Protein AF-A0A4Q6AG62-F1 (afdb_monomer_lite)

Secondary structure (DSSP, 8-state):
-----HHHHHHHHHHHHSSSS------SS--PPPGGG-TTTTT---PPPHHHHHH------SSPPPP-----GGGTGGG--SSPPSSSS-HHHHHHHHHHHTT-SB--TTS-HHHHHHHHHHHHTTPPP-HHHHHHHHHHHHHHHHH--TTS-HHHHHHHHHHHHHHHHSSTTHHHHHHSHHHHHHHHHHHHHHHSTTB--TT-TTSSB--TT-SSHHHHHHHHHHSPP--S-EEEEETTEEEEE-HHHHHHHHHHHHHHH--GGG-B-S-EE-SS-SS-TTSPPPB-TTSPBPSEEEEETTEEEEEEE-SS----TT-TTEEEEEEESSSS----EEEEEEEETTEEEEEEESSHHHHHHHHHH---TTEEE-TTSEEE---EESS--PBPP-

Sequence (394 aa):
MKYISMVSMVLASSLLSMSCSRSEAVSETKEGIDLNSSFSQLGGFESLTYQELIKTTKVETGGLPWTDTYWPLTEKGLSRRWSKSDKPIGLAEFFATQTEQNKAQTLDPNLSPADKYDILYRWRHNKVLNETANAETMKTWESLDTELDLSAELSVSRALVKTTSNNFRSATNADFRKQFPMSSDGWASYLYYTSADQYMFLDQEDSGEDWSWMGSCHGWAPAAFMAETPKHAVLAKFDDRQVLVTEGDIRGLLTKSWADHSPSKEQYFVGRRCETNLADPEGEIPSDQNGRGYYGQIIRGEAKTPFFVKSEKFGMASISSGRIYPISYTSEGGVDAYLLETSKSNQKSYVIAKSLDAVIAYRQSGDRTGIEDLSSNVEMFGCWDVNPATMHLA

Structure (mmCIF, N/CA/C/O backbone):
data_AF-A0A4Q6AG62-F1
#
_entry.id   AF-A0A4Q6AG62-F1
#
loop_
_atom_site.group_PDB
_atom_site.id
_atom_site.type_symbol
_atom_site.label_atom_id
_atom_site.label_alt_id
_atom_site.label_comp_id
_atom_site.label_asym_id
_atom_site.label_entity_id
_atom_site.label_seq_id
_atom_site.pdbx_PDB_ins_code
_atom_site.Cartn_x
_atom_site.Cartn_y
_atom_site.Cartn_z
_atom_site.occupancy
_atom_site.B_iso_or_equiv
_atom_site.auth_seq_id
_atom_site.auth_comp_id
_atom_site.auth_asym_id
_atom_site.auth_atom_id
_atom_site.pdbx_PDB_model_num
ATOM 1 N N . MET A 1 1 ? -3.569 25.301 -72.586 1.00 40.94 1 MET A N 1
ATOM 2 C CA . MET A 1 1 ? -3.524 23.857 -72.271 1.00 40.94 1 MET A CA 1
ATOM 3 C C . MET A 1 1 ? -2.075 23.463 -72.046 1.00 40.94 1 MET A C 1
ATOM 5 O O . MET A 1 1 ? -1.317 23.419 -73.004 1.00 40.94 1 MET A O 1
ATOM 9 N N . LYS A 1 2 ? -1.657 23.305 -70.785 1.00 39.22 2 LYS A N 1
ATOM 10 C CA . LYS A 1 2 ? -0.307 22.850 -70.429 1.00 39.22 2 LYS A CA 1
ATOM 11 C C . LYS A 1 2 ? -0.393 21.353 -70.148 1.00 39.22 2 LYS A C 1
ATOM 13 O O . LYS A 1 2 ? -1.104 20.949 -69.234 1.00 39.22 2 LYS A O 1
ATOM 18 N N . TYR A 1 3 ? 0.270 20.558 -70.979 1.00 43.00 3 TYR A N 1
ATOM 19 C CA . TYR A 1 3 ? 0.347 19.111 -70.832 1.00 43.00 3 TYR A CA 1
ATOM 20 C C . TYR A 1 3 ? 1.199 18.782 -69.605 1.00 43.00 3 TYR A C 1
ATOM 22 O O . TYR A 1 3 ? 2.396 19.062 -69.582 1.00 43.00 3 TYR A O 1
ATOM 30 N N . ILE A 1 4 ? 0.572 18.217 -68.575 1.00 42.03 4 ILE A N 1
ATOM 31 C CA . ILE A 1 4 ? 1.287 17.552 -67.488 1.00 42.03 4 ILE A CA 1
ATOM 32 C C . ILE A 1 4 ? 1.767 16.217 -68.061 1.00 42.03 4 ILE A C 1
ATOM 34 O O . ILE A 1 4 ? 0.967 15.404 -68.519 1.00 42.03 4 ILE A O 1
ATOM 38 N N . SER A 1 5 ? 3.085 16.037 -68.110 1.00 43.84 5 SER A N 1
ATOM 39 C CA . SER A 1 5 ? 3.730 14.819 -68.598 1.00 43.84 5 SER A CA 1
ATOM 40 C C . SER A 1 5 ? 3.274 13.609 -67.776 1.00 43.84 5 SER A C 1
ATOM 42 O O . SER A 1 5 ? 3.370 13.626 -66.549 1.00 43.84 5 SER A O 1
ATOM 44 N N . MET A 1 6 ? 2.828 12.539 -68.449 1.00 47.03 6 MET A N 1
ATOM 45 C CA . MET A 1 6 ? 2.472 11.248 -67.830 1.00 47.03 6 MET A CA 1
ATOM 46 C C . MET A 1 6 ? 3.591 10.683 -66.937 1.00 47.03 6 MET A C 1
ATOM 48 O O . MET A 1 6 ? 3.312 9.945 -65.995 1.00 47.03 6 MET A O 1
ATOM 52 N N . VAL A 1 7 ? 4.847 11.076 -67.170 1.00 51.22 7 VAL A N 1
ATOM 53 C CA . VAL A 1 7 ? 5.998 10.658 -66.355 1.00 51.22 7 VAL A CA 1
ATOM 54 C C . VAL A 1 7 ? 5.916 11.214 -64.926 1.00 51.22 7 VAL A C 1
ATOM 56 O O . VAL A 1 7 ? 6.307 10.537 -63.978 1.00 51.22 7 VAL A O 1
ATOM 59 N N . SER A 1 8 ? 5.331 12.402 -64.734 1.00 46.56 8 SER A N 1
ATOM 60 C CA . SER A 1 8 ? 5.166 13.008 -63.405 1.00 46.56 8 SER A CA 1
ATOM 61 C C . SER A 1 8 ? 4.049 12.358 -62.583 1.00 46.56 8 SER A C 1
ATOM 63 O O . SER A 1 8 ? 4.109 12.385 -61.357 1.00 46.56 8 SER A O 1
ATOM 65 N N . MET A 1 9 ? 3.057 11.737 -63.230 1.00 46.38 9 MET A N 1
ATOM 66 C CA . MET A 1 9 ? 1.956 11.062 -62.534 1.00 46.38 9 MET A CA 1
ATOM 67 C C . MET A 1 9 ? 2.359 9.657 -62.064 1.00 46.38 9 MET A C 1
ATOM 69 O O . MET A 1 9 ? 2.012 9.264 -60.955 1.00 46.38 9 MET A O 1
ATOM 73 N N . VAL A 1 10 ? 3.182 8.944 -62.844 1.00 50.28 10 VAL A N 1
ATOM 74 C CA . VAL A 1 10 ? 3.725 7.636 -62.438 1.00 50.28 10 VAL A CA 1
ATOM 75 C C . VAL A 1 10 ? 4.733 7.786 -61.293 1.00 50.28 10 VAL A C 1
ATOM 77 O O . VAL A 1 10 ? 4.670 7.014 -60.344 1.00 50.28 10 VAL A O 1
ATOM 80 N N . LEU A 1 11 ? 5.593 8.816 -61.295 1.00 47.00 11 LEU A N 1
ATOM 81 C CA . LEU A 1 11 ? 6.501 9.057 -60.162 1.00 47.00 11 LEU A CA 1
ATOM 82 C C . LEU A 1 11 ? 5.764 9.439 -58.867 1.00 47.00 11 LEU A C 1
ATOM 84 O O . LEU A 1 11 ? 6.179 9.011 -57.793 1.00 47.00 11 LEU A O 1
ATOM 88 N N . ALA A 1 12 ? 4.666 10.198 -58.949 1.00 48.34 12 ALA A N 1
ATOM 89 C CA . ALA A 1 12 ? 3.874 10.563 -57.772 1.00 48.34 12 ALA A CA 1
ATOM 90 C C . ALA A 1 12 ? 3.123 9.358 -57.172 1.00 48.34 12 ALA A C 1
ATOM 92 O O . ALA A 1 12 ? 3.066 9.221 -55.951 1.00 48.34 12 ALA A O 1
ATOM 93 N N . SER A 1 13 ? 2.612 8.444 -58.006 1.00 46.84 13 SER A N 1
ATOM 94 C CA . SER A 1 13 ? 1.995 7.194 -57.537 1.00 46.84 13 SER A CA 1
ATOM 95 C C . SER A 1 13 ? 3.018 6.210 -56.955 1.00 46.84 13 SER A C 1
ATOM 97 O O . SER A 1 13 ? 2.723 5.565 -55.951 1.00 46.84 13 SER A O 1
ATOM 99 N N . SER A 1 14 ? 4.239 6.150 -57.500 1.00 46.06 14 SER A N 1
ATOM 100 C CA . SER A 1 14 ? 5.330 5.351 -56.924 1.00 46.06 14 SER A CA 1
ATOM 101 C C . SER A 1 14 ? 5.779 5.888 -55.560 1.00 46.06 14 SER A C 1
ATOM 103 O O . SER A 1 14 ? 5.963 5.109 -54.628 1.00 46.06 14 SER A O 1
ATOM 105 N N . LEU A 1 15 ? 5.882 7.214 -55.400 1.00 46.53 15 LEU A N 1
ATOM 106 C CA . LEU A 1 15 ? 6.273 7.849 -54.133 1.00 46.53 15 LEU A CA 1
ATOM 107 C C . LEU A 1 15 ? 5.206 7.702 -53.033 1.00 46.53 15 LEU A C 1
ATOM 109 O O . LEU A 1 15 ? 5.564 7.515 -51.874 1.00 46.53 15 LEU A O 1
ATOM 113 N N . LEU A 1 16 ? 3.915 7.692 -53.385 1.00 47.84 16 LEU A N 1
ATOM 114 C CA . LEU A 1 16 ? 2.825 7.402 -52.439 1.00 47.84 16 LEU A CA 1
ATOM 115 C C . LEU A 1 16 ? 2.725 5.908 -52.082 1.00 47.84 16 LEU A C 1
ATOM 117 O O . LEU A 1 16 ? 2.314 5.566 -50.978 1.00 47.84 16 LEU A O 1
ATOM 121 N N . SER A 1 17 ? 3.156 5.003 -52.968 1.00 45.34 17 SER A N 1
ATOM 122 C CA . SER A 1 17 ? 3.244 3.569 -52.644 1.00 45.34 17 SER A CA 1
ATOM 123 C C . SER A 1 17 ? 4.458 3.201 -51.776 1.00 45.34 17 SER A C 1
ATOM 125 O O . SER A 1 17 ? 4.429 2.178 -51.097 1.00 45.34 17 SER A O 1
ATOM 127 N N . MET A 1 18 ? 5.493 4.051 -51.725 1.00 43.25 18 MET A N 1
ATOM 128 C CA . MET A 1 18 ? 6.642 3.880 -50.822 1.00 43.25 18 MET A CA 1
ATOM 129 C C . MET A 1 18 ? 6.438 4.509 -49.435 1.00 43.25 18 MET A C 1
ATOM 131 O O . MET A 1 18 ? 7.215 4.213 -48.533 1.00 43.25 18 MET A O 1
ATOM 135 N N . SER A 1 19 ? 5.395 5.322 -49.219 1.00 42.62 19 SER A N 1
ATOM 136 C CA . SER A 1 19 ? 5.079 5.860 -47.884 1.00 42.62 19 SER A CA 1
ATOM 137 C C . SER A 1 19 ? 4.161 4.964 -47.050 1.00 42.62 19 SER A C 1
ATOM 139 O O . SER A 1 19 ? 3.900 5.284 -45.894 1.00 42.62 19 SER A O 1
ATOM 141 N N . CYS A 1 20 ? 3.648 3.862 -47.610 1.00 45.53 20 CYS A N 1
ATOM 142 C CA . CYS A 1 20 ? 2.649 3.031 -46.930 1.00 45.53 20 CYS A CA 1
ATOM 143 C C . CYS A 1 20 ? 2.956 1.528 -46.886 1.00 45.53 20 CYS A C 1
ATOM 145 O O . CYS A 1 20 ? 2.093 0.766 -46.456 1.00 45.53 20 CYS A O 1
ATOM 147 N N . SER A 1 21 ? 4.158 1.057 -47.246 1.00 44.03 21 SER A N 1
ATOM 148 C CA . SER A 1 21 ? 4.507 -0.334 -46.926 1.00 44.03 21 SER A CA 1
ATOM 149 C C . SER A 1 21 ? 6.004 -0.609 -46.770 1.00 44.03 21 SER A C 1
ATOM 151 O O . SER A 1 21 ? 6.754 -0.500 -47.738 1.00 44.03 21 SER A O 1
ATOM 153 N N . ARG A 1 22 ? 6.338 -1.128 -45.574 1.00 39.31 22 ARG A N 1
ATOM 154 C CA . ARG A 1 22 ? 7.575 -1.805 -45.124 1.00 39.31 22 ARG A CA 1
ATOM 155 C C . ARG A 1 22 ? 8.751 -0.867 -44.802 1.00 39.31 22 ARG A C 1
ATOM 157 O O . ARG A 1 22 ? 9.069 0.018 -45.573 1.00 39.31 22 ARG A O 1
ATOM 164 N N . SER A 1 23 ? 9.468 -1.036 -43.696 1.00 36.97 23 SER A N 1
ATOM 165 C CA . SER A 1 23 ? 9.651 -2.247 -42.902 1.00 36.97 23 SER A CA 1
ATOM 166 C C . SER A 1 23 ? 8.854 -2.249 -41.601 1.00 36.97 23 SER A C 1
ATOM 168 O O . SER A 1 23 ? 8.670 -1.220 -40.957 1.00 36.97 23 SER A O 1
ATOM 170 N N . GLU A 1 24 ? 8.447 -3.446 -41.180 1.00 40.12 24 GLU A N 1
ATOM 171 C CA . GLU A 1 24 ? 8.504 -3.792 -39.765 1.00 40.12 24 GLU A CA 1
ATOM 172 C C . GLU A 1 24 ? 9.841 -3.239 -39.266 1.00 40.12 24 GLU A C 1
ATOM 174 O O . GLU A 1 24 ? 10.907 -3.681 -39.706 1.00 40.12 24 GLU A O 1
ATOM 179 N N . ALA A 1 25 ? 9.826 -2.195 -38.439 1.00 38.41 25 ALA A N 1
ATOM 180 C CA . ALA A 1 25 ? 10.923 -2.064 -37.509 1.00 38.41 25 ALA A CA 1
ATOM 181 C C . ALA A 1 25 ? 10.851 -3.379 -36.741 1.00 38.41 25 ALA A C 1
ATOM 183 O O . ALA A 1 25 ? 9.939 -3.571 -35.941 1.00 38.41 25 ALA A O 1
ATOM 184 N N . VAL A 1 26 ? 11.703 -4.338 -37.115 1.00 41.50 26 VAL A N 1
ATOM 185 C CA . VAL A 1 26 ? 11.976 -5.498 -36.284 1.00 41.50 26 VAL A CA 1
ATOM 186 C C . VAL A 1 26 ? 12.390 -4.849 -34.989 1.00 41.50 26 VAL A C 1
ATOM 188 O O . VAL A 1 26 ? 13.461 -4.245 -34.919 1.00 41.50 26 VAL A O 1
ATOM 191 N N . SER A 1 27 ? 11.458 -4.817 -34.043 1.00 40.09 27 SER A N 1
ATOM 192 C CA . SER A 1 27 ? 11.719 -4.243 -32.748 1.00 40.09 27 SER A CA 1
ATOM 193 C C . SER A 1 27 ? 12.932 -5.010 -32.261 1.00 40.09 27 SER A C 1
ATOM 195 O O . SER A 1 27 ? 12.881 -6.226 -32.095 1.00 40.09 27 SER A O 1
ATOM 197 N N . GLU A 1 28 ? 14.088 -4.349 -32.178 1.00 37.47 28 GLU A N 1
ATOM 198 C CA . GLU A 1 28 ? 15.277 -5.037 -31.693 1.00 37.47 28 GLU A CA 1
ATOM 199 C C . GLU A 1 28 ? 15.082 -5.409 -30.225 1.00 37.47 28 GLU A C 1
ATOM 201 O O . GLU A 1 28 ? 15.867 -6.200 -29.711 1.00 37.47 28 GLU A O 1
ATOM 206 N N . THR A 1 29 ? 14.073 -4.848 -29.535 1.00 36.09 29 THR A N 1
ATOM 207 C CA . THR A 1 29 ? 13.545 -5.408 -28.292 1.00 36.09 29 THR A CA 1
ATOM 208 C C . THR A 1 29 ? 13.123 -6.852 -28.534 1.00 36.09 29 THR A C 1
ATOM 210 O O . THR A 1 29 ? 12.308 -7.156 -29.397 1.00 36.09 29 THR A O 1
ATOM 213 N N . LYS A 1 30 ? 13.665 -7.768 -27.729 1.00 38.88 30 LYS A N 1
ATOM 214 C CA . LYS A 1 30 ? 13.121 -9.119 -27.605 1.00 38.88 30 LYS A CA 1
ATOM 215 C C . LYS A 1 30 ? 11.822 -9.026 -26.802 1.00 38.88 30 LYS A C 1
ATOM 217 O O . LYS A 1 30 ? 11.736 -9.515 -25.685 1.00 38.88 30 LYS A O 1
ATOM 222 N N . GLU A 1 31 ? 10.845 -8.316 -27.352 1.00 44.44 31 GLU A N 1
ATOM 223 C CA . GLU A 1 31 ? 9.462 -8.339 -26.905 1.00 44.44 31 GLU A CA 1
ATOM 224 C C . GLU A 1 31 ? 8.909 -9.701 -27.314 1.00 44.44 31 GLU A C 1
ATOM 226 O O . GLU A 1 31 ? 8.462 -9.922 -28.437 1.00 44.44 31 GLU A O 1
ATOM 231 N N . GLY A 1 32 ? 9.065 -10.669 -26.418 1.00 44.59 32 GLY A N 1
ATOM 232 C CA . GLY A 1 32 ? 8.350 -11.928 -26.495 1.00 44.59 32 GLY A CA 1
ATOM 233 C C . GLY A 1 32 ? 7.044 -11.784 -25.735 1.00 44.59 32 GLY A C 1
ATOM 234 O O . GLY A 1 32 ? 7.021 -11.197 -24.654 1.00 44.59 32 GLY A O 1
ATOM 235 N N . ILE A 1 33 ? 5.968 -12.348 -26.277 1.00 49.59 33 ILE A N 1
ATOM 236 C CA . ILE A 1 33 ? 4.809 -12.671 -25.449 1.00 49.59 33 ILE A CA 1
ATOM 237 C C . ILE A 1 33 ? 5.334 -13.589 -24.342 1.00 49.59 33 ILE A C 1
ATOM 239 O O . ILE A 1 33 ? 5.974 -14.600 -24.645 1.00 49.59 33 ILE A O 1
ATOM 243 N N . ASP A 1 34 ? 5.121 -13.210 -23.081 1.00 57.34 34 ASP A N 1
ATOM 244 C CA . ASP A 1 34 ? 5.360 -14.114 -21.961 1.00 57.34 34 ASP A CA 1
ATOM 245 C C . ASP A 1 34 ? 4.619 -15.415 -22.277 1.00 57.34 34 ASP A C 1
ATOM 247 O O . ASP A 1 34 ? 3.417 -15.389 -22.529 1.00 57.34 34 ASP A O 1
ATOM 251 N N . LEU A 1 35 ? 5.326 -16.545 -22.349 1.00 59.78 35 LEU A N 1
ATOM 252 C CA . LEU A 1 35 ? 4.706 -17.815 -22.727 1.00 59.78 35 LEU A CA 1
ATOM 253 C C . LEU A 1 35 ? 3.610 -18.215 -21.728 1.00 59.78 35 LEU A C 1
ATOM 255 O O . LEU A 1 35 ? 2.643 -18.859 -22.145 1.00 59.78 35 LEU A O 1
ATOM 259 N N . ASN A 1 36 ? 3.720 -17.750 -20.475 1.00 59.97 36 ASN A N 1
ATOM 260 C CA . ASN A 1 36 ? 2.692 -17.883 -19.442 1.00 59.97 36 ASN A CA 1
ATOM 261 C C . ASN A 1 36 ? 1.469 -16.979 -19.688 1.00 59.97 36 ASN A C 1
ATOM 263 O O . ASN A 1 36 ? 0.399 -17.235 -19.159 1.00 59.97 36 ASN A O 1
ATOM 267 N N . SER A 1 37 ? 1.604 -15.947 -20.522 1.00 62.09 37 SER A N 1
ATOM 268 C CA . SER A 1 37 ? 0.520 -15.077 -21.004 1.00 62.09 37 SER A CA 1
ATOM 269 C C . SER A 1 37 ? 0.277 -15.250 -22.509 1.00 62.09 37 SER A C 1
ATOM 271 O O . SER A 1 37 ? -0.229 -14.344 -23.175 1.00 62.09 37 SER A O 1
ATOM 273 N N . SER A 1 38 ? 0.676 -16.386 -23.092 1.00 64.44 38 SER A N 1
ATOM 274 C CA . SER A 1 38 ? 0.466 -16.632 -24.520 1.00 64.44 38 SER A CA 1
ATOM 275 C C . SER A 1 38 ? -1.023 -16.682 -24.842 1.00 64.44 38 SER A C 1
ATOM 277 O O . SER A 1 38 ? -1.796 -17.270 -24.095 1.00 64.44 38 SER A O 1
ATOM 279 N N . PHE A 1 39 ? -1.444 -16.138 -25.988 1.00 64.38 39 PHE A N 1
ATOM 280 C CA . PHE A 1 39 ? -2.855 -16.183 -26.408 1.00 64.38 39 PHE A CA 1
ATOM 281 C C . PHE A 1 39 ? -3.446 -17.605 -26.409 1.00 64.38 39 PHE A C 1
ATOM 283 O O . PHE A 1 39 ? -4.637 -17.784 -26.165 1.00 64.38 39 PHE A O 1
ATOM 290 N N . SER A 1 40 ? -2.609 -18.625 -26.626 1.00 65.00 40 SER A N 1
ATOM 291 C CA . SER A 1 40 ? -2.988 -20.032 -26.474 1.00 65.00 40 SER A CA 1
ATOM 292 C C . SER A 1 40 ? -3.361 -20.415 -25.039 1.00 65.00 40 SER A C 1
ATOM 294 O O . SER A 1 40 ? -4.297 -21.185 -24.859 1.00 65.00 40 SER A O 1
ATOM 296 N N . GLN A 1 41 ? -2.661 -19.887 -24.029 1.00 64.06 41 GLN A N 1
ATOM 297 C CA . GLN A 1 41 ? -2.991 -20.088 -22.613 1.00 64.06 41 GLN A CA 1
ATOM 298 C C . GLN A 1 41 ? -4.161 -19.209 -22.156 1.00 64.06 41 GLN A C 1
ATOM 300 O O . GLN A 1 41 ? -4.965 -19.653 -21.345 1.00 64.06 41 GLN A O 1
ATOM 305 N N . LEU A 1 42 ? -4.335 -18.027 -22.756 1.00 62.91 42 LEU A N 1
ATOM 306 C CA . LEU A 1 42 ? -5.462 -17.118 -22.504 1.00 62.91 42 LEU A CA 1
ATOM 307 C C . LEU A 1 42 ? -6.808 -17.607 -23.075 1.00 62.91 42 LEU A C 1
ATOM 309 O O . LEU A 1 42 ? -7.748 -16.826 -23.153 1.00 62.91 42 LEU A O 1
ATOM 313 N N . GLY A 1 43 ? -6.916 -18.873 -23.487 1.00 60.19 43 GLY A N 1
ATOM 314 C CA . GLY A 1 43 ? -8.176 -19.461 -23.954 1.00 60.19 43 GLY A CA 1
ATOM 315 C C . GLY A 1 43 ? -8.289 -19.682 -25.461 1.00 60.19 43 GLY A C 1
ATOM 316 O O . GLY A 1 43 ? -9.398 -19.848 -25.957 1.00 60.19 43 GLY A O 1
ATOM 317 N N . GLY A 1 44 ? -7.176 -19.729 -26.203 1.00 51.66 44 GLY A N 1
ATOM 318 C CA . GLY A 1 44 ? -7.193 -20.177 -27.600 1.00 51.66 44 GLY A CA 1
ATOM 319 C C . GLY A 1 44 ? -8.093 -19.331 -28.498 1.00 51.66 44 GLY A C 1
ATOM 320 O O . GLY A 1 44 ? -8.728 -19.863 -29.407 1.00 51.66 44 GLY A O 1
ATOM 321 N N . PHE A 1 45 ? -8.165 -18.024 -28.241 1.00 57.00 45 PHE A N 1
ATOM 322 C CA . PHE A 1 45 ? -8.816 -17.115 -29.167 1.00 57.00 45 PHE A CA 1
ATOM 323 C C . PHE A 1 45 ? -8.069 -17.208 -30.496 1.00 57.00 45 PHE A C 1
ATOM 325 O O . PHE A 1 45 ? -6.912 -16.789 -30.596 1.00 57.00 45 PHE A O 1
ATOM 332 N N . GLU A 1 46 ? -8.722 -17.751 -31.524 1.00 63.66 46 GLU A N 1
ATOM 333 C CA . GLU A 1 46 ? -8.377 -17.355 -32.881 1.00 63.66 46 GLU A CA 1
ATOM 334 C C . GLU A 1 46 ? -8.471 -15.833 -32.876 1.00 63.66 46 GLU A C 1
ATOM 336 O O . GLU A 1 46 ? -9.535 -15.264 -32.609 1.00 63.66 46 GLU A O 1
ATOM 341 N N . SER A 1 47 ? -7.324 -15.167 -33.013 1.00 65.25 47 SER A N 1
ATOM 342 C CA . SER A 1 47 ? -7.307 -13.718 -33.031 1.00 65.25 47 SER A CA 1
ATOM 343 C C . SER A 1 47 ? -8.220 -13.289 -34.166 1.00 65.25 47 SER A C 1
ATOM 345 O O . SER A 1 47 ? -8.015 -13.674 -35.319 1.00 65.25 47 SER A O 1
ATOM 347 N N . LEU A 1 48 ? -9.263 -12.530 -33.822 1.00 74.69 48 LEU A N 1
ATOM 348 C CA . LEU A 1 48 ? -10.168 -11.994 -34.824 1.00 74.69 48 LEU A CA 1
ATOM 349 C C . LEU A 1 48 ? -9.322 -11.289 -35.878 1.00 74.69 48 LEU A C 1
ATOM 351 O O . LEU A 1 48 ? -8.449 -10.471 -35.563 1.00 74.69 48 LEU A O 1
ATOM 355 N N . THR A 1 49 ? -9.572 -11.605 -37.141 1.00 81.94 49 THR A N 1
ATOM 356 C CA . THR A 1 49 ? -8.954 -10.870 -38.232 1.00 81.94 49 THR A CA 1
ATOM 357 C C . THR A 1 49 ? -9.332 -9.398 -38.102 1.00 81.94 49 THR A C 1
ATOM 359 O O . THR A 1 49 ? -10.390 -9.038 -37.582 1.00 81.94 49 THR A O 1
ATOM 362 N N . TYR A 1 50 ? -8.498 -8.510 -38.634 1.00 82.31 50 TYR A N 1
ATOM 363 C CA . TYR A 1 50 ? -8.809 -7.080 -38.650 1.00 82.31 50 TYR A CA 1
ATOM 364 C C . TYR A 1 50 ? -10.199 -6.781 -39.252 1.00 82.31 50 TYR A C 1
ATOM 366 O O . TYR A 1 50 ? -10.921 -5.909 -38.773 1.00 82.31 50 TYR A O 1
ATOM 374 N N . GLN A 1 51 ? -10.611 -7.556 -40.264 1.00 89.19 51 GLN A N 1
ATOM 375 C CA . GLN A 1 51 ? -11.931 -7.437 -40.889 1.00 89.19 51 GLN A CA 1
ATOM 376 C C . GLN A 1 51 ? -13.075 -7.888 -39.973 1.00 89.19 51 GLN A C 1
ATOM 378 O O . GLN A 1 51 ? -14.184 -7.371 -40.089 1.00 89.19 51 GLN A O 1
ATOM 383 N N . GLU A 1 52 ? -12.832 -8.842 -39.078 1.00 86.81 52 GLU A N 1
ATOM 384 C CA . GLU A 1 52 ? -13.793 -9.255 -38.054 1.00 86.81 52 GLU A CA 1
ATOM 385 C C . GLU A 1 52 ? -13.853 -8.237 -36.916 1.00 86.81 52 GLU A C 1
ATOM 387 O O . GLU A 1 52 ? -14.951 -7.855 -36.527 1.00 86.81 52 GLU A O 1
ATOM 392 N N . LEU A 1 53 ? -12.713 -7.696 -36.470 1.00 85.31 53 LEU A N 1
ATOM 393 C CA . LEU A 1 53 ? -12.670 -6.626 -35.465 1.00 85.31 53 LEU A CA 1
ATOM 394 C C . LEU A 1 53 ? -13.459 -5.385 -35.901 1.00 85.31 53 LEU A C 1
ATOM 396 O O . LEU A 1 53 ? -14.208 -4.839 -35.099 1.00 85.31 53 LEU A O 1
ATOM 400 N N . ILE A 1 54 ? -13.358 -4.973 -37.172 1.00 89.19 54 ILE A N 1
ATOM 401 C CA . ILE A 1 54 ? -14.156 -3.852 -37.709 1.00 89.19 54 ILE A CA 1
ATOM 402 C C . ILE A 1 54 ? -15.663 -4.142 -37.643 1.00 89.19 54 ILE A C 1
ATOM 404 O O . ILE A 1 54 ? -16.464 -3.226 -37.458 1.00 89.19 54 ILE A O 1
ATOM 408 N N . LYS A 1 55 ? -16.067 -5.404 -37.827 1.00 93.00 55 LYS A N 1
ATOM 409 C CA . LYS A 1 55 ? -17.479 -5.811 -37.779 1.00 93.00 55 LYS A CA 1
ATOM 410 C C . LYS A 1 55 ? -17.989 -5.958 -36.346 1.00 93.00 55 LYS A C 1
ATOM 412 O O . LYS A 1 55 ? -19.195 -5.851 -36.129 1.00 93.00 55 LYS A O 1
ATOM 417 N N . THR A 1 56 ? -17.102 -6.185 -35.381 1.00 86.88 56 THR A N 1
ATOM 418 C CA . THR A 1 56 ? -17.441 -6.267 -33.960 1.00 86.88 56 THR A CA 1
ATOM 419 C C . THR A 1 56 ? -17.682 -4.869 -33.396 1.00 86.88 56 THR A C 1
ATOM 421 O O . THR A 1 56 ? -16.766 -4.172 -32.977 1.00 86.88 56 THR A O 1
ATOM 424 N N . THR A 1 57 ? -18.944 -4.445 -33.357 1.00 86.75 57 THR A N 1
ATOM 425 C CA . THR A 1 57 ? -19.329 -3.123 -32.830 1.00 86.75 57 THR A CA 1
ATOM 426 C C . THR A 1 57 ? -19.577 -3.109 -31.321 1.00 86.75 57 THR A C 1
ATOM 428 O O . THR A 1 57 ? -19.744 -2.041 -30.737 1.00 86.75 57 THR A O 1
ATOM 431 N N . LYS A 1 58 ? -19.669 -4.283 -30.687 1.00 87.88 58 LYS A N 1
ATOM 432 C CA . LYS A 1 58 ? -19.940 -4.446 -29.256 1.00 87.88 58 LYS A CA 1
ATOM 433 C C . LYS A 1 58 ? -19.361 -5.771 -28.768 1.00 87.88 58 LYS A C 1
ATOM 435 O O . LYS A 1 58 ? -19.441 -6.770 -29.477 1.00 87.88 58 LYS A O 1
ATOM 440 N N . VAL A 1 59 ? -18.845 -5.769 -27.545 1.00 81.44 59 VAL A N 1
ATOM 441 C CA . VAL A 1 59 ? -18.509 -6.973 -26.779 1.00 81.44 59 VAL A CA 1
ATOM 442 C C . VAL A 1 59 ? -19.344 -6.947 -25.503 1.00 81.44 59 VAL A C 1
ATOM 444 O O . VAL A 1 59 ? -19.535 -5.886 -24.907 1.00 81.44 59 VAL A O 1
ATOM 447 N N . GLU A 1 60 ? -19.886 -8.096 -25.116 1.00 83.94 60 GLU A N 1
ATOM 448 C CA . GLU A 1 60 ? -20.623 -8.267 -23.865 1.00 83.94 60 GLU A CA 1
ATOM 449 C C . GLU A 1 60 ? -19.809 -9.154 -22.926 1.00 83.94 60 GLU A C 1
ATOM 451 O O . GLU A 1 60 ? -19.212 -10.139 -23.356 1.00 83.94 60 GLU A O 1
ATOM 456 N N . THR A 1 61 ? -19.772 -8.790 -21.648 1.00 81.38 61 THR A N 1
ATOM 457 C CA . THR A 1 61 ? -19.124 -9.569 -20.591 1.00 81.38 61 THR A CA 1
ATOM 458 C C . THR A 1 61 ? -20.189 -10.263 -19.745 1.00 81.38 61 THR A C 1
ATOM 460 O O . THR A 1 61 ? -21.317 -9.780 -19.638 1.00 81.38 61 THR A O 1
ATOM 463 N N . GLY A 1 62 ? -19.844 -11.395 -19.121 1.00 80.56 62 GLY A N 1
ATOM 464 C CA . GLY A 1 62 ? -20.777 -12.150 -18.270 1.00 80.56 62 GLY A CA 1
ATOM 465 C C . GLY A 1 62 ? -21.240 -11.391 -17.017 1.00 80.56 62 GLY A C 1
ATOM 466 O O . GLY A 1 62 ? -22.296 -11.690 -16.466 1.00 80.56 62 GLY A O 1
ATOM 467 N N . GLY A 1 63 ? -20.481 -10.379 -16.597 1.00 84.94 63 GLY A N 1
ATOM 468 C CA . GLY A 1 63 ? -20.818 -9.475 -15.506 1.00 84.94 63 GLY A CA 1
ATOM 469 C C . GLY A 1 63 ? -20.144 -8.120 -15.688 1.00 84.94 63 GLY A C 1
ATOM 470 O O . GLY A 1 63 ? -19.124 -8.003 -16.375 1.00 84.94 63 GLY A O 1
ATOM 471 N N . LEU A 1 64 ? -20.737 -7.089 -15.086 1.00 90.81 64 LEU A N 1
ATOM 472 C CA . LEU A 1 64 ? -20.097 -5.785 -14.955 1.00 90.81 64 LEU A CA 1
ATOM 473 C C . LEU A 1 64 ? -19.273 -5.776 -13.665 1.00 90.81 64 LEU A C 1
ATOM 475 O O . LEU A 1 64 ? -19.818 -6.161 -12.625 1.00 90.81 64 LEU A O 1
ATOM 479 N N . PRO A 1 65 ? -18.010 -5.317 -13.705 1.00 94.25 65 PRO A N 1
ATOM 480 C CA . PRO A 1 65 ? -17.250 -5.113 -12.488 1.00 94.25 65 PRO A CA 1
ATOM 481 C C . PRO A 1 65 ? -17.987 -4.155 -11.552 1.00 94.25 65 PRO A C 1
ATOM 483 O O . PRO A 1 65 ? -18.565 -3.160 -12.002 1.00 94.25 65 PRO A O 1
ATOM 486 N N . TRP A 1 66 ? -17.966 -4.425 -10.249 1.00 96.69 66 TRP A N 1
ATOM 487 C CA . TRP A 1 66 ? -18.548 -3.490 -9.291 1.00 96.69 66 TRP A CA 1
ATOM 488 C C . TRP A 1 66 ? -17.658 -2.262 -9.067 1.00 96.69 66 TRP A C 1
ATOM 490 O O . TRP A 1 66 ? -16.431 -2.321 -9.116 1.00 96.69 66 TRP A O 1
ATOM 500 N N . THR A 1 67 ? -18.287 -1.120 -8.799 1.00 95.88 67 THR A N 1
ATOM 501 C CA . THR A 1 67 ? -17.592 0.147 -8.537 1.00 95.88 67 THR A CA 1
ATOM 502 C C . THR A 1 67 ? -17.273 0.302 -7.058 1.00 95.88 67 THR A C 1
ATOM 504 O O . THR A 1 67 ? -18.136 0.035 -6.218 1.00 95.88 67 THR A O 1
ATOM 507 N N . ASP A 1 68 ? -16.086 0.807 -6.740 1.00 95.44 68 ASP A N 1
ATOM 508 C CA . ASP A 1 68 ? -15.748 1.276 -5.398 1.00 95.44 68 ASP A CA 1
ATOM 509 C C . ASP A 1 68 ? -14.600 2.295 -5.457 1.00 95.44 68 ASP A C 1
ATOM 511 O O . ASP A 1 68 ? -14.144 2.680 -6.534 1.00 95.44 68 ASP A O 1
ATOM 515 N N . THR A 1 69 ? -14.148 2.744 -4.293 1.00 94.69 69 THR A N 1
ATOM 516 C CA . THR A 1 69 ? -12.901 3.480 -4.135 1.00 94.69 69 THR A CA 1
ATOM 517 C C . THR A 1 69 ? -11.685 2.565 -4.304 1.00 94.69 69 THR A C 1
ATOM 519 O O . THR A 1 69 ? -11.733 1.365 -4.038 1.00 94.69 69 THR A O 1
ATOM 522 N N . TYR A 1 70 ? -10.554 3.155 -4.686 1.00 95.56 70 TYR A N 1
ATOM 523 C CA . TYR A 1 70 ? -9.254 2.484 -4.717 1.00 95.56 70 TYR A CA 1
ATOM 524 C C . TYR A 1 70 ? -8.556 2.490 -3.348 1.00 95.56 70 TYR A C 1
ATOM 526 O O . TYR A 1 70 ? -7.392 2.115 -3.270 1.00 95.56 70 TYR A O 1
ATOM 534 N N . TRP A 1 71 ? -9.248 2.904 -2.280 1.00 97.06 71 TRP A N 1
ATOM 535 C CA . TRP A 1 71 ? -8.736 2.984 -0.905 1.00 97.06 71 TRP A CA 1
ATOM 536 C C . TRP A 1 71 ? -7.433 3.793 -0.821 1.00 97.06 71 TRP A C 1
ATOM 538 O O . TRP A 1 71 ? -6.362 3.218 -0.605 1.00 97.06 71 TRP A O 1
ATOM 548 N N . PRO A 1 72 ? -7.514 5.124 -1.019 1.00 96.69 72 PRO A N 1
ATOM 549 C CA . PRO A 1 72 ? -6.344 5.987 -1.113 1.00 96.69 72 PRO A CA 1
ATOM 550 C C . PRO A 1 72 ? -5.480 5.896 0.143 1.00 96.69 72 PRO A C 1
ATOM 552 O O . PRO A 1 72 ? -5.986 5.933 1.271 1.00 96.69 72 PRO A O 1
ATOM 555 N N . LEU A 1 73 ? -4.160 5.832 -0.030 1.00 96.38 73 LEU A N 1
ATOM 556 C CA . LEU A 1 73 ? -3.236 5.811 1.105 1.00 96.38 73 LEU A CA 1
ATOM 557 C C . LEU A 1 73 ? -3.227 7.148 1.861 1.00 96.38 73 LEU A C 1
ATOM 559 O O . LEU A 1 73 ? -3.021 7.142 3.074 1.00 96.38 73 LEU A O 1
ATOM 563 N N . THR A 1 74 ? -3.541 8.265 1.195 1.00 95.81 74 THR A N 1
ATOM 564 C CA . THR A 1 74 ? -3.778 9.581 1.826 1.00 95.81 74 THR A CA 1
ATOM 565 C C . THR A 1 74 ? -4.955 9.563 2.802 1.00 95.81 74 THR A C 1
ATOM 567 O O . THR A 1 74 ? -5.007 10.346 3.747 1.00 95.81 74 THR A O 1
ATOM 570 N N . GLU A 1 75 ? -5.874 8.611 2.644 1.00 95.88 75 GLU A N 1
ATOM 571 C CA . GLU A 1 75 ? -7.010 8.391 3.537 1.00 95.88 75 GLU A CA 1
ATOM 572 C C . GLU A 1 75 ? -6.806 7.177 4.454 1.00 95.88 75 GLU A C 1
ATOM 574 O O . GLU A 1 75 ? -7.765 6.656 5.019 1.00 95.88 75 GLU A O 1
ATOM 579 N N . LYS A 1 76 ? -5.550 6.760 4.668 1.00 97.19 76 LYS A N 1
ATOM 580 C CA . LYS A 1 76 ? -5.174 5.612 5.508 1.00 97.19 76 LYS A CA 1
ATOM 581 C C . LYS A 1 76 ? -5.689 4.264 4.976 1.00 97.19 76 LYS A C 1
ATOM 583 O O . LYS A 1 76 ? -5.857 3.319 5.747 1.00 97.19 76 LYS A O 1
ATOM 588 N N . GLY A 1 77 ? -5.925 4.143 3.666 1.00 96.88 77 GLY A N 1
ATOM 589 C CA . GLY A 1 77 ? -6.341 2.893 3.024 1.00 96.88 77 GLY A CA 1
ATOM 590 C C . GLY A 1 77 ? -7.640 2.334 3.615 1.00 96.88 77 GLY A C 1
ATOM 591 O O . GLY A 1 77 ? -8.636 3.046 3.738 1.00 96.88 77 GLY A O 1
ATOM 592 N N . LEU A 1 78 ? -7.634 1.061 4.024 1.00 97.62 78 LEU A N 1
ATOM 593 C CA . LEU A 1 78 ? -8.794 0.435 4.676 1.00 97.62 78 LEU A CA 1
ATOM 594 C C . LEU A 1 78 ? -9.076 0.938 6.097 1.00 97.62 78 LEU A C 1
ATOM 596 O O . LEU A 1 78 ? -10.136 0.622 6.635 1.00 97.62 78 LEU A O 1
ATOM 600 N N . SER A 1 79 ? -8.171 1.709 6.702 1.00 98.00 79 SER A N 1
ATOM 601 C CA . SER A 1 79 ? -8.385 2.349 8.008 1.00 98.00 79 SER A CA 1
ATOM 602 C C . SER A 1 79 ? -9.204 3.636 7.901 1.00 98.00 79 SER A C 1
ATOM 604 O O . SER A 1 79 ? -9.472 4.289 8.910 1.00 98.00 79 SER A O 1
ATOM 606 N N . ARG A 1 80 ? -9.629 4.020 6.691 1.00 95.94 80 ARG A N 1
ATOM 607 C CA . ARG A 1 80 ? -10.519 5.159 6.474 1.00 95.94 80 ARG A CA 1
ATOM 608 C C . ARG A 1 80 ? -11.851 4.948 7.196 1.00 95.94 80 ARG A C 1
ATOM 610 O O . ARG A 1 80 ? -12.610 4.039 6.862 1.00 95.94 80 ARG A O 1
ATOM 617 N N . ARG A 1 81 ? -12.170 5.830 8.145 1.00 94.00 81 ARG A N 1
ATOM 618 C CA . ARG A 1 81 ? -13.509 5.928 8.748 1.00 94.00 81 ARG A CA 1
ATOM 619 C C . ARG A 1 81 ? -14.394 6.882 7.952 1.00 94.00 81 ARG A C 1
ATOM 621 O O . ARG A 1 81 ? -13.905 7.809 7.306 1.00 94.00 81 ARG A O 1
ATOM 628 N N . TRP A 1 82 ? -15.704 6.657 8.019 1.00 82.12 82 TRP A N 1
ATOM 629 C CA . TRP A 1 82 ? -16.697 7.545 7.404 1.00 82.12 82 TRP A CA 1
ATOM 630 C C . TRP A 1 82 ? -16.836 8.860 8.174 1.00 82.12 82 TRP A C 1
ATOM 632 O O . TRP A 1 82 ? -17.019 9.920 7.576 1.00 82.12 82 TRP A O 1
ATOM 642 N N . SER A 1 83 ? -16.712 8.796 9.502 1.00 85.81 83 SER A N 1
ATOM 643 C CA . SER A 1 83 ? -16.566 9.972 10.351 1.00 85.81 83 SER A CA 1
ATOM 644 C C . SER A 1 83 ? -15.147 10.528 10.231 1.00 85.81 83 SER A C 1
ATOM 646 O O . SER A 1 83 ? -14.158 9.800 10.338 1.00 85.81 83 SER A O 1
ATOM 648 N N . LYS A 1 84 ? -15.045 11.838 10.000 1.00 82.62 84 LYS A N 1
ATOM 649 C CA . LYS A 1 84 ? -13.761 12.540 10.010 1.00 82.62 84 LYS A CA 1
ATOM 650 C C . LYS A 1 84 ? -13.389 12.879 11.452 1.00 82.62 84 LYS A C 1
ATOM 652 O O . LYS A 1 84 ? -14.223 13.417 12.176 1.00 82.62 84 LYS A O 1
ATOM 657 N N . SER A 1 85 ? -12.149 12.578 11.830 1.00 85.56 85 SER A N 1
ATOM 658 C CA . SER A 1 85 ? -11.529 13.173 13.017 1.00 85.56 85 SER A CA 1
ATOM 659 C C . SER A 1 85 ? -11.302 14.666 12.762 1.00 85.56 85 SER A C 1
ATOM 661 O O . SER A 1 85 ? -11.104 15.084 11.617 1.00 85.56 85 SER A O 1
ATOM 663 N N . ASP A 1 86 ? -11.365 15.469 13.819 1.00 86.75 86 ASP A N 1
ATOM 664 C CA . ASP A 1 86 ? -10.960 16.876 13.799 1.00 86.75 86 ASP A CA 1
ATOM 665 C C . ASP A 1 86 ? -9.433 17.038 13.901 1.00 86.75 86 ASP A C 1
ATOM 667 O O . ASP A 1 86 ? -8.901 18.118 13.635 1.00 86.75 86 ASP A O 1
ATOM 671 N N . LYS A 1 87 ? -8.716 15.962 14.248 1.00 89.12 87 LYS A N 1
ATOM 672 C CA . LYS A 1 87 ? -7.258 15.922 14.299 1.00 89.12 87 LYS A CA 1
ATOM 673 C C . LYS A 1 87 ? -6.666 15.793 12.893 1.00 89.12 87 LYS A C 1
ATOM 675 O O . LYS A 1 87 ? -7.137 14.969 12.107 1.00 89.12 87 LYS A O 1
ATOM 680 N N . PRO A 1 88 ? -5.572 16.517 12.582 1.00 87.62 88 PRO A N 1
ATOM 681 C CA . PRO A 1 88 ? -4.893 16.382 11.293 1.00 87.62 88 PRO A CA 1
ATOM 682 C C . PRO A 1 88 ? -4.398 14.956 11.003 1.00 87.62 88 PRO A C 1
ATOM 684 O O . PRO A 1 88 ? -4.518 14.463 9.881 1.00 87.62 88 PRO A O 1
ATOM 687 N N . ILE A 1 89 ? -3.847 14.281 12.020 1.00 92.44 89 ILE A N 1
ATOM 688 C CA . ILE A 1 89 ? -3.396 12.890 11.917 1.00 92.44 89 ILE A CA 1
ATOM 689 C C . ILE A 1 89 ? -4.429 11.974 12.568 1.00 92.44 89 ILE A C 1
ATOM 691 O O . ILE A 1 89 ? -5.083 11.241 11.832 1.00 92.44 89 ILE A O 1
ATOM 695 N N . GLY A 1 90 ? -4.618 12.044 13.892 1.00 94.38 90 GLY A N 1
ATOM 696 C CA . GLY A 1 90 ? -5.649 11.294 14.625 1.00 94.38 90 GLY A CA 1
ATOM 697 C C . GLY A 1 90 ? -5.272 9.840 14.925 1.00 94.38 90 GLY A C 1
ATOM 698 O O . GLY A 1 90 ? -6.147 8.976 15.011 1.00 94.38 90 GLY A O 1
ATOM 699 N N . LEU A 1 91 ? -3.974 9.540 15.044 1.00 96.06 91 LEU A N 1
ATOM 700 C CA . LEU A 1 91 ? -3.472 8.171 15.224 1.00 96.06 91 LEU A CA 1
ATOM 701 C C . LEU A 1 91 ? -3.866 7.598 16.593 1.00 96.06 91 LEU A C 1
ATOM 703 O O . LEU A 1 91 ? -4.335 6.461 16.677 1.00 96.06 91 LEU A O 1
ATOM 707 N N . ALA A 1 92 ? -3.670 8.375 17.664 1.00 96.44 92 ALA A N 1
ATOM 708 C CA . ALA A 1 92 ? -3.967 7.924 19.023 1.00 96.44 92 ALA A CA 1
ATOM 709 C C . ALA A 1 92 ? -5.477 7.738 19.220 1.00 96.44 92 ALA A C 1
ATOM 711 O O . ALA A 1 92 ? -5.916 6.696 19.707 1.00 96.44 92 ALA A O 1
ATOM 712 N N . GLU A 1 93 ? -6.266 8.718 18.766 1.00 95.56 93 GLU A N 1
ATOM 713 C CA . GLU A 1 93 ? -7.731 8.670 18.796 1.00 95.56 93 GLU A CA 1
ATOM 714 C C . GLU A 1 93 ? -8.257 7.428 18.066 1.00 95.56 93 GLU A C 1
ATOM 716 O O . GLU A 1 93 ? -9.070 6.683 18.614 1.00 95.56 93 GLU A O 1
ATOM 721 N N . PHE A 1 94 ? -7.742 7.152 16.863 1.00 96.94 94 PHE A N 1
ATOM 722 C CA . PHE A 1 94 ? -8.169 6.010 16.064 1.00 96.94 94 PHE A CA 1
ATOM 723 C C . PHE A 1 94 ? -8.052 4.687 16.836 1.00 96.94 94 PHE A C 1
ATOM 725 O O . PHE A 1 94 ? -9.042 3.954 16.965 1.00 96.94 94 PHE A O 1
ATOM 732 N N . PHE A 1 95 ? -6.868 4.384 17.375 1.00 97.44 95 PHE A N 1
ATOM 733 C CA . PHE A 1 95 ? -6.632 3.121 18.079 1.00 97.44 95 PHE A CA 1
ATOM 734 C C . PHE A 1 95 ? -7.296 3.076 19.461 1.00 97.44 95 PHE A C 1
ATOM 736 O O . PHE A 1 95 ? -7.676 1.990 19.918 1.00 97.44 95 PHE A O 1
ATOM 743 N N . ALA A 1 96 ? -7.514 4.230 20.098 1.00 96.69 96 ALA A N 1
ATOM 744 C CA . ALA A 1 96 ? -8.281 4.320 21.335 1.00 96.69 96 ALA A CA 1
ATOM 745 C C . ALA A 1 96 ? -9.743 3.922 21.089 1.00 96.69 96 ALA A C 1
ATOM 747 O O . ALA A 1 96 ? -10.246 3.020 21.763 1.00 96.69 96 ALA A O 1
ATOM 748 N N . THR A 1 97 ? -10.384 4.485 20.054 1.00 96.25 97 THR A N 1
ATOM 749 C CA . THR A 1 97 ? -11.738 4.080 19.643 1.00 96.25 97 THR A CA 1
ATOM 750 C C . THR A 1 97 ? -11.787 2.593 19.305 1.00 96.25 97 THR A C 1
ATOM 752 O O . THR A 1 97 ? -12.688 1.890 19.748 1.00 96.25 97 THR A O 1
ATOM 755 N N . GLN A 1 98 ? -10.818 2.072 18.544 1.00 96.81 98 GLN A N 1
ATOM 756 C CA . GLN A 1 98 ? -10.823 0.658 18.151 1.00 96.81 98 GLN A CA 1
ATOM 757 C C . GLN A 1 98 ? -10.697 -0.274 19.372 1.00 96.81 98 GLN A C 1
ATOM 759 O O . GLN A 1 98 ? -11.360 -1.314 19.437 1.00 96.81 98 GLN A O 1
ATOM 764 N N . THR A 1 99 ? -9.877 0.106 20.359 1.00 96.94 99 THR A N 1
ATOM 765 C CA . THR A 1 99 ? -9.711 -0.627 21.625 1.00 96.94 99 THR A CA 1
ATOM 766 C C . THR A 1 99 ? -10.995 -0.614 22.454 1.00 96.94 99 THR A C 1
ATOM 768 O O . THR A 1 99 ? -11.383 -1.648 23.000 1.00 96.94 99 THR A O 1
ATOM 771 N N . GLU A 1 100 ? -11.686 0.524 22.519 1.00 97.00 100 GLU A N 1
ATOM 772 C CA . GLU A 1 100 ? -12.989 0.642 23.180 1.00 97.00 100 GLU A CA 1
ATOM 773 C C . GLU A 1 100 ? -14.052 -0.224 22.487 1.00 97.00 100 GLU A C 1
ATOM 775 O O . GLU A 1 100 ? -14.712 -1.043 23.129 1.00 97.00 100 GLU A O 1
ATOM 780 N N . GLN A 1 101 ? -14.162 -0.123 21.162 1.00 96.50 101 GLN A N 1
ATOM 781 C CA . GLN A 1 101 ? -15.150 -0.852 20.361 1.00 96.50 101 GLN A CA 1
ATOM 782 C C . GLN A 1 101 ? -14.951 -2.371 20.403 1.00 96.50 101 GLN A C 1
ATOM 784 O O . GLN A 1 101 ? -15.913 -3.124 20.278 1.00 96.50 101 GLN A O 1
ATOM 789 N N . ASN A 1 102 ? -13.734 -2.851 20.669 1.00 96.00 102 ASN A N 1
ATOM 790 C CA . ASN A 1 102 ? -13.467 -4.277 20.866 1.00 96.00 102 ASN A CA 1
ATOM 791 C C . ASN A 1 102 ? -14.231 -4.885 22.064 1.00 96.00 102 ASN A C 1
ATOM 793 O O . ASN A 1 102 ? -14.418 -6.104 22.108 1.00 96.00 102 ASN A O 1
ATOM 797 N N . LYS A 1 103 ? -14.659 -4.048 23.021 1.00 95.06 103 LYS A N 1
ATOM 798 C CA . LYS A 1 103 ? -15.444 -4.424 24.210 1.00 95.06 103 LYS A CA 1
ATOM 799 C C . LYS A 1 103 ? -16.951 -4.283 23.997 1.00 95.06 103 LYS A C 1
ATOM 801 O O . LYS A 1 103 ? -17.725 -4.747 24.831 1.00 95.06 103 LYS A O 1
ATOM 806 N N . ALA A 1 104 ? -17.371 -3.609 22.928 1.00 96.56 104 ALA A N 1
ATOM 807 C CA . ALA A 1 104 ? -18.770 -3.305 22.697 1.00 96.56 104 ALA A CA 1
ATOM 808 C C . ALA A 1 104 ? -19.553 -4.566 22.315 1.00 96.56 104 ALA A C 1
ATOM 810 O O . ALA A 1 104 ? -19.089 -5.415 21.552 1.00 96.56 104 ALA A O 1
ATOM 811 N N . GLN A 1 105 ? -20.784 -4.659 22.820 1.00 96.56 105 GLN A N 1
ATOM 812 C CA . GLN A 1 105 ? -21.703 -5.722 22.428 1.00 96.56 105 GLN A CA 1
ATOM 813 C C . GLN A 1 105 ? -22.204 -5.524 20.988 1.00 96.56 105 GLN A C 1
ATOM 815 O O . GLN A 1 105 ? -22.346 -6.471 20.224 1.00 96.56 105 GLN A O 1
ATOM 820 N N . THR A 1 106 ? -22.462 -4.277 20.597 1.00 97.75 106 THR A N 1
ATOM 821 C CA . THR A 1 106 ? -22.795 -3.896 19.220 1.00 97.75 106 THR A CA 1
ATOM 822 C C . THR A 1 106 ? -21.775 -2.871 18.757 1.00 97.7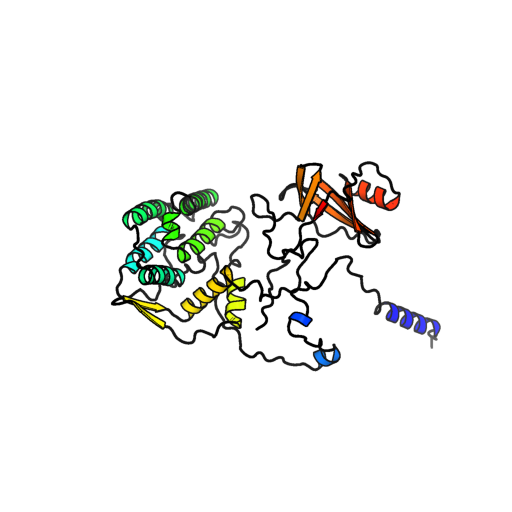5 106 THR A C 1
ATOM 824 O O . THR A 1 106 ? -21.647 -1.829 19.395 1.00 97.75 106 THR A O 1
ATOM 827 N N . LEU A 1 107 ? -21.054 -3.172 17.677 1.00 96.69 107 LEU A N 1
ATOM 828 C CA . LEU A 1 107 ? -20.071 -2.248 17.108 1.00 96.69 107 LEU A CA 1
ATOM 829 C C . LEU A 1 107 ? -20.740 -1.052 16.441 1.00 96.69 107 LEU A C 1
ATOM 831 O O . LEU A 1 107 ? -21.785 -1.196 15.800 1.00 96.69 107 LEU A O 1
ATOM 835 N N . ASP A 1 108 ? -20.073 0.098 16.521 1.00 96.12 108 ASP A N 1
ATOM 836 C CA . ASP A 1 108 ? -20.423 1.261 15.713 1.00 96.12 108 ASP A CA 1
ATOM 837 C C . ASP A 1 108 ? -20.339 0.909 14.209 1.00 96.12 108 ASP A C 1
ATOM 839 O O . ASP A 1 108 ? -19.286 0.477 13.720 1.00 96.12 108 ASP A O 1
ATOM 843 N N . PRO A 1 109 ? -21.434 1.076 13.442 1.00 95.06 109 PRO A N 1
ATOM 844 C CA . PRO A 1 109 ? -21.431 0.815 12.007 1.00 95.06 109 PRO A CA 1
ATOM 845 C C . PRO A 1 109 ? -20.508 1.750 11.211 1.00 95.06 109 PRO A C 1
ATOM 847 O O . PRO A 1 109 ? -20.175 1.407 10.077 1.00 95.06 109 PRO A O 1
ATOM 850 N N . ASN A 1 110 ? -20.075 2.885 11.770 1.00 94.75 110 ASN A N 1
ATOM 851 C CA . ASN A 1 110 ? -19.218 3.866 11.092 1.00 94.75 110 ASN A CA 1
ATOM 852 C C . ASN A 1 110 ? -17.715 3.575 11.197 1.00 94.75 110 ASN A C 1
ATOM 854 O O . ASN A 1 110 ? -16.906 4.31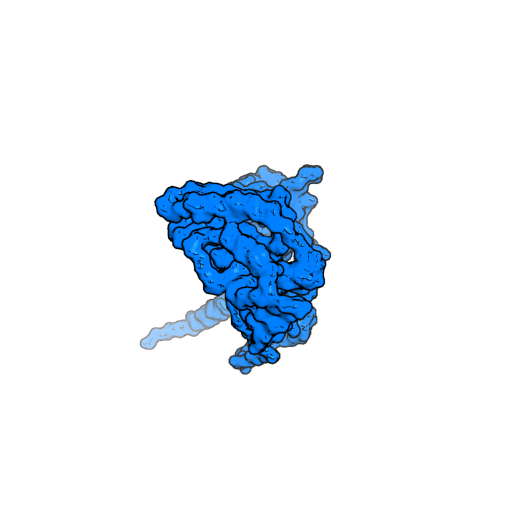8 10.631 1.00 94.75 110 ASN A O 1
ATOM 858 N N . LEU A 1 111 ? -17.335 2.506 11.902 1.00 96.75 111 LEU A N 1
ATOM 859 C CA . LEU A 1 111 ? -15.963 2.009 11.908 1.00 96.75 111 LEU A CA 1
ATOM 860 C C . LEU A 1 111 ? -15.475 1.688 10.493 1.00 96.75 111 LEU A C 1
ATOM 862 O O . LEU A 1 111 ? -16.267 1.351 9.611 1.00 96.75 111 LEU A O 1
ATOM 866 N N . SER A 1 112 ? -14.162 1.777 10.293 1.00 97.81 112 SER A N 1
ATOM 867 C CA . SER A 1 112 ? -13.548 1.444 9.009 1.00 97.81 112 SER A CA 1
ATOM 868 C C . SER A 1 112 ? -13.653 -0.061 8.705 1.00 97.81 112 SER A C 1
ATOM 870 O O . SER A 1 112 ? -13.805 -0.872 9.632 1.00 97.81 112 SER A O 1
ATOM 872 N N . PRO A 1 113 ? -13.518 -0.478 7.434 1.00 98.06 113 PRO A N 1
ATOM 873 C CA . PRO A 1 113 ? -13.428 -1.896 7.093 1.00 98.06 113 PRO A CA 1
ATOM 874 C C . PRO A 1 113 ? -12.304 -2.610 7.863 1.00 98.06 113 PRO A C 1
ATOM 876 O O . PRO A 1 113 ? -12.504 -3.725 8.355 1.00 98.06 113 PRO A O 1
ATOM 879 N N . ALA A 1 114 ? -11.149 -1.951 8.032 1.00 98.19 114 ALA A N 1
ATOM 880 C CA . ALA A 1 114 ? -10.029 -2.480 8.807 1.00 98.19 114 ALA A CA 1
ATOM 881 C C . ALA A 1 114 ? -10.363 -2.641 10.297 1.00 98.19 114 ALA A C 1
ATOM 883 O O . ALA A 1 114 ? -10.100 -3.701 10.868 1.00 98.19 114 ALA A O 1
ATOM 884 N N . ASP A 1 115 ? -11.014 -1.638 10.904 1.00 97.75 115 ASP A N 1
ATOM 885 C CA . ASP A 1 115 ? -11.442 -1.687 12.306 1.00 97.75 115 ASP A CA 1
ATOM 886 C C . ASP A 1 115 ? -12.311 -2.918 12.574 1.00 97.75 115 ASP A C 1
ATOM 888 O O . ASP A 1 115 ? -12.053 -3.688 13.507 1.00 97.75 115 ASP A O 1
ATOM 892 N N . LYS A 1 116 ? -13.334 -3.099 11.728 1.00 98.00 116 LYS A N 1
ATOM 893 C CA . LYS A 1 116 ? -14.297 -4.197 11.829 1.00 98.00 116 LYS A CA 1
ATOM 894 C C . LYS A 1 116 ? -13.611 -5.543 11.641 1.00 98.00 116 LYS A C 1
ATOM 896 O O . LYS A 1 116 ? -13.857 -6.450 12.433 1.00 98.00 116 LYS A O 1
ATOM 901 N N . TYR A 1 117 ? -12.739 -5.675 10.641 1.00 97.75 117 TYR A N 1
ATOM 902 C CA . TYR A 1 117 ? -12.000 -6.914 10.399 1.00 97.75 117 TYR A CA 1
ATOM 903 C C . TYR A 1 117 ? -11.127 -7.304 11.589 1.00 97.75 117 TYR A C 1
ATOM 905 O O . TYR A 1 117 ? -11.214 -8.431 12.071 1.00 97.75 117 TYR A O 1
ATOM 913 N N . ASP A 1 118 ? -10.332 -6.368 12.099 1.00 98.06 118 ASP A N 1
ATOM 914 C CA . ASP A 1 118 ? -9.434 -6.605 13.224 1.00 98.06 118 ASP A CA 1
ATOM 915 C C . ASP A 1 118 ? -10.207 -7.032 14.487 1.00 98.06 118 ASP A C 1
ATOM 917 O O . ASP A 1 118 ? -9.806 -7.976 15.174 1.00 98.06 118 ASP A O 1
ATOM 921 N N . ILE A 1 119 ? -11.345 -6.388 14.784 1.00 97.56 119 ILE A N 1
ATOM 922 C CA . ILE A 1 119 ? -12.216 -6.758 15.914 1.00 97.56 119 ILE A CA 1
ATOM 923 C C . ILE A 1 119 ? -12.818 -8.155 15.705 1.00 97.56 119 ILE A C 1
ATOM 925 O O . ILE A 1 119 ? -12.710 -9.012 16.586 1.00 97.56 119 ILE A O 1
ATOM 929 N N . LEU A 1 120 ? -13.392 -8.419 14.528 1.00 96.50 120 LEU A N 1
ATOM 930 C CA . LEU A 1 120 ? -13.979 -9.716 14.183 1.00 96.50 120 LEU A CA 1
ATOM 931 C C . LEU A 1 120 ? -12.949 -10.850 14.242 1.00 96.50 120 LEU A C 1
ATOM 933 O O . LEU A 1 120 ? -13.242 -11.925 14.769 1.00 96.50 120 LEU A O 1
ATOM 937 N N . TYR A 1 121 ? -11.733 -10.613 13.747 1.00 95.50 121 TYR A N 1
ATOM 938 C CA . TYR A 1 121 ? -10.625 -11.560 13.822 1.00 95.50 121 TYR A CA 1
ATOM 939 C C . TYR A 1 121 ? -10.290 -11.892 15.278 1.00 95.50 121 TYR A C 1
ATOM 941 O O . TYR A 1 121 ? -10.198 -13.068 15.646 1.00 95.50 121 TYR A O 1
ATOM 949 N N . ARG A 1 122 ? -10.171 -10.875 16.140 1.00 95.38 122 ARG A N 1
ATOM 950 C CA . ARG A 1 122 ? -9.895 -11.095 17.564 1.00 95.38 122 ARG A CA 1
ATOM 951 C C . ARG A 1 122 ? -10.998 -11.890 18.246 1.00 95.38 122 ARG A C 1
ATOM 953 O O . ARG A 1 122 ? -10.686 -12.833 18.972 1.00 95.38 122 ARG A O 1
ATOM 960 N N . TRP A 1 123 ? -12.260 -11.560 17.987 1.00 95.00 123 TRP A N 1
ATOM 961 C CA . TRP A 1 123 ? -13.403 -12.281 18.545 1.00 95.00 123 TRP A CA 1
ATOM 962 C C . TRP A 1 123 ? -13.438 -13.740 18.093 1.00 95.00 123 TRP A C 1
ATOM 964 O O . TRP A 1 123 ? -13.518 -14.635 18.928 1.00 95.00 123 TRP A O 1
ATOM 974 N N . ARG A 1 124 ? -13.286 -13.995 16.789 1.00 94.31 124 ARG A N 1
ATOM 975 C CA . ARG A 1 124 ? -13.290 -15.348 16.217 1.00 94.31 124 ARG A CA 1
ATOM 976 C C . ARG A 1 124 ? -12.173 -16.232 16.770 1.00 94.31 124 ARG A C 1
ATOM 978 O O . ARG A 1 124 ? -12.364 -17.435 16.929 1.00 94.31 124 ARG A O 1
ATOM 985 N N . HIS A 1 125 ? -11.004 -15.651 17.026 1.00 94.38 125 HIS A N 1
ATOM 986 C CA . HIS A 1 125 ? -9.806 -16.386 17.433 1.00 94.38 125 HIS A CA 1
ATOM 987 C C . HIS A 1 125 ? -9.457 -16.232 18.919 1.00 94.38 125 HIS A C 1
ATOM 989 O O . HIS A 1 125 ? -8.349 -16.603 19.314 1.00 94.38 125 HIS A O 1
ATOM 995 N N . ASN A 1 126 ? -10.377 -15.703 19.735 1.00 94.25 126 ASN A N 1
ATOM 996 C CA . ASN A 1 126 ? -10.193 -15.473 21.171 1.00 94.25 126 ASN A CA 1
ATOM 997 C C . ASN A 1 126 ? -8.881 -14.738 21.502 1.00 94.25 126 ASN A C 1
ATOM 999 O O . ASN A 1 126 ? -8.163 -15.092 22.440 1.00 94.25 126 ASN A O 1
ATOM 1003 N N . LYS A 1 127 ? -8.526 -13.734 20.695 1.00 95.12 127 LYS A N 1
ATOM 1004 C CA . LYS A 1 127 ? -7.334 -12.910 20.918 1.00 95.12 127 LYS A CA 1
ATOM 1005 C C . LYS A 1 127 ? -7.679 -11.753 21.849 1.00 95.12 127 LYS A C 1
ATOM 1007 O O . LYS A 1 127 ? -8.646 -11.030 21.618 1.00 95.12 127 LYS A O 1
ATOM 1012 N N . VAL A 1 128 ? -6.863 -11.574 22.882 1.00 94.38 128 VAL A N 1
ATOM 1013 C CA . VAL A 1 128 ? -7.025 -10.521 23.891 1.00 94.38 128 VAL A CA 1
ATOM 1014 C C . VAL A 1 128 ? -6.078 -9.368 23.570 1.00 94.38 128 VAL A C 1
ATOM 1016 O O . VAL A 1 128 ? -4.926 -9.603 23.202 1.00 94.38 128 VAL A O 1
ATOM 1019 N N . LEU A 1 129 ? -6.568 -8.133 23.696 1.00 96.44 129 LEU A N 1
ATOM 1020 C CA . LEU A 1 129 ? -5.739 -6.936 23.572 1.00 96.44 129 LEU A CA 1
ATOM 1021 C C . LEU A 1 129 ? -4.899 -6.741 24.837 1.00 96.44 129 LEU A C 1
ATOM 1023 O O . LEU A 1 129 ? -5.396 -6.903 25.951 1.00 96.44 129 LEU A O 1
ATOM 1027 N N . ASN A 1 130 ? -3.645 -6.329 24.679 1.00 96.75 130 ASN A N 1
ATOM 1028 C CA . ASN A 1 130 ? -2.850 -5.824 25.793 1.00 96.75 130 ASN A CA 1
ATOM 1029 C C . ASN A 1 130 ? -3.185 -4.344 26.012 1.00 96.75 130 ASN A C 1
ATOM 1031 O O . ASN A 1 130 ? -2.462 -3.457 25.570 1.00 96.75 130 ASN A O 1
ATOM 1035 N N . GLU A 1 131 ? -4.324 -4.080 26.651 1.00 96.06 131 GLU A N 1
ATOM 1036 C CA . GLU A 1 131 ? -4.872 -2.726 26.787 1.00 96.06 131 GLU A CA 1
ATOM 1037 C C . GLU A 1 131 ? -3.928 -1.761 27.503 1.00 96.06 131 GLU A C 1
ATOM 1039 O O . GLU A 1 131 ? -3.810 -0.615 27.081 1.00 96.06 131 GLU A O 1
ATOM 1044 N N . THR A 1 132 ? -3.223 -2.223 28.540 1.00 96.75 132 THR A N 1
ATOM 1045 C CA . THR A 1 132 ? -2.253 -1.398 29.270 1.00 96.75 132 THR A CA 1
ATOM 1046 C C . THR A 1 132 ? -1.105 -0.972 28.361 1.00 96.75 132 THR A C 1
ATOM 1048 O O . THR A 1 132 ? -0.834 0.220 28.248 1.00 96.75 132 THR A O 1
ATOM 1051 N N . ALA A 1 133 ? -0.477 -1.922 27.658 1.00 96.12 133 ALA A N 1
ATOM 1052 C CA . ALA A 1 133 ? 0.610 -1.598 26.736 1.00 96.12 133 ALA A CA 1
ATOM 1053 C C . ALA A 1 133 ? 0.120 -0.725 25.573 1.00 96.12 133 ALA A C 1
ATOM 1055 O O . ALA A 1 133 ? 0.778 0.242 25.204 1.00 96.12 133 ALA A O 1
ATOM 1056 N N . ASN A 1 134 ? -1.066 -1.017 25.030 1.00 96.62 134 ASN A N 1
ATOM 1057 C CA . ASN A 1 134 ? -1.653 -0.213 23.965 1.00 96.62 134 ASN A CA 1
ATOM 1058 C C . ASN A 1 134 ? -1.900 1.227 24.443 1.00 96.62 134 ASN A C 1
ATOM 1060 O O . ASN A 1 134 ? -1.601 2.159 23.705 1.00 96.62 134 ASN A O 1
ATOM 1064 N N . ALA A 1 135 ? -2.402 1.429 25.666 1.00 96.44 135 ALA A N 1
ATOM 1065 C CA . ALA A 1 135 ? -2.621 2.758 26.234 1.00 96.44 135 ALA A CA 1
ATOM 1066 C C . ALA A 1 135 ? -1.311 3.540 26.425 1.00 96.44 135 ALA A C 1
ATOM 1068 O O . ALA A 1 135 ? -1.260 4.728 26.112 1.00 96.44 135 ALA A O 1
ATOM 1069 N N . GLU A 1 136 ? -0.240 2.885 26.881 1.00 94.94 136 GLU A N 1
ATOM 1070 C CA . GLU A 1 136 ? 1.092 3.496 26.991 1.00 94.94 136 GLU A CA 1
ATOM 1071 C C . GLU A 1 136 ? 1.647 3.911 25.620 1.00 94.94 136 GLU A C 1
ATOM 1073 O O . GLU A 1 136 ? 2.130 5.036 25.451 1.00 94.94 136 GLU A O 1
ATOM 1078 N N . THR A 1 137 ? 1.518 3.037 24.618 1.00 94.62 137 THR A N 1
ATOM 1079 C CA . THR A 1 137 ? 1.897 3.341 23.235 1.00 94.62 137 THR A CA 1
ATOM 1080 C C . THR A 1 137 ? 1.081 4.514 22.682 1.00 94.62 137 THR A C 1
ATOM 1082 O O . THR A 1 137 ? 1.660 5.471 22.174 1.00 94.62 137 THR A O 1
ATOM 1085 N N . MET A 1 138 ? -0.248 4.502 22.832 1.00 95.81 138 MET A N 1
ATOM 1086 C CA . MET A 1 138 ? -1.128 5.565 22.327 1.00 95.81 138 MET A CA 1
ATOM 1087 C C . MET A 1 138 ? -0.872 6.914 23.003 1.00 95.81 138 MET A C 1
ATOM 1089 O O . MET A 1 138 ? -0.882 7.936 22.325 1.00 95.81 138 MET A O 1
ATOM 1093 N N . LYS A 1 139 ? -0.547 6.933 24.301 1.00 94.38 139 LYS A N 1
ATOM 1094 C CA . LYS A 1 139 ? -0.154 8.160 25.011 1.00 94.38 139 LYS A CA 1
ATOM 1095 C C . LYS A 1 139 ? 1.092 8.815 24.405 1.00 94.38 139 LYS A C 1
ATOM 1097 O O . LYS A 1 139 ? 1.217 10.034 24.419 1.00 94.38 139 LYS A O 1
ATOM 1102 N N . THR A 1 140 ? 2.001 8.013 23.848 1.00 90.44 140 THR A N 1
ATOM 1103 C CA . THR A 1 140 ? 3.185 8.522 23.134 1.00 90.44 140 THR A CA 1
ATOM 1104 C C . THR A 1 140 ? 2.806 9.208 21.815 1.00 90.44 140 THR A C 1
ATOM 1106 O O . THR A 1 140 ? 3.539 10.067 21.341 1.00 90.44 140 THR A O 1
ATOM 1109 N N . TRP A 1 141 ? 1.669 8.852 21.211 1.00 94.12 141 TRP A N 1
ATOM 1110 C CA . TRP A 1 141 ? 1.178 9.453 19.964 1.00 94.12 141 TRP A CA 1
ATOM 1111 C C . TRP A 1 141 ? 0.178 10.590 20.190 1.00 94.12 141 TRP A C 1
ATOM 1113 O O . TRP A 1 141 ? 0.023 11.443 19.325 1.00 94.12 141 TRP A O 1
ATOM 1123 N N . GLU A 1 142 ? -0.469 10.650 21.351 1.00 93.06 142 GLU A N 1
ATOM 1124 C CA . GLU A 1 142 ? -1.368 11.752 21.709 1.00 93.06 142 GLU A CA 1
ATOM 1125 C C . GLU A 1 142 ? -0.634 13.104 21.757 1.00 93.06 142 GLU A C 1
ATOM 1127 O O . GLU A 1 142 ? -1.197 14.140 21.391 1.00 93.06 142 GLU A O 1
ATOM 1132 N N . SER A 1 143 ? 0.650 13.099 22.140 1.00 82.81 143 SER A N 1
ATOM 1133 C CA . SER A 1 143 ? 1.480 14.304 22.086 1.00 82.81 143 SER A CA 1
ATOM 1134 C C . SER A 1 143 ? 1.693 14.785 20.649 1.00 82.81 143 SER A C 1
ATOM 1136 O O . SER A 1 143 ? 1.566 15.980 20.414 1.00 82.81 143 SER A O 1
ATOM 1138 N N . LEU A 1 144 ? 1.892 13.888 19.667 1.00 80.38 144 LEU A N 1
ATOM 1139 C CA . LEU A 1 144 ? 1.939 14.258 18.241 1.00 80.38 144 LEU A CA 1
ATOM 1140 C C . LEU A 1 144 ? 0.658 14.991 17.831 1.00 80.38 144 LEU A C 1
ATOM 1142 O O . LEU A 1 144 ? 0.738 16.063 17.240 1.00 80.38 144 LEU A O 1
ATOM 1146 N N . ASP A 1 145 ? -0.509 14.407 18.112 1.00 85.25 145 ASP A N 1
ATOM 1147 C CA . ASP A 1 145 ? -1.799 14.967 17.682 1.00 85.25 145 ASP A CA 1
ATOM 1148 C C . ASP A 1 145 ? -2.084 16.339 18.330 1.00 85.25 145 ASP A C 1
ATOM 1150 O O . ASP A 1 145 ? -2.911 17.104 17.832 1.00 85.25 145 ASP A O 1
ATOM 1154 N N . THR A 1 146 ? -1.405 16.651 19.437 1.00 89.56 146 THR A N 1
ATOM 1155 C CA . THR A 1 146 ? -1.509 17.931 20.151 1.00 89.56 146 THR A CA 1
ATOM 1156 C C . THR A 1 146 ? -0.445 18.941 19.712 1.00 89.56 146 THR A C 1
ATOM 1158 O O . THR A 1 146 ? -0.716 20.138 19.683 1.00 89.56 146 THR A O 1
ATOM 1161 N N . GLU A 1 147 ? 0.761 18.476 19.385 1.00 91.25 147 GLU A N 1
ATOM 1162 C CA . GLU A 1 147 ? 1.912 19.306 19.004 1.00 91.25 147 GLU A CA 1
ATOM 1163 C C . GLU A 1 147 ? 1.943 19.650 17.510 1.00 91.25 147 GLU A C 1
ATOM 1165 O O . GLU A 1 147 ? 2.619 20.600 17.117 1.00 91.25 147 GLU A O 1
ATOM 1170 N N . LEU A 1 148 ? 1.240 18.889 16.664 1.00 92.50 148 LEU A N 1
ATOM 1171 C CA . LEU A 1 148 ? 1.224 19.125 15.227 1.00 92.50 148 LEU A CA 1
ATOM 1172 C C . LEU A 1 148 ? 0.460 20.410 14.881 1.00 92.50 148 LEU A C 1
ATOM 1174 O O . LEU A 1 148 ? -0.769 20.442 14.847 1.00 92.50 148 LEU A O 1
ATOM 1178 N N . ASP A 1 149 ? 1.220 21.446 14.542 1.00 91.62 149 ASP A N 1
ATOM 1179 C CA . ASP A 1 149 ? 0.722 22.719 14.036 1.00 91.62 149 ASP A CA 1
ATOM 1180 C C . ASP A 1 149 ? 0.934 22.802 12.518 1.00 91.62 149 ASP A C 1
ATOM 1182 O O . ASP A 1 149 ? 2.058 22.894 12.025 1.00 91.62 149 ASP A O 1
ATOM 1186 N N . LEU A 1 150 ? -0.159 22.782 11.752 1.00 90.69 150 LEU A N 1
ATOM 1187 C CA . LEU A 1 150 ? -0.100 22.904 10.291 1.00 90.69 150 LEU A CA 1
ATOM 1188 C C . LEU A 1 150 ? 0.287 24.314 9.812 1.00 90.69 150 LEU A C 1
ATOM 1190 O O . LEU A 1 150 ? 0.543 24.496 8.627 1.00 90.69 150 LEU A O 1
ATOM 1194 N N . SER A 1 151 ? 0.327 25.306 10.707 1.00 91.88 151 SER A N 1
ATOM 1195 C CA . SER A 1 151 ? 0.821 26.654 10.411 1.00 91.88 151 SER A CA 1
ATOM 1196 C C . SER A 1 151 ? 2.321 26.833 10.679 1.00 91.88 151 SER A C 1
ATOM 1198 O O . SER A 1 151 ? 2.888 27.859 10.295 1.00 91.88 151 SER A O 1
ATOM 1200 N N . ALA A 1 152 ? 2.974 25.846 11.304 1.00 92.88 152 ALA A N 1
ATOM 1201 C CA . ALA A 1 152 ? 4.417 25.844 11.518 1.00 92.88 152 ALA A CA 1
ATOM 1202 C C . ALA A 1 152 ? 5.196 25.637 10.205 1.00 92.88 152 ALA A C 1
ATOM 1204 O O . ALA A 1 152 ? 4.635 25.323 9.154 1.00 92.88 152 ALA A O 1
ATOM 1205 N N . GLU A 1 153 ? 6.524 25.796 10.256 1.00 95.50 153 GLU A N 1
ATOM 1206 C CA . GLU A 1 153 ? 7.373 25.454 9.113 1.00 95.50 153 GLU A CA 1
ATOM 1207 C C . GLU A 1 153 ? 7.187 23.979 8.728 1.00 95.50 153 GLU A C 1
ATOM 1209 O O . GLU A 1 153 ? 7.265 23.088 9.575 1.00 95.50 153 GLU A O 1
ATOM 1214 N N . LEU A 1 154 ? 7.004 23.712 7.430 1.00 95.62 154 LEU A N 1
ATOM 1215 C CA . LEU A 1 154 ? 6.782 22.368 6.882 1.00 95.62 154 LEU A CA 1
ATOM 1216 C C . LEU A 1 154 ? 7.809 21.339 7.389 1.00 95.62 154 LEU A C 1
ATOM 1218 O O . LEU A 1 154 ? 7.459 20.199 7.688 1.00 95.62 154 LEU A O 1
ATOM 1222 N N . SER A 1 155 ? 9.076 21.741 7.510 1.00 95.88 155 SER A N 1
ATOM 1223 C CA . SER A 1 155 ? 10.165 20.900 8.019 1.00 95.88 155 SER A CA 1
ATOM 1224 C C . SER A 1 155 ? 9.925 20.423 9.458 1.00 95.88 155 SER A C 1
ATOM 1226 O O . SER A 1 155 ? 10.222 19.271 9.776 1.00 95.88 155 SER A O 1
ATOM 1228 N N . VAL A 1 156 ? 9.349 21.272 10.316 1.00 95.12 156 VAL A N 1
ATOM 1229 C CA . VAL A 1 156 ? 9.015 20.961 11.713 1.00 95.12 156 VAL A CA 1
ATOM 1230 C C . VAL A 1 156 ? 7.864 19.959 11.760 1.00 95.12 156 VAL A C 1
ATOM 1232 O O . VAL A 1 156 ? 7.987 18.910 12.397 1.00 95.12 156 VAL A O 1
ATOM 1235 N N . SER A 1 157 ? 6.787 20.224 11.020 1.00 95.69 157 SER A N 1
ATOM 1236 C CA . SER A 1 157 ? 5.613 19.344 10.957 1.00 95.69 157 SER A CA 1
ATOM 1237 C C . SER A 1 157 ? 5.965 17.970 10.379 1.00 95.69 157 SER A C 1
ATOM 1239 O O . SER A 1 157 ? 5.587 16.938 10.940 1.00 95.69 157 SER A O 1
ATOM 1241 N N . ARG A 1 158 ? 6.793 17.925 9.326 1.00 95.81 158 ARG A N 1
ATOM 1242 C CA . ARG A 1 158 ? 7.340 16.675 8.778 1.00 95.81 158 ARG A CA 1
ATOM 1243 C C . ARG A 1 158 ? 8.199 15.922 9.780 1.00 95.81 158 ARG A C 1
ATOM 1245 O O . ARG A 1 158 ? 8.026 14.713 9.919 1.00 95.81 158 ARG A O 1
ATOM 1252 N N . ALA A 1 159 ? 9.113 16.596 10.481 1.00 95.88 159 ALA A N 1
ATOM 1253 C CA . ALA A 1 159 ? 9.980 15.952 11.467 1.00 95.88 159 ALA A CA 1
ATOM 1254 C C . ALA A 1 159 ? 9.169 15.290 12.593 1.00 95.88 159 ALA A C 1
ATOM 1256 O O . ALA A 1 159 ? 9.503 14.184 13.038 1.00 95.88 159 ALA A O 1
ATOM 1257 N N . LEU A 1 160 ? 8.070 15.925 13.000 1.00 95.25 160 LEU A N 1
ATOM 1258 C CA . LEU A 1 160 ? 7.157 15.387 13.997 1.00 95.25 160 LEU A CA 1
ATOM 1259 C C . LEU A 1 160 ? 6.429 14.131 13.477 1.00 95.25 160 LEU A C 1
ATOM 1261 O O . LEU A 1 160 ? 6.510 13.072 14.104 1.00 95.25 160 LEU A O 1
ATOM 1265 N N . VAL A 1 161 ? 5.824 14.184 12.281 1.00 96.06 161 VAL A N 1
ATOM 1266 C CA . VAL A 1 161 ? 5.170 13.008 11.666 1.00 96.06 161 VAL A CA 1
ATOM 1267 C C . VAL A 1 161 ? 6.176 11.882 11.396 1.00 96.06 161 VAL A C 1
ATOM 1269 O O . VAL A 1 161 ? 5.866 10.714 11.621 1.00 96.06 161 VAL A O 1
ATOM 1272 N N . LYS A 1 162 ? 7.407 12.206 10.985 1.00 96.38 162 LYS A N 1
ATOM 1273 C CA . LYS A 1 162 ? 8.501 11.241 10.779 1.00 96.38 162 LYS A CA 1
ATOM 1274 C C . LYS A 1 162 ? 8.890 10.534 12.070 1.00 96.38 162 LYS A C 1
ATOM 1276 O O . LYS A 1 162 ? 9.089 9.320 12.069 1.00 96.38 162 LYS A O 1
ATOM 1281 N N . THR A 1 163 ? 8.959 11.269 13.177 1.00 95.50 163 THR A N 1
ATOM 1282 C CA . THR A 1 163 ? 9.217 10.697 14.505 1.00 95.50 163 THR A CA 1
ATOM 1283 C C . THR A 1 163 ? 8.122 9.707 14.890 1.00 95.50 163 THR A C 1
ATOM 1285 O O . THR A 1 163 ? 8.432 8.578 15.279 1.00 95.50 163 THR A O 1
ATOM 1288 N N . THR A 1 164 ? 6.852 10.065 14.683 1.00 95.50 164 THR A N 1
ATOM 1289 C CA . THR A 1 164 ? 5.734 9.143 14.917 1.00 95.50 164 THR A CA 1
ATOM 1290 C C . THR A 1 164 ? 5.764 7.951 13.974 1.00 95.50 164 THR A C 1
ATOM 1292 O O . THR A 1 164 ? 5.592 6.832 14.435 1.00 95.50 164 THR A O 1
ATOM 1295 N N . SER A 1 165 ? 6.033 8.143 12.682 1.00 96.75 165 SER A N 1
ATOM 1296 C CA . SER A 1 165 ? 6.153 7.057 11.699 1.00 96.75 165 SER A CA 1
ATOM 1297 C C . SER A 1 165 ? 7.219 6.039 12.120 1.00 96.75 165 SER A C 1
ATOM 1299 O O . SER A 1 165 ? 6.960 4.834 12.176 1.00 96.75 165 SER A O 1
ATOM 1301 N N . ASN A 1 166 ? 8.399 6.523 12.521 1.00 96.25 166 ASN A N 1
ATOM 1302 C CA . ASN A 1 166 ? 9.496 5.688 13.005 1.00 96.25 166 ASN A CA 1
ATOM 1303 C C . ASN A 1 166 ? 9.143 4.965 14.309 1.00 96.25 166 ASN A C 1
ATOM 1305 O O . ASN A 1 166 ? 9.437 3.777 14.449 1.00 96.25 166 ASN A O 1
ATOM 1309 N N . ASN A 1 167 ? 8.496 5.653 15.255 1.00 96.00 167 ASN A N 1
ATOM 1310 C CA . ASN A 1 167 ? 8.016 5.033 16.485 1.00 96.00 167 ASN A CA 1
ATOM 1311 C C . ASN A 1 167 ? 6.955 3.965 16.179 1.00 96.00 167 ASN A C 1
ATOM 1313 O O . ASN A 1 167 ? 7.099 2.823 16.606 1.00 96.00 167 ASN A O 1
ATOM 1317 N N . PHE A 1 168 ? 5.938 4.292 15.381 1.00 97.00 168 PHE A N 1
ATOM 1318 C CA . PHE A 1 168 ? 4.855 3.393 14.993 1.00 97.00 168 PHE A CA 1
ATOM 1319 C C . PHE A 1 168 ? 5.379 2.126 14.324 1.00 97.00 168 PHE A C 1
ATOM 1321 O O . PHE A 1 168 ? 4.882 1.048 14.628 1.00 97.00 168 PHE A O 1
ATOM 1328 N N . ARG A 1 169 ? 6.398 2.236 13.457 1.00 96.19 169 ARG A N 1
ATOM 1329 C CA . ARG A 1 169 ? 7.014 1.125 12.705 1.00 96.19 169 ARG A CA 1
ATOM 1330 C C . ARG A 1 169 ? 8.168 0.431 13.433 1.00 96.19 169 ARG A C 1
ATOM 1332 O O . ARG A 1 169 ? 8.684 -0.565 12.926 1.00 96.19 169 ARG A O 1
ATOM 1339 N N . SER A 1 170 ? 8.561 0.902 14.614 1.00 96.62 170 SER A N 1
ATOM 1340 C CA . SER A 1 170 ? 9.701 0.354 15.352 1.00 96.62 170 SER A CA 1
ATOM 1341 C C . SER A 1 170 ? 9.513 -1.130 15.700 1.00 96.62 170 SER A C 1
ATOM 1343 O O . SER A 1 170 ? 8.393 -1.654 15.752 1.00 96.62 170 SER A O 1
ATOM 1345 N N . ALA A 1 171 ? 10.617 -1.818 15.997 1.00 96.88 171 ALA A N 1
ATOM 1346 C CA . ALA A 1 171 ? 10.565 -3.182 16.522 1.00 96.88 171 ALA A CA 1
ATOM 1347 C C . ALA A 1 171 ? 9.849 -3.253 17.885 1.00 96.88 171 ALA A C 1
ATOM 1349 O O . ALA A 1 171 ? 9.153 -4.229 18.153 1.00 96.88 171 ALA A O 1
ATOM 1350 N N . THR A 1 172 ? 9.953 -2.208 18.717 1.00 96.50 172 THR A N 1
ATOM 1351 C CA . THR A 1 172 ? 9.303 -2.160 20.039 1.00 96.50 172 THR A CA 1
ATOM 1352 C C . THR A 1 172 ? 7.779 -2.136 19.940 1.00 96.50 172 THR A C 1
ATOM 1354 O O . THR A 1 172 ? 7.110 -2.690 20.802 1.00 96.50 172 THR A O 1
ATOM 1357 N N . ASN A 1 173 ? 7.226 -1.566 18.865 1.00 97.25 173 ASN A N 1
ATOM 1358 C CA . ASN A 1 173 ? 5.784 -1.529 18.610 1.00 97.25 173 ASN A CA 1
ATOM 1359 C C . ASN A 1 173 ? 5.298 -2.659 17.680 1.00 97.25 173 ASN A C 1
ATOM 1361 O O . ASN A 1 173 ? 4.154 -2.640 17.226 1.00 97.25 173 ASN A O 1
ATOM 1365 N N . ALA A 1 174 ? 6.132 -3.662 17.378 1.00 96.88 174 ALA A N 1
ATOM 1366 C CA . ALA A 1 174 ? 5.733 -4.767 16.503 1.00 96.88 174 ALA A CA 1
ATOM 1367 C C . ALA A 1 174 ? 4.534 -5.552 17.060 1.00 96.88 174 ALA A C 1
ATOM 1369 O O . ALA A 1 174 ? 3.632 -5.913 16.306 1.00 96.88 174 ALA A O 1
ATOM 1370 N N . ASP A 1 175 ? 4.488 -5.775 18.374 1.00 96.81 175 ASP A N 1
ATOM 1371 C CA . ASP A 1 175 ? 3.383 -6.497 19.010 1.00 96.81 175 ASP A CA 1
ATOM 1372 C C . ASP A 1 175 ? 2.099 -5.665 19.094 1.00 96.81 175 ASP A C 1
ATOM 1374 O O . ASP A 1 175 ? 1.008 -6.227 19.016 1.00 96.81 175 ASP A O 1
ATOM 1378 N N . PHE A 1 176 ? 2.204 -4.332 19.163 1.00 97.50 176 PHE A N 1
ATOM 1379 C CA . PHE A 1 176 ? 1.052 -3.449 18.968 1.00 97.50 176 PHE A CA 1
ATOM 1380 C C . PHE A 1 176 ? 0.464 -3.659 17.568 1.00 97.50 176 PHE A C 1
ATOM 1382 O O . PHE A 1 176 ? -0.708 -4.002 17.432 1.00 97.50 176 PHE A O 1
ATOM 1389 N N . ARG A 1 177 ? 1.292 -3.566 16.517 1.00 97.25 177 ARG A N 1
ATOM 1390 C CA . ARG A 1 177 ? 0.821 -3.709 15.128 1.00 97.25 177 ARG A CA 1
ATOM 1391 C C . ARG A 1 177 ? 0.206 -5.083 14.846 1.00 97.25 177 ARG A C 1
ATOM 1393 O O . ARG A 1 177 ? -0.793 -5.172 14.143 1.00 97.25 177 ARG A O 1
ATOM 1400 N N . LYS A 1 178 ? 0.735 -6.156 15.446 1.00 96.38 178 LYS A N 1
ATOM 1401 C CA . LYS A 1 178 ? 0.155 -7.512 15.337 1.00 96.38 178 LYS A CA 1
ATOM 1402 C C . LYS A 1 178 ? -1.243 -7.638 15.948 1.00 96.38 178 LYS A C 1
ATOM 1404 O O . LYS A 1 178 ? -1.983 -8.536 15.556 1.00 96.38 178 LYS A O 1
ATOM 1409 N N . GLN A 1 179 ? -1.601 -6.795 16.920 1.00 96.81 179 GLN A N 1
ATOM 1410 C CA . GLN A 1 179 ? -2.951 -6.783 17.490 1.00 96.81 179 GLN A CA 1
ATOM 1411 C C . GLN A 1 179 ? -3.970 -6.132 16.548 1.00 96.81 179 GLN A C 1
ATOM 1413 O O . GLN A 1 179 ? -5.153 -6.459 16.649 1.00 96.81 179 GLN A O 1
ATOM 1418 N N . PHE A 1 180 ? -3.515 -5.267 15.635 1.00 97.38 180 PHE A N 1
ATOM 1419 C CA . PHE A 1 180 ? -4.331 -4.506 14.685 1.00 97.38 180 PHE A CA 1
ATOM 1420 C C . PHE A 1 180 ? -3.783 -4.641 13.254 1.00 97.38 180 PHE A C 1
ATOM 1422 O O . PHE A 1 180 ? -3.335 -3.646 12.676 1.00 97.38 180 PHE A O 1
ATOM 1429 N N . PRO A 1 181 ? -3.696 -5.865 12.708 1.00 95.12 181 PRO A N 1
ATOM 1430 C CA . PRO A 1 181 ? -2.937 -6.117 11.489 1.00 95.12 181 PRO A CA 1
ATOM 1431 C C . PRO A 1 181 ? -3.472 -5.330 10.289 1.00 95.12 181 PRO A C 1
ATOM 1433 O O . PRO A 1 181 ? -2.672 -4.769 9.545 1.00 95.12 181 PRO A O 1
ATOM 1436 N N . MET A 1 182 ? -4.796 -5.238 10.125 1.00 96.62 182 MET A N 1
ATOM 1437 C CA . MET A 1 182 ? -5.389 -4.525 8.997 1.00 96.62 182 MET A CA 1
ATOM 1438 C C . MET A 1 182 ? -5.293 -3.015 9.190 1.00 96.62 182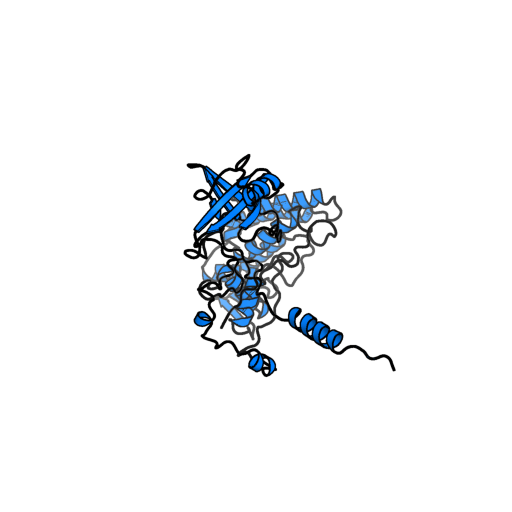 MET A C 1
ATOM 1440 O O . MET A 1 182 ? -4.869 -2.298 8.283 1.00 96.62 182 MET A O 1
ATOM 1444 N N . SER A 1 183 ? -5.635 -2.523 10.385 1.00 98.00 183 SER A N 1
ATOM 1445 C CA . SER A 1 183 ? -5.607 -1.085 10.640 1.00 98.00 183 SER A CA 1
ATOM 1446 C C . SER A 1 183 ? -4.182 -0.523 10.579 1.00 98.00 183 SER A C 1
ATOM 1448 O O . SER A 1 183 ? -3.956 0.576 10.067 1.00 98.00 183 SER A O 1
ATOM 1450 N N . SER A 1 184 ? -3.199 -1.279 11.077 1.00 97.94 184 SER A N 1
ATOM 1451 C CA . SER A 1 184 ? -1.802 -0.837 11.130 1.00 97.94 184 SER A CA 1
ATOM 1452 C C . SER A 1 184 ? -1.154 -0.711 9.759 1.00 97.94 184 SER A C 1
ATOM 1454 O O . SER A 1 184 ? -0.263 0.118 9.605 1.00 97.94 184 SER A O 1
ATOM 1456 N N . ASP A 1 185 ? -1.584 -1.503 8.779 1.00 96.00 185 ASP A N 1
ATOM 1457 C CA . ASP A 1 185 ? -1.044 -1.464 7.419 1.00 96.00 185 ASP A CA 1
ATOM 1458 C C . ASP A 1 185 ? -1.343 -0.121 6.728 1.00 96.00 185 ASP A C 1
ATOM 1460 O O . ASP A 1 185 ? -0.438 0.580 6.261 1.00 96.00 185 ASP A O 1
ATOM 1464 N N . GLY A 1 186 ? -2.609 0.309 6.785 1.00 96.50 186 GLY A N 1
ATOM 1465 C CA . GLY A 1 186 ? -3.041 1.604 6.255 1.00 96.50 186 GLY A CA 1
ATOM 1466 C C . GLY A 1 186 ? -2.354 2.788 6.945 1.00 96.50 186 GLY A C 1
ATOM 1467 O O . GLY A 1 186 ? -1.873 3.708 6.280 1.00 96.50 186 GLY A O 1
ATOM 1468 N N . TRP A 1 187 ? -2.233 2.740 8.277 1.00 97.94 187 TRP A N 1
ATOM 1469 C CA . TRP A 1 187 ? -1.553 3.782 9.056 1.00 97.94 187 TRP A CA 1
ATOM 1470 C C . TRP A 1 187 ? -0.042 3.825 8.820 1.00 97.94 187 TRP A C 1
ATOM 1472 O O . TRP A 1 187 ? 0.519 4.915 8.713 1.00 97.94 187 TRP A O 1
ATOM 1482 N N . ALA A 1 188 ? 0.626 2.671 8.707 1.00 97.56 188 ALA A N 1
ATOM 1483 C CA . ALA A 1 188 ? 2.059 2.610 8.423 1.00 97.56 188 ALA A CA 1
ATOM 1484 C C . ALA A 1 188 ? 2.388 3.285 7.088 1.00 97.56 188 ALA A C 1
ATOM 1486 O O . ALA A 1 188 ? 3.326 4.083 7.022 1.00 97.56 188 ALA A O 1
ATOM 1487 N N . SER A 1 189 ? 1.596 2.987 6.055 1.00 96.44 189 SER A N 1
ATOM 1488 C CA . SER A 1 189 ? 1.730 3.600 4.735 1.00 96.44 189 SER A CA 1
ATOM 1489 C C . SER A 1 189 ? 1.477 5.106 4.803 1.00 96.44 189 SER A C 1
ATOM 1491 O O . SER A 1 189 ? 2.356 5.889 4.446 1.00 96.44 189 SER A O 1
ATOM 1493 N N . TYR A 1 190 ? 0.334 5.532 5.350 1.00 97.56 190 TYR A N 1
ATOM 1494 C CA . TYR A 1 190 ? -0.019 6.951 5.463 1.00 97.56 190 TYR A CA 1
ATOM 1495 C C . TYR A 1 190 ? 1.049 7.785 6.184 1.00 97.56 190 TYR A C 1
ATOM 1497 O O . TYR A 1 190 ? 1.453 8.836 5.686 1.00 97.56 190 TYR A O 1
ATOM 1505 N N . LEU A 1 191 ? 1.542 7.311 7.335 1.00 97.31 191 LEU A N 1
ATOM 1506 C CA . LEU A 1 191 ? 2.574 8.005 8.109 1.00 97.31 191 LEU A CA 1
ATOM 1507 C C . LEU A 1 191 ? 3.907 8.046 7.361 1.00 97.31 191 LEU A C 1
ATOM 1509 O O . LEU A 1 191 ? 4.614 9.048 7.433 1.00 97.31 191 LEU A O 1
ATOM 1513 N N . TYR A 1 192 ? 4.270 6.973 6.653 1.00 96.31 192 TYR A N 1
ATOM 1514 C CA . TYR A 1 192 ? 5.488 6.934 5.849 1.00 96.31 192 TYR A CA 1
ATOM 1515 C C . TYR A 1 192 ? 5.456 7.980 4.733 1.00 96.31 192 TYR A C 1
ATOM 1517 O O . TYR A 1 192 ? 6.326 8.852 4.725 1.00 96.31 192 TYR A O 1
ATOM 1525 N N . TYR A 1 193 ? 4.444 7.935 3.862 1.00 96.56 193 TYR A N 1
ATOM 1526 C CA . TYR A 1 193 ? 4.330 8.847 2.722 1.00 96.56 193 TYR A CA 1
ATOM 1527 C C . TYR A 1 193 ? 4.188 10.302 3.175 1.00 96.56 193 TYR A C 1
ATOM 1529 O O . TYR A 1 193 ? 4.962 11.145 2.733 1.00 96.56 193 TYR A O 1
ATOM 1537 N N . THR A 1 194 ? 3.321 10.582 4.156 1.00 96.38 194 THR A N 1
ATOM 1538 C CA . THR A 1 194 ? 3.177 11.934 4.728 1.00 96.38 194 THR A CA 1
ATOM 1539 C C . THR A 1 194 ? 4.500 12.458 5.300 1.00 96.38 194 THR A C 1
ATOM 1541 O O . THR A 1 194 ? 4.793 13.642 5.200 1.00 96.38 194 THR A O 1
ATOM 1544 N N . SER A 1 195 ? 5.339 11.606 5.898 1.00 95.69 195 SER A N 1
ATOM 1545 C CA . SER A 1 195 ? 6.596 12.050 6.522 1.00 95.69 195 SER A CA 1
ATOM 1546 C C . SER A 1 195 ? 7.782 12.231 5.570 1.00 95.69 195 SER A C 1
ATOM 1548 O O . SER A 1 195 ? 8.788 12.818 5.971 1.00 95.69 195 SER A O 1
ATOM 1550 N N . ALA A 1 196 ? 7.711 11.696 4.351 1.00 95.44 196 ALA A N 1
ATOM 1551 C CA . ALA A 1 196 ? 8.843 11.658 3.432 1.00 95.44 196 ALA A CA 1
ATOM 1552 C C . ALA A 1 196 ? 8.909 12.924 2.570 1.00 95.44 196 ALA A C 1
ATOM 1554 O O . ALA A 1 196 ? 7.911 13.335 1.984 1.00 95.44 196 ALA A O 1
ATOM 1555 N N . ASP A 1 197 ? 10.102 13.516 2.468 1.00 93.88 197 ASP A N 1
ATOM 1556 C CA . ASP A 1 197 ? 10.319 14.838 1.858 1.00 93.88 197 ASP A CA 1
ATOM 1557 C C . ASP A 1 197 ? 9.918 14.905 0.375 1.00 93.88 197 ASP A C 1
ATOM 1559 O O . ASP A 1 197 ? 9.575 15.970 -0.126 1.00 93.88 197 ASP A O 1
ATOM 1563 N N . GLN A 1 198 ? 9.934 13.767 -0.321 1.00 93.88 198 GLN A N 1
ATOM 1564 C CA . GLN A 1 198 ? 9.581 13.667 -1.738 1.00 93.88 198 GLN A CA 1
ATOM 1565 C C . GLN A 1 198 ? 8.074 13.727 -2.023 1.00 93.88 198 GLN A C 1
ATOM 1567 O O . GLN A 1 198 ? 7.700 14.019 -3.152 1.00 93.88 198 GLN A O 1
ATOM 1572 N N . TYR A 1 199 ? 7.213 13.451 -1.041 1.00 96.38 199 TYR A N 1
ATOM 1573 C CA . TYR A 1 199 ? 5.766 13.338 -1.238 1.00 96.38 199 TYR A CA 1
ATOM 1574 C C . TYR A 1 199 ? 5.030 14.487 -0.575 1.00 96.38 199 TYR A C 1
ATOM 1576 O O . TYR A 1 199 ? 5.446 14.945 0.484 1.00 96.38 199 TYR A O 1
ATOM 1584 N N . MET A 1 200 ? 3.918 14.919 -1.160 1.00 96.06 200 MET A N 1
ATOM 1585 C CA . MET A 1 200 ? 3.068 15.985 -0.633 1.00 96.06 200 MET A CA 1
ATOM 1586 C C . MET A 1 200 ? 2.698 15.740 0.845 1.00 96.06 200 MET A C 1
ATOM 1588 O O . MET A 1 200 ? 2.231 14.664 1.225 1.00 96.06 200 MET A O 1
ATOM 1592 N N . PHE A 1 201 ? 2.952 16.729 1.701 1.00 96.62 201 PHE A N 1
ATOM 1593 C CA . PHE A 1 201 ? 2.613 16.700 3.120 1.00 96.62 201 PHE A CA 1
ATOM 1594 C C . PHE A 1 201 ? 1.135 17.025 3.304 1.00 96.62 201 PHE A C 1
ATOM 1596 O O . PHE A 1 201 ? 0.742 18.190 3.227 1.00 96.62 201 PHE A O 1
ATOM 1603 N N . LEU A 1 202 ? 0.323 16.001 3.580 1.00 91.19 202 LEU A N 1
ATOM 1604 C CA . LEU A 1 202 ? -1.133 16.146 3.662 1.00 91.19 202 LEU A CA 1
ATOM 1605 C C . LEU A 1 202 ? -1.664 16.814 2.377 1.00 91.19 202 LEU A C 1
ATOM 1607 O O . LEU A 1 202 ? -1.283 16.403 1.285 1.00 91.19 202 LEU A O 1
ATOM 1611 N N . ASP A 1 203 ? -2.485 17.854 2.513 1.00 87.00 203 ASP A N 1
ATOM 1612 C CA . ASP A 1 203 ? -3.046 18.633 1.404 1.00 87.00 203 ASP A CA 1
ATOM 1613 C C . ASP A 1 203 ? -2.269 19.946 1.154 1.00 87.00 203 ASP A C 1
ATOM 1615 O O . ASP A 1 203 ? -2.810 20.902 0.599 1.00 87.00 203 ASP A O 1
ATOM 1619 N N . GLN A 1 204 ? -1.014 20.048 1.616 1.00 92.94 204 GLN A N 1
ATOM 1620 C CA . GLN A 1 204 ? -0.215 21.260 1.440 1.00 92.94 204 GLN A CA 1
ATOM 1621 C C . GLN A 1 204 ? 0.406 21.308 0.038 1.00 92.94 204 GLN A C 1
ATOM 1623 O O . GLN A 1 204 ? 1.317 20.538 -0.271 1.00 92.94 204 GLN A O 1
ATOM 1628 N N . GLU A 1 205 ? -0.046 22.252 -0.788 1.00 92.06 205 GLU A N 1
ATOM 1629 C CA . GLU A 1 205 ? 0.517 22.511 -2.119 1.00 92.06 205 GLU A CA 1
ATOM 1630 C C . GLU A 1 205 ? 2.033 22.782 -2.065 1.00 92.06 205 GLU A C 1
ATOM 1632 O O . GLU A 1 205 ? 2.567 23.254 -1.057 1.00 92.06 205 GLU A O 1
ATOM 1637 N N . ASP A 1 206 ? 2.735 22.448 -3.151 1.00 92.38 206 ASP A N 1
ATOM 1638 C CA . ASP A 1 206 ? 4.183 22.642 -3.333 1.00 92.38 206 ASP A CA 1
ATOM 1639 C C . ASP A 1 206 ? 5.089 21.983 -2.270 1.00 92.38 206 ASP A C 1
ATOM 1641 O O . ASP A 1 206 ? 6.283 22.277 -2.181 1.00 92.38 206 ASP A O 1
ATOM 1645 N N . SER A 1 207 ? 4.555 21.060 -1.465 1.00 95.19 207 SER A N 1
ATOM 1646 C CA . SER A 1 207 ? 5.316 20.372 -0.414 1.00 95.19 207 SER A CA 1
ATOM 1647 C C . SER A 1 207 ? 5.987 19.072 -0.873 1.00 95.19 207 SER A C 1
ATOM 1649 O O . SER A 1 207 ? 6.793 18.529 -0.119 1.00 95.19 207 SER A O 1
ATOM 1651 N N . GLY A 1 208 ? 5.679 18.570 -2.073 1.00 94.50 208 GLY A N 1
ATOM 1652 C CA . GLY A 1 208 ? 6.235 17.343 -2.653 1.00 94.50 208 GLY A CA 1
ATOM 1653 C C . GLY A 1 208 ? 5.394 16.819 -3.824 1.00 94.50 208 GLY A C 1
ATOM 1654 O O . GLY A 1 208 ? 4.473 17.492 -4.281 1.00 94.50 208 GLY A O 1
ATOM 1655 N N . GLU A 1 209 ? 5.705 15.617 -4.309 1.00 93.38 209 GLU A N 1
ATOM 1656 C CA . GLU A 1 209 ? 4.939 14.918 -5.348 1.00 93.38 209 GLU A CA 1
ATOM 1657 C C . GLU A 1 209 ? 3.569 14.476 -4.819 1.00 93.38 209 GLU A C 1
ATOM 1659 O O . GLU A 1 209 ? 3.469 13.881 -3.740 1.00 93.38 209 GLU A O 1
ATOM 1664 N N . ASP A 1 210 ? 2.511 14.743 -5.586 1.00 93.50 210 ASP A N 1
ATOM 1665 C CA . ASP A 1 210 ? 1.176 14.251 -5.262 1.00 93.50 210 ASP A CA 1
ATOM 1666 C C . ASP A 1 210 ? 1.140 12.715 -5.322 1.00 93.50 210 ASP A C 1
ATOM 1668 O O . ASP A 1 210 ? 1.400 12.088 -6.350 1.00 93.50 210 ASP A O 1
ATOM 1672 N N . TRP A 1 211 ? 0.790 12.113 -4.191 1.00 94.44 211 TRP A N 1
ATOM 1673 C CA . TRP A 1 211 ? 0.660 10.672 -3.999 1.00 94.44 211 TRP A CA 1
ATOM 1674 C C . TRP A 1 211 ? -0.786 10.268 -3.686 1.00 94.44 211 TRP A C 1
ATOM 1676 O O . TRP A 1 211 ? -1.044 9.128 -3.299 1.00 94.44 211 TRP A O 1
ATOM 1686 N N . SER A 1 212 ? -1.748 11.177 -3.881 1.00 94.31 212 SER A N 1
ATOM 1687 C CA . SER A 1 212 ? -3.178 10.918 -3.700 1.00 94.31 212 SER A CA 1
ATOM 1688 C C . SER A 1 212 ? -3.678 9.768 -4.569 1.00 94.31 212 SER A C 1
ATOM 1690 O O . SER A 1 212 ? -4.576 9.038 -4.159 1.00 94.31 212 SER A O 1
ATOM 1692 N N . TRP A 1 213 ? -3.056 9.539 -5.727 1.00 94.06 213 TRP A N 1
ATOM 1693 C CA . TRP A 1 213 ? -3.359 8.433 -6.634 1.00 94.06 213 TRP A CA 1
ATOM 1694 C C . TRP A 1 213 ? -2.942 7.050 -6.098 1.00 94.06 213 TRP A C 1
ATOM 1696 O O . TRP A 1 213 ? -3.408 6.034 -6.617 1.00 94.06 213 TRP A O 1
ATOM 1706 N N . MET A 1 214 ? -2.086 6.979 -5.071 1.00 95.31 214 MET A N 1
ATOM 1707 C CA . MET A 1 214 ? -1.625 5.709 -4.508 1.00 95.31 214 MET A CA 1
ATOM 1708 C C . MET A 1 214 ? -2.717 5.041 -3.663 1.00 95.31 214 MET A C 1
ATOM 1710 O O . MET A 1 214 ? -3.345 5.666 -2.806 1.00 95.31 214 MET A O 1
ATOM 1714 N N . GLY A 1 215 ? -2.911 3.737 -3.861 1.00 95.94 215 GLY A N 1
ATOM 1715 C CA . GLY A 1 215 ? -3.877 2.927 -3.121 1.00 95.94 215 GLY A CA 1
ATOM 1716 C C . GLY A 1 215 ? -3.914 1.482 -3.608 1.00 95.94 215 GLY A C 1
ATOM 1717 O O . GLY A 1 215 ? -2.988 0.985 -4.247 1.00 95.94 215 GLY A O 1
ATOM 1718 N N . SER A 1 216 ? -5.015 0.801 -3.327 1.00 95.94 216 SER A N 1
ATOM 1719 C CA . SER A 1 216 ? -5.253 -0.605 -3.657 1.00 95.94 216 SER A CA 1
ATOM 1720 C C . SER A 1 216 ? -6.014 -0.791 -4.974 1.00 95.94 216 SER A C 1
ATOM 1722 O O . SER A 1 216 ? -6.811 -1.719 -5.100 1.00 95.94 216 SER A O 1
ATOM 1724 N N . CYS A 1 217 ? -5.777 0.056 -5.982 1.00 95.56 217 CYS A N 1
ATOM 1725 C CA . CYS A 1 217 ? -6.398 -0.092 -7.306 1.00 95.56 217 CYS A CA 1
ATOM 1726 C C . CYS A 1 217 ? -6.095 -1.461 -7.948 1.00 95.56 217 CYS A C 1
ATOM 1728 O O . CYS A 1 217 ? -6.992 -2.076 -8.520 1.00 95.56 217 CYS A O 1
ATOM 1730 N N . HIS A 1 218 ? -4.871 -1.968 -7.768 1.00 90.19 218 HIS A N 1
ATOM 1731 C CA . HIS A 1 218 ? -4.429 -3.288 -8.231 1.00 90.19 218 HIS A CA 1
ATOM 1732 C C . HIS A 1 218 ? -5.151 -4.456 -7.537 1.00 90.19 218 HIS A C 1
ATOM 1734 O O . HIS A 1 218 ? -5.205 -5.549 -8.087 1.00 90.19 218 HIS A O 1
ATOM 1740 N N . GLY A 1 219 ? -5.720 -4.238 -6.346 1.00 94.12 219 GLY A N 1
ATOM 1741 C CA . GLY A 1 219 ? -6.583 -5.209 -5.672 1.00 94.12 219 GLY A CA 1
ATOM 1742 C C . GLY A 1 219 ? -8.058 -5.027 -6.026 1.00 94.12 219 GLY A C 1
ATOM 1743 O O . GLY A 1 219 ? -8.776 -6.002 -6.231 1.00 94.12 219 GLY A O 1
ATOM 1744 N N . TRP A 1 220 ? -8.515 -3.777 -6.144 1.00 96.31 220 TRP A N 1
ATOM 1745 C CA . TRP A 1 220 ? -9.901 -3.453 -6.473 1.00 96.31 220 TRP A CA 1
ATOM 1746 C C . TRP A 1 220 ? -10.273 -3.950 -7.869 1.00 96.31 220 TRP A C 1
ATOM 1748 O O . TRP A 1 220 ? -11.297 -4.608 -8.014 1.00 96.31 220 TRP A O 1
ATOM 1758 N N . ALA A 1 221 ? -9.448 -3.673 -8.880 1.00 94.00 221 ALA A N 1
ATOM 1759 C CA . ALA A 1 221 ? -9.744 -4.017 -10.268 1.00 94.00 221 ALA A CA 1
ATOM 1760 C C . ALA A 1 221 ? -10.047 -5.518 -10.477 1.00 94.00 221 ALA A C 1
ATOM 1762 O O . ALA A 1 221 ? -11.115 -5.830 -11.013 1.00 94.00 221 ALA A O 1
ATOM 1763 N N . PRO A 1 222 ? -9.202 -6.468 -10.022 1.00 91.69 222 PRO A N 1
ATOM 1764 C CA . PRO A 1 222 ? -9.553 -7.882 -10.090 1.00 91.69 222 PRO A CA 1
ATOM 1765 C C . PRO A 1 222 ? -10.710 -8.261 -9.172 1.00 91.69 222 PRO A C 1
ATOM 1767 O O . PRO A 1 222 ? -11.579 -9.018 -9.593 1.00 91.69 222 PRO A O 1
ATOM 1770 N N . ALA A 1 223 ? -10.773 -7.739 -7.942 1.00 94.31 223 ALA A N 1
ATOM 1771 C CA . ALA A 1 223 ? -11.868 -8.056 -7.026 1.00 94.31 223 ALA A CA 1
ATOM 1772 C C . ALA A 1 223 ? -13.235 -7.674 -7.620 1.00 94.31 223 ALA A C 1
ATOM 1774 O O . ALA A 1 223 ? -14.201 -8.426 -7.492 1.00 94.31 223 ALA A O 1
ATOM 1775 N N . ALA A 1 224 ? -13.291 -6.531 -8.307 1.00 95.75 224 ALA A N 1
ATOM 1776 C CA . ALA A 1 224 ? -14.462 -6.015 -8.999 1.00 95.75 224 ALA A CA 1
ATOM 1777 C C . ALA A 1 224 ? -14.994 -6.973 -10.055 1.00 95.75 224 ALA A C 1
ATOM 1779 O O . ALA A 1 224 ? -16.207 -7.107 -10.199 1.00 95.75 224 ALA A O 1
ATOM 1780 N N . PHE A 1 225 ? -14.087 -7.621 -10.780 1.00 91.94 225 PHE A N 1
ATOM 1781 C CA . PHE A 1 225 ? -14.419 -8.510 -11.882 1.00 91.94 225 PHE A CA 1
ATOM 1782 C C . PHE A 1 225 ? -14.666 -9.954 -11.429 1.00 91.94 225 PHE A C 1
ATOM 1784 O O . PHE A 1 225 ? -15.601 -10.595 -11.899 1.00 91.94 225 PHE A O 1
ATOM 1791 N N . MET A 1 226 ? -13.846 -10.450 -10.502 1.00 91.00 226 MET A N 1
ATOM 1792 C CA . MET A 1 226 ? -13.798 -11.863 -10.121 1.00 91.00 226 MET A CA 1
ATOM 1793 C C . MET A 1 226 ? -14.733 -12.216 -8.961 1.00 91.00 226 MET A C 1
ATOM 1795 O O . MET A 1 226 ? -15.113 -13.376 -8.813 1.00 91.00 226 MET A O 1
ATOM 1799 N N . ALA A 1 227 ? -15.095 -11.251 -8.110 1.00 93.50 227 ALA A N 1
ATOM 1800 C CA . ALA A 1 227 ? -16.000 -11.484 -6.989 1.00 93.50 227 ALA A CA 1
ATOM 1801 C C . ALA A 1 227 ? -17.417 -10.997 -7.306 1.00 93.50 227 ALA A C 1
ATOM 1803 O O . ALA A 1 227 ? -17.610 -9.916 -7.869 1.00 93.50 227 ALA A O 1
ATOM 1804 N N . GLU A 1 228 ? -18.424 -11.757 -6.867 1.00 94.69 228 GLU A N 1
ATOM 1805 C CA . GLU A 1 228 ? -19.810 -11.296 -6.917 1.00 94.69 228 GLU A CA 1
ATOM 1806 C C . GLU A 1 228 ? -19.960 -9.970 -6.164 1.00 94.69 228 GLU A C 1
ATOM 1808 O O . GLU A 1 228 ? -19.476 -9.815 -5.041 1.00 94.69 228 GLU A O 1
ATOM 1813 N N . THR A 1 229 ? -20.671 -9.015 -6.767 1.00 95.88 229 THR A N 1
ATOM 1814 C CA . THR A 1 229 ? -20.963 -7.735 -6.121 1.00 95.88 229 THR A CA 1
ATOM 1815 C C . THR A 1 229 ? -21.690 -7.964 -4.795 1.00 95.88 229 THR A C 1
ATOM 1817 O O . THR A 1 229 ? -22.783 -8.540 -4.803 1.00 95.88 229 THR A O 1
ATOM 1820 N N . PRO A 1 230 ? -21.169 -7.464 -3.661 1.00 96.94 230 PRO A N 1
ATOM 1821 C CA . PRO A 1 230 ? -21.897 -7.496 -2.399 1.00 96.94 230 PRO A CA 1
ATOM 1822 C C . PRO A 1 230 ? -23.189 -6.673 -2.510 1.00 96.94 230 PRO A C 1
ATOM 1824 O O . PRO A 1 230 ? -23.139 -5.459 -2.711 1.00 96.94 230 PRO A O 1
ATOM 1827 N N . LYS A 1 231 ? -24.347 -7.341 -2.420 1.00 97.00 231 LYS A N 1
ATOM 1828 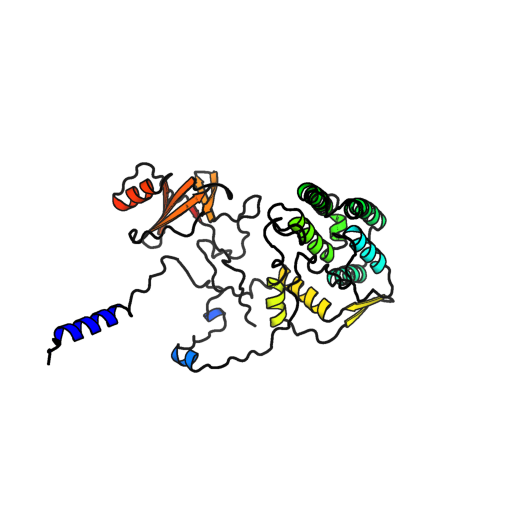C CA . LYS A 1 231 ? -25.681 -6.724 -2.603 1.00 97.00 231 LYS A CA 1
ATOM 1829 C C . LYS A 1 231 ? -26.333 -6.257 -1.305 1.00 97.00 231 LYS A C 1
ATOM 1831 O O . LYS A 1 231 ? -27.275 -5.472 -1.358 1.00 97.00 231 LYS A O 1
ATOM 1836 N N . HIS A 1 232 ? -25.885 -6.803 -0.177 1.00 97.94 232 HIS A N 1
ATOM 1837 C CA . HIS A 1 232 ? -26.496 -6.601 1.129 1.00 97.94 232 HIS A CA 1
ATOM 1838 C C . HIS A 1 232 ? -25.428 -6.528 2.215 1.00 97.94 232 HIS A C 1
ATOM 1840 O O . HIS A 1 232 ? -24.466 -7.300 2.201 1.00 97.94 232 HIS A O 1
ATOM 1846 N N . ALA A 1 233 ? -25.645 -5.649 3.188 1.00 97.75 233 ALA A N 1
ATOM 1847 C CA . ALA A 1 233 ? -24.926 -5.669 4.447 1.00 97.75 233 ALA A CA 1
ATOM 1848 C C . ALA A 1 233 ? -25.165 -6.992 5.195 1.00 97.75 233 ALA A C 1
ATOM 1850 O O . ALA A 1 233 ? -26.239 -7.597 5.129 1.00 97.75 233 ALA A O 1
ATOM 1851 N N . VAL A 1 234 ? -24.161 -7.422 5.954 1.00 97.44 234 VAL A N 1
ATOM 1852 C CA . VAL A 1 234 ? -24.182 -8.648 6.751 1.00 97.44 234 VAL A CA 1
ATOM 1853 C C . VAL A 1 234 ? -24.065 -8.288 8.226 1.00 97.44 234 VAL A C 1
ATOM 1855 O O . VAL A 1 234 ? -23.137 -7.599 8.644 1.00 97.44 234 VAL A O 1
ATOM 1858 N N . LEU A 1 235 ? -24.995 -8.793 9.036 1.00 97.81 235 LEU A N 1
ATOM 1859 C CA . LEU A 1 235 ? -24.891 -8.731 10.491 1.00 97.81 235 LEU A CA 1
ATOM 1860 C C . LEU A 1 235 ? -24.140 -9.970 10.991 1.00 97.81 235 LEU A C 1
ATOM 1862 O O . LEU A 1 235 ? -24.727 -11.043 11.143 1.00 97.81 235 LEU A O 1
ATOM 1866 N N . ALA A 1 236 ? -22.841 -9.826 11.235 1.00 95.88 236 ALA A N 1
ATOM 1867 C CA . ALA A 1 236 ? -22.016 -10.887 11.793 1.00 95.88 236 ALA A CA 1
ATOM 1868 C C . ALA A 1 236 ? -22.262 -10.991 13.306 1.00 95.88 236 ALA A C 1
ATOM 1870 O O . ALA A 1 236 ? -22.139 -9.994 14.018 1.00 95.88 236 ALA A O 1
ATOM 1871 N N . LYS A 1 237 ? -22.619 -12.184 13.797 1.00 95.69 237 LYS A N 1
ATOM 1872 C CA . LYS A 1 237 ? -22.930 -12.442 15.212 1.00 95.69 237 LYS A CA 1
ATOM 1873 C C . LYS A 1 237 ? -21.927 -13.416 15.823 1.00 95.69 237 LYS A C 1
ATOM 1875 O O . LYS A 1 237 ? -21.654 -14.458 15.231 1.00 95.69 237 LYS A O 1
ATOM 1880 N N . PHE A 1 238 ? -21.424 -13.080 17.006 1.00 94.00 238 PHE A N 1
ATOM 1881 C CA . PHE A 1 238 ? -20.483 -13.875 17.793 1.00 94.00 238 PHE A CA 1
ATOM 1882 C C . PHE A 1 238 ? -20.962 -13.892 19.242 1.00 94.00 238 PHE A C 1
ATOM 1884 O O . PHE A 1 238 ? -20.787 -12.909 19.956 1.00 94.00 238 PHE A O 1
ATOM 1891 N N . ASP A 1 239 ? -21.577 -14.994 19.664 1.00 91.56 239 ASP A N 1
ATOM 1892 C CA . ASP A 1 239 ? -22.228 -15.111 20.972 1.00 91.56 239 ASP A CA 1
ATOM 1893 C C . ASP A 1 239 ? -23.267 -13.993 21.197 1.00 91.56 239 ASP A C 1
ATOM 1895 O O . ASP A 1 239 ? -24.270 -13.918 20.485 1.00 91.56 239 ASP A O 1
ATOM 1899 N N . ASP A 1 240 ? -23.026 -13.115 22.168 1.00 94.56 240 ASP A N 1
ATOM 1900 C CA . ASP A 1 240 ? -23.839 -11.950 22.504 1.00 94.56 240 ASP A CA 1
ATOM 1901 C C . ASP A 1 240 ? -23.444 -10.683 21.730 1.00 94.56 240 ASP A C 1
ATOM 1903 O O . ASP A 1 240 ? -24.119 -9.661 21.864 1.00 94.56 240 ASP A O 1
ATOM 1907 N N . ARG A 1 241 ? -22.389 -10.749 20.909 1.00 96.56 241 ARG A N 1
ATOM 1908 C CA . ARG A 1 241 ? -21.820 -9.621 20.169 1.00 96.56 241 ARG A CA 1
ATOM 1909 C C . ARG A 1 241 ? -22.241 -9.594 18.704 1.00 96.56 241 ARG A C 1
ATOM 1911 O O . ARG A 1 241 ? -22.452 -10.634 18.077 1.00 96.56 241 ARG A O 1
ATOM 1918 N N . GLN A 1 242 ? -22.317 -8.397 18.124 1.00 97.62 242 GLN A N 1
ATOM 1919 C CA . GLN A 1 242 ? -22.687 -8.214 16.721 1.00 97.62 242 GLN A CA 1
ATOM 1920 C C . GLN A 1 242 ? -21.988 -7.036 16.031 1.00 97.62 242 GLN A C 1
ATOM 1922 O O . GLN A 1 242 ? -21.705 -6.003 16.642 1.00 97.62 242 GLN A O 1
ATOM 1927 N N . VAL A 1 243 ? -21.762 -7.192 14.724 1.00 97.00 243 VAL A N 1
ATOM 1928 C CA . VAL A 1 243 ? -21.142 -6.190 13.846 1.00 97.00 243 VAL A CA 1
ATOM 1929 C C . VAL A 1 243 ? -21.929 -6.090 12.550 1.00 97.00 243 VAL A C 1
ATOM 1931 O O . VAL A 1 243 ? -22.140 -7.100 11.877 1.00 97.00 243 VAL A O 1
ATOM 1934 N N . LEU A 1 244 ? -22.334 -4.876 12.177 1.00 97.88 244 LEU A N 1
ATOM 1935 C CA . LEU A 1 244 ? -22.867 -4.610 10.845 1.00 97.88 244 LEU A CA 1
ATOM 1936 C C . LEU A 1 244 ? -21.709 -4.347 9.873 1.00 97.88 244 LEU A C 1
ATOM 1938 O O . LEU A 1 244 ? -21.035 -3.315 9.944 1.00 97.88 244 LEU A O 1
ATOM 1942 N N . VAL A 1 245 ? -21.493 -5.290 8.962 1.00 97.69 245 VAL A N 1
ATOM 1943 C CA . VAL A 1 245 ? -20.517 -5.199 7.874 1.00 97.69 245 VAL A CA 1
ATOM 1944 C C . VAL A 1 245 ? -21.274 -4.790 6.614 1.00 97.69 245 VAL A C 1
ATOM 1946 O O . VAL A 1 245 ? -22.066 -5.562 6.079 1.00 97.69 245 VAL A O 1
ATOM 1949 N N . THR A 1 246 ? -21.094 -3.547 6.182 1.00 97.31 246 THR A N 1
ATOM 1950 C CA . THR A 1 246 ? -21.776 -2.978 5.013 1.00 97.31 246 THR A CA 1
ATOM 1951 C C . THR A 1 246 ? -21.203 -3.532 3.711 1.00 97.31 246 THR A C 1
ATOM 1953 O O . THR A 1 246 ? -20.124 -4.119 3.681 1.00 97.31 246 THR A O 1
ATOM 1956 N N . GLU A 1 247 ? -21.897 -3.306 2.602 1.00 97.50 247 GLU A N 1
ATOM 1957 C CA . GLU A 1 247 ? -21.440 -3.676 1.2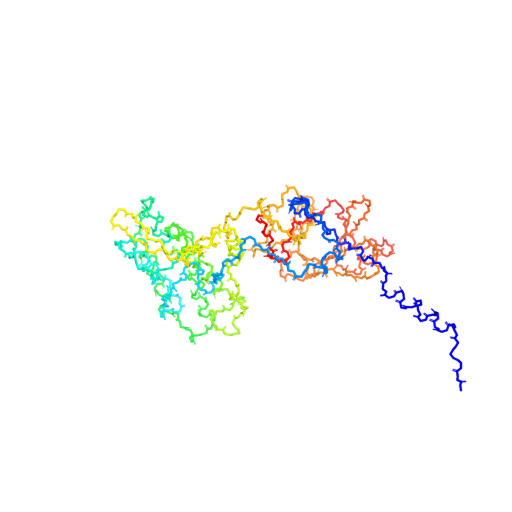64 1.00 97.50 247 GLU A CA 1
ATOM 1958 C C . GLU A 1 247 ? -20.079 -3.042 0.934 1.00 97.50 247 GLU A C 1
ATOM 1960 O O . GLU A 1 247 ? -19.232 -3.698 0.332 1.00 97.50 247 GLU A O 1
ATOM 1965 N N . GLY A 1 248 ? -19.852 -1.793 1.362 1.00 96.81 248 GLY A N 1
ATOM 1966 C CA . GLY A 1 248 ? -18.570 -1.099 1.202 1.00 96.81 248 GLY A CA 1
ATOM 1967 C C . GLY A 1 248 ? -17.451 -1.720 2.039 1.00 96.81 248 GLY A C 1
ATOM 1968 O O . GLY A 1 248 ? -16.336 -1.870 1.549 1.00 96.81 248 GLY A O 1
ATOM 1969 N N . ASP A 1 249 ? -17.755 -2.173 3.261 1.00 97.75 249 ASP A N 1
ATOM 1970 C CA . ASP A 1 249 ? -16.782 -2.917 4.070 1.00 97.75 249 ASP A CA 1
ATOM 1971 C C . ASP A 1 249 ? -16.391 -4.229 3.384 1.00 97.75 249 ASP A C 1
ATOM 1973 O O . ASP A 1 249 ? -15.208 -4.542 3.278 1.00 97.75 249 ASP A O 1
ATOM 1977 N N . ILE A 1 250 ? -17.369 -4.978 2.860 1.00 98.06 250 ILE A N 1
ATOM 1978 C CA . ILE A 1 250 ? -17.117 -6.244 2.156 1.00 98.06 250 ILE A CA 1
ATOM 1979 C C . ILE A 1 250 ? -16.251 -6.001 0.915 1.00 98.06 250 ILE A C 1
ATOM 1981 O O . ILE A 1 250 ? -15.268 -6.712 0.714 1.00 98.06 250 ILE A O 1
ATOM 1985 N N . ARG A 1 251 ? -16.570 -4.987 0.102 1.00 98.06 251 ARG A N 1
ATOM 1986 C CA . ARG A 1 251 ? -15.770 -4.630 -1.081 1.00 98.06 251 ARG A CA 1
ATOM 1987 C C . ARG A 1 251 ? -14.355 -4.168 -0.723 1.00 98.06 251 ARG A C 1
ATOM 1989 O O . ARG A 1 251 ? -13.412 -4.538 -1.423 1.00 98.06 251 ARG A O 1
ATOM 1996 N N . GLY A 1 252 ? -14.178 -3.435 0.376 1.00 97.62 252 GLY A N 1
ATOM 1997 C CA . GLY A 1 252 ? -12.856 -3.069 0.890 1.00 97.62 252 GLY A CA 1
ATOM 1998 C C . GLY A 1 252 ? -12.030 -4.281 1.313 1.00 97.62 252 GLY A C 1
ATOM 1999 O O . GLY A 1 252 ? -10.880 -4.431 0.901 1.00 97.62 252 GLY A O 1
ATOM 2000 N N . LEU A 1 253 ? -12.632 -5.207 2.060 1.00 97.62 253 LEU A N 1
ATOM 2001 C CA . LEU A 1 253 ? -11.962 -6.441 2.476 1.00 97.62 253 LEU A CA 1
ATOM 2002 C C . LEU A 1 253 ? -11.627 -7.354 1.290 1.00 97.62 253 LEU A C 1
ATOM 2004 O O . LEU A 1 253 ? -10.537 -7.922 1.253 1.00 97.62 253 LEU A O 1
ATOM 2008 N N . LEU A 1 254 ? -12.512 -7.452 0.293 1.00 97.62 254 LEU A N 1
ATOM 2009 C CA . LEU A 1 254 ? -12.222 -8.145 -0.965 1.00 97.62 254 LEU A CA 1
ATOM 2010 C C . LEU A 1 254 ? -11.060 -7.479 -1.704 1.00 97.62 254 LEU A C 1
ATOM 2012 O O . LEU A 1 254 ? -10.125 -8.167 -2.100 1.00 97.62 254 LEU A O 1
ATOM 2016 N N . THR A 1 255 ? -11.078 -6.150 -1.828 1.00 97.25 255 THR A N 1
ATOM 2017 C CA . THR A 1 255 ? -9.999 -5.377 -2.460 1.00 97.25 255 THR A CA 1
ATOM 2018 C C . THR A 1 255 ? -8.649 -5.695 -1.828 1.00 97.25 255 THR A C 1
ATOM 2020 O O . THR A 1 255 ? -7.695 -5.990 -2.543 1.00 97.25 255 THR A O 1
ATOM 2023 N N . LYS A 1 256 ? -8.562 -5.704 -0.495 1.00 96.31 256 LYS A N 1
ATOM 2024 C CA . LYS A 1 256 ? -7.315 -6.032 0.202 1.00 96.31 256 LYS A CA 1
ATOM 2025 C C . LYS A 1 256 ? -6.919 -7.495 0.074 1.00 96.31 256 LYS A C 1
ATOM 2027 O O . LYS A 1 256 ? -5.746 -7.786 -0.119 1.00 96.31 256 LYS A O 1
ATOM 2032 N N . SER A 1 257 ? -7.883 -8.414 0.125 1.00 95.69 257 SER A N 1
ATOM 2033 C CA . SER A 1 257 ? -7.611 -9.833 -0.113 1.00 95.69 257 SER A CA 1
ATOM 2034 C C . SER A 1 257 ? -6.974 -10.054 -1.484 1.00 95.69 257 SER A C 1
ATOM 2036 O O . SER A 1 257 ? -6.032 -10.830 -1.590 1.00 95.69 257 SER A O 1
ATOM 2038 N N . TRP A 1 258 ? -7.464 -9.370 -2.520 1.00 94.31 258 TRP A N 1
ATOM 2039 C CA . TRP A 1 258 ? -6.883 -9.430 -3.859 1.00 94.31 258 TRP A CA 1
ATOM 2040 C C . TRP A 1 258 ? -5.550 -8.679 -3.949 1.00 94.31 258 TRP A C 1
ATOM 2042 O O . TRP A 1 258 ? -4.622 -9.196 -4.555 1.00 94.31 258 TRP A O 1
ATOM 2052 N N . ALA A 1 259 ? -5.406 -7.517 -3.310 1.00 91.81 259 ALA A N 1
ATOM 2053 C CA . ALA A 1 259 ? -4.130 -6.797 -3.269 1.00 91.81 259 ALA A CA 1
ATOM 2054 C C . ALA A 1 259 ? -2.996 -7.658 -2.680 1.00 91.81 259 ALA A C 1
ATOM 2056 O O . ALA A 1 259 ? -1.907 -7.717 -3.240 1.00 91.81 259 ALA A O 1
ATOM 2057 N N . ASP A 1 260 ? -3.276 -8.365 -1.584 1.00 90.00 260 ASP A N 1
ATOM 2058 C CA . ASP A 1 260 ? -2.259 -9.107 -0.833 1.00 90.00 260 ASP A CA 1
ATOM 2059 C C . ASP A 1 260 ? -2.076 -10.555 -1.305 1.00 90.00 260 ASP A C 1
ATOM 2061 O O . ASP A 1 260 ? -1.007 -11.136 -1.131 1.00 90.00 260 ASP A O 1
ATOM 2065 N N . HIS A 1 261 ? -3.137 -11.173 -1.833 1.00 89.69 261 HIS A N 1
ATOM 2066 C CA . HIS A 1 261 ? -3.192 -12.619 -2.071 1.00 89.69 261 HIS A CA 1
ATOM 2067 C C . HIS A 1 261 ? -3.845 -12.985 -3.403 1.00 89.69 261 HIS A C 1
ATOM 2069 O O . HIS A 1 261 ? -4.398 -14.081 -3.532 1.00 89.69 261 HIS A O 1
ATOM 2075 N N . SER A 1 262 ? -3.841 -12.094 -4.397 1.00 85.31 262 SER A N 1
ATOM 2076 C CA . SER A 1 262 ? -4.350 -12.489 -5.707 1.00 85.31 262 SER A CA 1
ATOM 2077 C C . SER A 1 262 ? -3.564 -13.696 -6.244 1.00 85.31 262 SER A C 1
ATOM 2079 O O . SER A 1 262 ? -2.341 -13.744 -6.083 1.00 85.31 262 SER A O 1
ATOM 2081 N N . PRO A 1 263 ? -4.240 -14.687 -6.857 1.00 80.56 263 PRO A N 1
ATOM 2082 C CA . PRO A 1 263 ? -3.586 -15.879 -7.380 1.00 80.56 263 PRO A CA 1
ATOM 2083 C C . PRO A 1 263 ? -2.640 -15.514 -8.531 1.00 80.56 263 PRO A C 1
ATOM 2085 O O . PRO A 1 263 ? -3.053 -15.457 -9.685 1.00 80.56 263 PRO A O 1
ATOM 2088 N N . SER A 1 264 ? -1.358 -15.288 -8.223 1.00 68.31 264 SER A N 1
ATOM 2089 C CA . SER A 1 264 ? -0.327 -14.861 -9.187 1.00 68.31 264 SER A CA 1
ATOM 2090 C C . SER A 1 264 ? -0.265 -15.755 -10.427 1.00 68.31 264 SER A C 1
ATOM 2092 O O . SER A 1 264 ? -0.101 -15.268 -11.541 1.00 68.31 264 SER A O 1
ATOM 2094 N N . LYS A 1 265 ? -0.480 -17.062 -10.240 1.00 69.31 265 LYS A N 1
ATOM 2095 C CA . LYS A 1 265 ? -0.454 -18.091 -11.292 1.00 69.31 265 LYS A CA 1
ATOM 2096 C C . LYS A 1 265 ? -1.654 -18.059 -12.237 1.00 69.31 265 LYS A C 1
ATOM 2098 O O . LYS A 1 265 ? -1.624 -18.722 -13.267 1.00 69.31 265 LYS A O 1
ATOM 2103 N N . GLU A 1 266 ? -2.699 -17.326 -11.875 1.00 73.69 266 GLU A N 1
ATOM 2104 C CA . GLU A 1 266 ? -3.926 -17.152 -12.659 1.00 73.69 266 GLU A CA 1
ATOM 2105 C C . GLU A 1 266 ? -4.065 -15.704 -13.160 1.00 73.69 266 GLU A C 1
ATOM 2107 O O . GLU A 1 266 ? -5.069 -15.340 -13.771 1.00 73.69 266 GLU A O 1
ATOM 2112 N N . GLN A 1 267 ? -3.055 -14.860 -12.916 1.00 71.50 267 GLN A N 1
ATOM 2113 C CA . GLN A 1 267 ? -2.970 -13.525 -13.488 1.00 71.50 267 GLN A CA 1
ATOM 2114 C C . GLN A 1 267 ? -2.153 -13.541 -14.772 1.00 71.50 267 GLN A C 1
ATOM 2116 O O . GLN A 1 267 ? -1.025 -14.033 -14.810 1.00 71.50 267 GLN A O 1
ATOM 2121 N N . TYR A 1 268 ? -2.684 -12.897 -15.805 1.00 72.25 268 TYR A N 1
ATOM 2122 C CA . TYR A 1 268 ? -2.032 -12.827 -17.099 1.00 72.25 268 TYR A CA 1
ATOM 2123 C C . TYR A 1 268 ? -1.656 -11.388 -17.411 1.00 72.25 268 TYR A C 1
ATOM 2125 O O . TYR A 1 268 ? -2.469 -10.567 -17.829 1.00 72.25 268 TYR A O 1
ATOM 2133 N N . PHE A 1 269 ? -0.388 -11.056 -17.214 1.00 70.81 269 PHE A N 1
ATOM 2134 C CA . PHE A 1 269 ? 0.101 -9.736 -17.575 1.00 70.81 269 PHE A CA 1
ATOM 2135 C C . PHE A 1 269 ? 0.509 -9.711 -19.052 1.00 70.81 269 PHE A C 1
ATOM 2137 O O . PHE A 1 269 ? 1.349 -10.506 -19.487 1.00 70.81 269 PHE A O 1
ATOM 2144 N N . VAL A 1 270 ? -0.059 -8.781 -19.821 1.00 68.25 270 VAL A N 1
ATOM 2145 C CA . VAL A 1 270 ? 0.320 -8.526 -21.216 1.00 68.25 270 VAL A CA 1
ATOM 2146 C C . VAL A 1 270 ? 1.166 -7.254 -21.247 1.00 68.25 270 VAL A C 1
ATOM 2148 O O . VAL A 1 270 ? 0.684 -6.184 -20.897 1.00 68.25 270 VAL A O 1
ATOM 2151 N N . GLY A 1 271 ? 2.432 -7.371 -21.666 1.00 64.00 271 GLY A N 1
ATOM 2152 C CA . GLY A 1 271 ? 3.368 -6.237 -21.739 1.00 64.00 271 GLY A CA 1
ATOM 2153 C C . GLY A 1 271 ? 4.563 -6.297 -20.779 1.00 64.00 271 GLY A C 1
ATOM 2154 O O . GLY A 1 271 ? 5.123 -5.253 -20.447 1.00 64.00 271 GLY A O 1
ATOM 2155 N N . ARG A 1 272 ? 4.969 -7.488 -20.312 1.00 56.84 272 ARG A N 1
ATOM 2156 C CA . ARG A 1 272 ? 6.189 -7.637 -19.499 1.00 56.84 272 ARG A CA 1
ATOM 2157 C C . ARG A 1 272 ? 7.430 -7.305 -20.325 1.00 56.84 272 ARG A C 1
ATOM 2159 O O . ARG A 1 272 ? 7.578 -7.780 -21.451 1.00 56.84 272 ARG A O 1
ATOM 2166 N N . ARG A 1 273 ? 8.378 -6.565 -19.746 1.00 54.12 273 ARG A N 1
ATOM 2167 C CA . ARG A 1 273 ? 9.707 -6.383 -20.347 1.00 54.12 273 ARG A CA 1
ATOM 2168 C C . ARG A 1 273 ? 10.688 -7.369 -19.729 1.00 54.12 273 ARG A C 1
ATOM 2170 O O . ARG A 1 273 ? 11.226 -7.091 -18.665 1.00 54.12 273 ARG A O 1
ATOM 2177 N N . CYS A 1 274 ? 10.927 -8.501 -20.386 1.00 55.31 274 CYS A N 1
ATOM 2178 C CA . CYS A 1 274 ? 11.807 -9.564 -19.891 1.00 55.31 274 CYS A CA 1
ATOM 2179 C C . CYS A 1 274 ? 13.158 -9.579 -20.612 1.00 55.31 274 CYS A C 1
ATOM 2181 O O . CYS A 1 274 ? 13.206 -9.453 -21.832 1.00 55.31 274 CYS A O 1
ATOM 2183 N N . GLU A 1 275 ? 14.258 -9.783 -19.878 1.00 53.31 275 GLU A N 1
ATOM 2184 C CA . GLU A 1 275 ? 15.578 -9.976 -20.500 1.00 53.31 275 GLU A CA 1
ATOM 2185 C C . GLU A 1 275 ? 16.333 -11.242 -20.048 1.00 53.31 275 GLU A C 1
ATOM 2187 O O . GLU A 1 275 ? 17.178 -11.677 -20.833 1.00 53.31 275 GLU A O 1
ATOM 2192 N N . THR A 1 276 ? 16.038 -11.904 -18.904 1.00 52.75 276 THR A N 1
ATOM 2193 C CA . THR A 1 276 ? 16.826 -13.124 -18.569 1.00 52.75 276 THR A CA 1
ATOM 2194 C C . THR A 1 276 ? 16.236 -14.200 -17.646 1.00 52.75 276 THR A C 1
ATOM 2196 O O . THR A 1 276 ? 16.677 -15.338 -17.786 1.00 52.75 276 THR A O 1
ATOM 2199 N N . ASN A 1 277 ? 15.261 -13.954 -16.758 1.00 48.56 277 ASN A N 1
ATOM 2200 C CA . ASN A 1 277 ? 14.754 -15.031 -15.887 1.00 48.56 277 ASN A CA 1
ATOM 2201 C C . ASN A 1 277 ? 13.307 -15.435 -16.199 1.00 48.56 277 ASN A C 1
ATOM 2203 O O . ASN A 1 277 ? 12.368 -15.015 -15.538 1.00 48.56 277 ASN A O 1
ATOM 2207 N N . LEU A 1 278 ? 13.137 -16.277 -17.222 1.00 49.28 278 LEU A N 1
ATOM 2208 C CA . LEU A 1 278 ? 11.850 -16.923 -17.522 1.00 49.28 278 LEU A CA 1
ATOM 2209 C C . LEU A 1 278 ? 11.568 -18.142 -16.624 1.00 49.28 278 LEU A C 1
ATOM 2211 O O . LEU A 1 278 ? 10.471 -18.689 -16.679 1.00 49.28 278 LEU A O 1
ATOM 2215 N N . ALA A 1 279 ? 12.558 -18.613 -15.857 1.00 48.34 279 ALA A N 1
ATOM 2216 C CA . ALA A 1 279 ? 12.425 -19.800 -15.012 1.00 48.34 279 ALA A CA 1
ATOM 2217 C C . ALA A 1 279 ? 11.814 -19.473 -13.642 1.00 48.34 279 ALA A C 1
ATOM 2219 O O . ALA A 1 279 ? 11.133 -20.318 -13.068 1.00 48.34 279 ALA A O 1
ATOM 2220 N N . ASP A 1 280 ? 12.039 -18.253 -13.154 1.00 53.03 280 ASP A N 1
ATOM 2221 C CA . ASP A 1 280 ? 11.392 -17.700 -11.969 1.00 53.03 280 ASP A CA 1
ATOM 2222 C C . ASP A 1 280 ? 10.879 -16.277 -12.264 1.00 53.03 280 ASP A C 1
ATOM 2224 O O . ASP A 1 280 ? 11.519 -15.290 -11.894 1.00 53.03 280 ASP A O 1
ATOM 2228 N N . PRO A 1 281 ? 9.748 -16.155 -12.986 1.00 51.81 281 PRO A N 1
ATOM 2229 C CA . PRO A 1 281 ? 9.111 -14.869 -13.265 1.00 51.81 281 PRO A CA 1
ATOM 2230 C C . PRO A 1 281 ? 8.503 -14.214 -12.010 1.00 51.81 281 PRO A C 1
ATOM 2232 O O . PRO A 1 281 ? 8.012 -13.093 -12.106 1.00 51.81 281 PRO A O 1
ATOM 2235 N N . GLU A 1 282 ? 8.514 -14.908 -10.864 1.00 53.25 282 GLU A N 1
ATOM 2236 C CA . GLU A 1 282 ? 7.982 -14.460 -9.569 1.00 53.25 282 GLU A CA 1
ATOM 2237 C C . GLU A 1 282 ? 9.097 -14.093 -8.563 1.00 53.25 282 GLU A C 1
ATOM 2239 O O . GLU A 1 282 ? 8.798 -13.683 -7.441 1.00 53.25 282 GLU A O 1
ATOM 2244 N N . GLY A 1 283 ? 10.375 -14.236 -8.938 1.00 57.38 283 GLY A N 1
ATOM 2245 C CA . GLY A 1 283 ? 11.511 -13.980 -8.054 1.00 57.38 283 GLY A CA 1
ATOM 2246 C C . GLY A 1 283 ? 11.612 -12.513 -7.627 1.00 57.38 283 GLY A C 1
ATOM 2247 O O . GLY A 1 283 ? 11.366 -11.602 -8.419 1.00 57.38 283 GLY A O 1
ATOM 2248 N N . GLU A 1 284 ? 12.003 -12.280 -6.368 1.00 57.59 284 GLU A N 1
ATOM 2249 C CA . GLU A 1 284 ? 12.199 -10.930 -5.829 1.00 57.59 284 GLU A CA 1
ATOM 2250 C C . GLU A 1 284 ? 13.204 -10.164 -6.697 1.00 57.59 284 GLU A C 1
ATOM 2252 O O . GLU A 1 284 ? 14.331 -10.619 -6.922 1.00 57.59 284 GLU A O 1
ATOM 2257 N N . ILE A 1 285 ? 12.784 -9.002 -7.207 1.00 63.81 285 ILE A N 1
ATOM 2258 C CA . ILE A 1 285 ? 13.655 -8.147 -8.008 1.00 63.81 285 ILE A CA 1
ATOM 2259 C C . ILE A 1 285 ? 14.738 -7.625 -7.077 1.00 63.81 285 ILE A C 1
ATOM 2261 O O . ILE A 1 285 ? 14.428 -6.920 -6.113 1.00 63.81 285 ILE A O 1
ATOM 2265 N N . PRO A 1 286 ? 16.013 -7.899 -7.368 1.00 75.75 286 PRO A N 1
ATOM 2266 C CA . PRO A 1 286 ? 17.059 -7.374 -6.530 1.00 75.75 286 PRO A CA 1
ATOM 2267 C C . PRO A 1 286 ? 17.046 -5.832 -6.579 1.00 75.75 286 PRO A C 1
ATOM 2269 O O . PRO A 1 286 ? 17.109 -5.224 -7.653 1.00 75.75 286 PRO A O 1
ATOM 2272 N N . SER A 1 287 ? 16.920 -5.196 -5.413 1.00 76.00 287 SER A N 1
ATOM 2273 C CA . SER A 1 287 ? 16.787 -3.743 -5.270 1.00 76.00 287 SER A CA 1
ATOM 2274 C C . SER A 1 287 ? 17.896 -3.142 -4.415 1.00 76.00 287 SER A C 1
ATOM 2276 O O . SER A 1 287 ? 18.586 -3.837 -3.666 1.00 76.00 287 SER A O 1
ATOM 2278 N N . ASP A 1 288 ? 18.081 -1.828 -4.518 1.00 76.00 288 ASP A N 1
ATOM 2279 C CA . ASP A 1 288 ? 18.886 -1.094 -3.546 1.00 76.00 288 ASP A CA 1
ATOM 2280 C C . ASP A 1 288 ? 18.138 -0.880 -2.217 1.00 76.00 288 ASP A C 1
ATOM 2282 O O . ASP A 1 288 ? 16.989 -1.289 -2.034 1.00 76.00 288 ASP A O 1
ATOM 2286 N N . GLN A 1 289 ? 18.806 -0.206 -1.279 1.00 76.31 289 GLN A N 1
ATOM 2287 C CA . GLN A 1 289 ? 18.263 0.158 0.035 1.00 76.31 289 GLN A CA 1
ATOM 2288 C C . GLN A 1 289 ? 17.021 1.070 -0.020 1.00 76.31 289 GLN A C 1
ATOM 2290 O O . GLN A 1 289 ? 16.319 1.192 0.980 1.00 76.31 289 GLN A O 1
ATOM 2295 N N . ASN A 1 290 ? 16.753 1.699 -1.169 1.00 64.31 290 ASN A N 1
ATOM 2296 C CA . ASN A 1 290 ? 15.606 2.574 -1.401 1.00 64.31 290 ASN A CA 1
ATOM 2297 C C . ASN A 1 290 ? 14.457 1.835 -2.115 1.00 64.31 290 ASN A C 1
ATOM 2299 O O . ASN A 1 290 ? 13.452 2.455 -2.457 1.00 64.31 290 ASN A O 1
ATOM 2303 N N . GLY A 1 291 ? 14.594 0.526 -2.361 1.00 63.97 291 GLY A N 1
ATOM 2304 C CA . GLY A 1 291 ? 13.594 -0.283 -3.059 1.00 63.97 291 GLY A CA 1
ATOM 2305 C C . GLY A 1 291 ? 13.612 -0.118 -4.580 1.00 63.97 291 GLY A C 1
ATOM 2306 O O . GLY A 1 291 ? 12.720 -0.620 -5.261 1.00 63.97 291 GLY A O 1
ATOM 2307 N N . ARG A 1 292 ? 14.621 0.553 -5.154 1.00 69.31 292 ARG A N 1
ATOM 2308 C CA . ARG A 1 292 ? 14.752 0.656 -6.610 1.00 69.31 292 ARG A CA 1
ATOM 2309 C C . ARG A 1 292 ? 15.426 -0.600 -7.153 1.00 69.31 292 ARG A C 1
ATOM 2311 O O . ARG A 1 292 ? 16.592 -0.854 -6.854 1.00 69.31 292 ARG A O 1
ATOM 2318 N N . GLY A 1 293 ? 14.717 -1.355 -7.991 1.00 75.00 293 GLY A N 1
ATOM 2319 C CA . GLY A 1 293 ? 15.282 -2.499 -8.711 1.00 75.00 293 GLY A CA 1
ATOM 2320 C C . GLY A 1 293 ? 16.485 -2.100 -9.575 1.00 75.00 293 GLY A C 1
ATOM 2321 O O . GLY A 1 293 ? 16.463 -1.055 -10.238 1.00 75.00 293 GLY A O 1
ATOM 2322 N N . TYR A 1 294 ? 17.545 -2.909 -9.584 1.00 82.38 294 TYR A N 1
ATOM 2323 C CA . TYR A 1 294 ? 18.640 -2.735 -10.543 1.00 82.38 294 TYR A CA 1
ATOM 2324 C C . TYR A 1 294 ? 18.375 -3.509 -11.841 1.00 82.38 294 TYR A C 1
ATOM 2326 O O . TYR A 1 294 ? 17.691 -4.526 -11.868 1.00 82.38 294 TYR A O 1
ATOM 2334 N N . TYR A 1 295 ? 18.906 -3.000 -12.955 1.00 80.75 295 TYR A N 1
ATOM 2335 C CA . TYR A 1 295 ? 18.691 -3.561 -14.298 1.00 80.75 295 TYR A CA 1
ATOM 2336 C C . TYR A 1 295 ? 19.539 -4.804 -14.572 1.00 80.75 295 TYR A C 1
ATOM 2338 O O . TYR A 1 295 ? 19.257 -5.577 -15.486 1.00 80.75 295 TYR A O 1
ATOM 2346 N N . GLY A 1 296 ? 20.615 -4.972 -13.819 1.00 87.19 296 GLY A N 1
ATOM 2347 C CA . GLY A 1 296 ? 21.568 -6.052 -13.975 1.00 87.19 296 GLY A CA 1
ATOM 2348 C C . GLY A 1 296 ? 22.714 -5.894 -12.992 1.00 87.19 296 GLY A C 1
ATOM 2349 O O . GLY A 1 296 ? 22.752 -4.949 -12.200 1.00 87.19 296 GLY A O 1
ATOM 2350 N N . GLN A 1 297 ? 23.666 -6.811 -13.069 1.00 92.88 297 GLN A N 1
ATOM 2351 C CA . GLN A 1 297 ? 24.936 -6.727 -12.372 1.00 92.88 297 GLN A CA 1
ATOM 2352 C C . GLN A 1 297 ? 26.099 -7.109 -13.285 1.00 92.88 297 GLN A C 1
ATOM 2354 O O . GLN A 1 297 ? 25.989 -7.977 -14.152 1.00 92.88 297 GLN A O 1
ATOM 2359 N N . ILE A 1 298 ? 27.234 -6.452 -13.069 1.00 95.31 298 ILE A N 1
ATOM 2360 C CA . ILE A 1 298 ? 28.513 -6.813 -13.676 1.00 95.31 298 ILE A CA 1
ATOM 2361 C C . ILE A 1 298 ? 29.271 -7.701 -12.693 1.00 95.31 298 ILE A C 1
ATOM 2363 O O . ILE A 1 298 ? 29.420 -7.355 -11.522 1.00 95.31 298 ILE A O 1
ATOM 2367 N N . ILE A 1 299 ? 29.769 -8.832 -13.177 1.00 95.62 299 ILE A N 1
ATOM 2368 C CA . ILE A 1 299 ? 30.479 -9.847 -12.405 1.00 95.62 299 ILE A CA 1
ATOM 2369 C C . ILE A 1 299 ? 31.975 -9.738 -12.713 1.00 95.62 299 ILE A C 1
ATOM 2371 O O . ILE A 1 299 ? 32.403 -9.904 -13.854 1.00 95.62 299 ILE A O 1
ATOM 2375 N N . ARG A 1 300 ? 32.802 -9.471 -11.702 1.00 94.94 300 ARG A N 1
ATOM 2376 C CA . ARG A 1 300 ? 34.269 -9.422 -11.825 1.00 94.94 300 ARG A CA 1
ATOM 2377 C C . ARG A 1 300 ? 34.897 -10.320 -10.767 1.00 94.94 300 ARG A C 1
ATOM 2379 O O . ARG A 1 300 ? 35.092 -9.911 -9.625 1.00 94.94 300 ARG A O 1
ATOM 2386 N N . GLY A 1 301 ? 35.193 -11.563 -11.146 1.00 93.44 301 GLY A N 1
ATOM 2387 C CA . GLY A 1 301 ? 35.562 -12.596 -10.178 1.00 93.44 301 GLY A CA 1
ATOM 2388 C C . GLY A 1 301 ? 34.386 -12.878 -9.242 1.00 93.44 301 GLY A C 1
ATOM 2389 O O . GLY A 1 301 ? 33.299 -13.202 -9.711 1.00 93.44 301 GLY A O 1
ATOM 2390 N N . GLU A 1 302 ? 34.590 -12.713 -7.936 1.00 94.56 302 GLU A N 1
ATOM 2391 C CA . GLU A 1 302 ? 33.533 -12.861 -6.922 1.00 94.56 302 GLU A CA 1
ATOM 2392 C C . GLU A 1 302 ? 32.693 -11.586 -6.731 1.00 94.56 302 GLU A C 1
ATOM 2394 O O . GLU A 1 302 ? 31.615 -11.633 -6.139 1.00 94.56 302 GLU A O 1
ATOM 2399 N N . ALA A 1 303 ? 33.158 -10.437 -7.233 1.00 95.12 303 ALA A N 1
ATOM 2400 C CA . ALA A 1 303 ? 32.465 -9.168 -7.058 1.00 95.12 303 ALA A CA 1
ATOM 2401 C C . ALA A 1 303 ? 31.267 -9.055 -8.008 1.00 95.12 303 ALA A C 1
ATOM 2403 O O . ALA A 1 303 ? 31.407 -9.220 -9.221 1.00 95.12 303 ALA A O 1
ATOM 2404 N N . LYS A 1 304 ? 30.106 -8.704 -7.450 1.00 94.56 304 LYS A N 1
ATOM 2405 C CA . LYS A 1 304 ? 28.878 -8.390 -8.185 1.00 94.56 304 LYS A CA 1
ATOM 2406 C C . LYS A 1 304 ? 28.556 -6.913 -8.003 1.00 94.56 304 LYS A C 1
ATOM 2408 O O . LYS A 1 304 ? 28.338 -6.461 -6.882 1.00 94.56 304 LYS A O 1
ATOM 2413 N N . THR A 1 305 ? 28.565 -6.153 -9.091 1.00 95.50 305 THR A N 1
ATOM 2414 C CA . THR A 1 305 ? 28.281 -4.715 -9.070 1.00 95.50 305 THR A CA 1
ATOM 2415 C C . THR A 1 305 ? 26.936 -4.458 -9.742 1.00 95.50 305 THR A C 1
ATOM 2417 O O . THR A 1 305 ? 26.871 -4.567 -10.970 1.00 95.50 305 THR A O 1
ATOM 2420 N N . PRO A 1 306 ? 25.871 -4.132 -8.987 1.00 93.19 306 PRO A N 1
ATOM 2421 C CA . PRO A 1 306 ? 24.579 -3.806 -9.576 1.00 93.19 306 PRO A CA 1
ATOM 2422 C C . PRO A 1 306 ? 24.675 -2.519 -10.400 1.00 93.19 306 PRO A C 1
ATOM 2424 O O . PRO A 1 306 ? 25.504 -1.649 -10.120 1.00 93.19 306 PRO A O 1
ATOM 2427 N N . PHE A 1 307 ? 23.825 -2.386 -11.414 1.00 91.19 307 PHE A N 1
ATOM 2428 C CA . PHE A 1 307 ? 23.730 -1.159 -12.196 1.00 91.19 307 PHE A CA 1
ATOM 2429 C C . PHE A 1 307 ? 22.292 -0.793 -12.574 1.00 91.19 307 PHE A C 1
ATOM 2431 O O . PHE A 1 307 ? 21.411 -1.637 -12.733 1.00 91.19 307 PHE A O 1
ATOM 2438 N N . PHE A 1 308 ? 22.078 0.502 -12.770 1.00 88.00 308 PHE A N 1
ATOM 2439 C CA . PHE A 1 308 ? 20.830 1.131 -13.183 1.00 88.00 308 PHE A CA 1
ATOM 2440 C C . PHE A 1 308 ? 20.987 1.697 -14.589 1.00 88.00 308 PHE A C 1
ATOM 2442 O O . PHE A 1 308 ? 22.029 2.265 -14.897 1.00 88.00 308 PHE A O 1
ATOM 2449 N N . VAL A 1 309 ? 19.955 1.615 -15.427 1.00 85.75 309 VAL A N 1
ATOM 2450 C CA . VAL A 1 309 ? 19.932 2.287 -16.736 1.00 85.75 309 VAL A CA 1
ATOM 2451 C C . VAL A 1 309 ? 19.287 3.664 -16.570 1.00 85.75 309 VAL A C 1
ATOM 2453 O O . VAL A 1 309 ? 18.192 3.769 -16.018 1.00 85.75 309 VAL A O 1
ATOM 2456 N N . LYS A 1 310 ? 19.973 4.731 -17.002 1.00 81.44 310 LYS A N 1
ATOM 2457 C CA . LYS A 1 310 ? 19.546 6.125 -16.757 1.00 81.44 310 LYS A CA 1
ATOM 2458 C C . LYS A 1 310 ? 18.640 6.713 -17.838 1.00 81.44 310 LYS A C 1
ATOM 2460 O O . LYS A 1 310 ? 17.960 7.697 -17.574 1.00 81.44 310 LYS A O 1
ATOM 2465 N N . SER A 1 311 ? 18.601 6.126 -19.029 1.00 68.06 311 SER A N 1
ATOM 2466 C CA . SER A 1 311 ? 17.678 6.539 -20.086 1.00 68.06 311 SER A CA 1
ATOM 2467 C C . SER A 1 311 ? 17.330 5.383 -21.014 1.00 68.06 311 SER A C 1
ATOM 2469 O O . SER A 1 311 ? 18.110 4.444 -21.206 1.00 68.06 311 SER A O 1
ATOM 2471 N N . GLU A 1 312 ? 16.137 5.448 -21.600 1.00 52.69 312 GLU A N 1
ATOM 2472 C CA . GLU A 1 312 ? 15.742 4.513 -22.640 1.00 52.69 312 GLU A CA 1
ATOM 2473 C C . GLU A 1 312 ? 16.563 4.777 -23.903 1.00 52.69 312 GLU A C 1
ATOM 2475 O O . GLU A 1 312 ? 16.413 5.805 -24.549 1.00 52.69 312 GLU A O 1
ATOM 2480 N N . LYS A 1 313 ? 17.462 3.830 -24.196 1.00 54.66 313 LYS A N 1
ATOM 2481 C CA . LYS A 1 313 ? 18.145 3.565 -25.472 1.00 54.66 313 LYS A CA 1
ATOM 2482 C C . LYS A 1 313 ? 18.578 4.796 -26.283 1.00 54.66 313 LYS A C 1
ATOM 2484 O O . LYS A 1 313 ? 17.777 5.450 -26.943 1.00 54.66 313 LYS A O 1
ATOM 2489 N N . PHE A 1 314 ? 19.891 4.965 -26.444 1.00 50.38 314 PHE A N 1
ATOM 2490 C CA . PHE A 1 314 ? 20.411 5.710 -27.594 1.00 50.38 314 PHE A CA 1
ATOM 2491 C C . PHE A 1 314 ? 20.149 4.905 -28.876 1.00 50.38 314 PHE A C 1
ATOM 2493 O O . PHE A 1 314 ? 20.971 4.101 -29.314 1.00 50.38 314 PHE A O 1
ATOM 2500 N N . GLY A 1 315 ? 18.979 5.116 -29.478 1.00 48.41 315 GLY A N 1
ATOM 2501 C CA . GLY A 1 315 ? 18.667 4.707 -30.841 1.00 48.41 315 GLY A CA 1
ATOM 2502 C C . GLY A 1 315 ? 19.410 5.596 -31.830 1.00 48.41 315 GLY A C 1
ATOM 2503 O O . GLY A 1 315 ? 18.796 6.369 -32.559 1.00 48.41 315 GLY A O 1
ATOM 2504 N N . MET A 1 316 ? 20.743 5.529 -31.857 1.00 50.16 316 MET A N 1
ATOM 2505 C CA . MET A 1 316 ? 21.443 6.014 -33.038 1.00 50.16 316 MET A CA 1
ATOM 2506 C C . MET A 1 316 ? 21.107 5.052 -34.171 1.00 50.16 316 MET A C 1
ATOM 2508 O O . MET A 1 316 ? 21.532 3.900 -34.160 1.00 50.16 316 MET A O 1
ATOM 2512 N N . ALA A 1 317 ? 20.356 5.547 -35.155 1.00 46.94 317 ALA A N 1
ATOM 2513 C CA . ALA A 1 317 ? 19.930 4.844 -36.367 1.00 46.94 317 ALA A CA 1
ATOM 2514 C C . ALA A 1 317 ? 21.081 4.237 -37.214 1.00 46.94 317 ALA A C 1
ATOM 2516 O O . ALA A 1 317 ? 20.843 3.722 -38.301 1.00 46.94 317 ALA A O 1
ATOM 2517 N N . SER A 1 318 ? 22.331 4.301 -36.745 1.00 49.47 318 SER A N 1
ATOM 2518 C CA . SER A 1 318 ? 23.546 3.876 -37.436 1.00 49.47 318 SER A CA 1
ATOM 2519 C C . SER A 1 318 ? 24.174 2.578 -36.908 1.00 49.47 318 SER A C 1
ATOM 2521 O O . SER A 1 318 ? 25.165 2.131 -37.484 1.00 49.47 318 SER A O 1
ATOM 2523 N N . ILE A 1 319 ? 23.636 1.945 -35.855 1.00 58.69 319 ILE A N 1
ATOM 2524 C CA . ILE A 1 319 ? 24.238 0.737 -35.263 1.00 58.69 319 ILE A CA 1
ATOM 2525 C C . ILE A 1 319 ? 23.335 -0.484 -35.478 1.00 58.69 319 ILE A C 1
ATOM 2527 O O . ILE A 1 319 ? 22.556 -0.857 -34.613 1.00 58.69 319 ILE A O 1
ATOM 2531 N N . SER A 1 320 ? 23.452 -1.133 -36.634 1.00 59.72 320 SER A N 1
ATOM 2532 C CA . SER A 1 320 ? 22.511 -2.154 -37.131 1.00 59.72 320 SER A CA 1
ATOM 2533 C C . SER A 1 320 ? 22.475 -3.514 -36.397 1.00 59.72 320 SER A C 1
ATOM 2535 O O . SER A 1 320 ? 22.054 -4.496 -37.003 1.00 59.72 320 SER A O 1
ATOM 2537 N N . SER A 1 321 ? 22.938 -3.623 -35.140 1.00 69.62 321 SER A N 1
ATOM 2538 C CA . SER A 1 321 ? 22.831 -4.880 -34.362 1.00 69.62 321 SER A CA 1
ATOM 2539 C C . SER A 1 321 ? 23.253 -4.774 -32.879 1.00 69.62 321 SER A C 1
ATOM 2541 O O . SER A 1 321 ? 23.807 -5.738 -32.328 1.00 69.62 321 SER A O 1
ATOM 2543 N N . GLY A 1 322 ? 23.146 -3.604 -32.244 1.00 75.00 322 GLY A N 1
ATOM 2544 C CA . GLY A 1 322 ? 23.665 -3.421 -30.885 1.00 75.00 322 GLY A CA 1
ATOM 2545 C C . GLY A 1 322 ? 22.968 -2.316 -30.106 1.00 75.00 322 GLY A C 1
ATOM 2546 O O . GLY A 1 322 ? 22.570 -1.301 -30.669 1.00 75.00 322 GLY A O 1
ATOM 2547 N N . ARG A 1 323 ? 22.849 -2.512 -28.792 1.00 81.50 323 ARG A N 1
ATOM 2548 C CA . ARG A 1 323 ? 22.175 -1.594 -27.871 1.00 81.50 323 ARG A CA 1
ATOM 2549 C C . ARG A 1 323 ? 23.183 -0.991 -26.907 1.00 81.50 323 ARG A C 1
ATOM 2551 O O . ARG A 1 323 ? 23.945 -1.725 -26.287 1.00 81.50 323 ARG A O 1
ATOM 2558 N N . ILE A 1 324 ? 23.157 0.329 -26.751 1.00 86.12 324 ILE A N 1
ATOM 2559 C CA . ILE A 1 324 ? 23.991 1.035 -25.776 1.00 86.12 324 ILE A CA 1
ATOM 2560 C C . ILE A 1 324 ? 23.123 1.457 -24.590 1.00 86.12 324 ILE A C 1
ATOM 2562 O O . ILE A 1 324 ? 22.114 2.143 -24.763 1.00 86.12 324 ILE A O 1
ATOM 2566 N N . TYR A 1 325 ? 23.546 1.065 -23.393 1.00 87.31 325 TYR A N 1
ATOM 2567 C CA . TYR A 1 325 ? 22.928 1.403 -22.121 1.00 87.31 325 TYR A CA 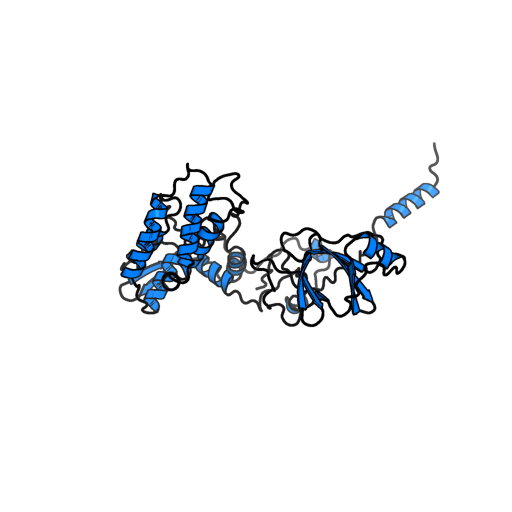1
ATOM 2568 C C . TYR A 1 325 ? 23.827 2.392 -21.372 1.00 87.31 325 TYR A C 1
ATOM 2570 O O . TYR A 1 325 ? 24.928 2.014 -20.967 1.00 87.31 325 TYR A O 1
ATOM 2578 N N . PRO A 1 326 ? 23.397 3.646 -21.163 1.00 90.56 326 PRO A N 1
ATOM 2579 C CA . PRO A 1 326 ? 24.033 4.513 -20.184 1.00 90.56 326 PRO A CA 1
ATOM 2580 C C . PRO A 1 326 ? 23.679 3.987 -18.792 1.00 90.56 326 PRO A C 1
ATOM 2582 O O . PRO A 1 326 ? 22.512 4.020 -18.384 1.00 90.56 326 PRO A O 1
ATOM 2585 N N . ILE A 1 327 ? 24.677 3.457 -18.090 1.00 92.56 327 ILE A N 1
ATOM 2586 C CA . ILE A 1 327 ? 24.495 2.835 -16.784 1.00 92.56 327 ILE A CA 1
ATOM 2587 C C . ILE A 1 327 ? 25.073 3.690 -15.662 1.00 92.56 327 ILE A C 1
ATOM 2589 O O . ILE A 1 327 ? 26.007 4.465 -15.863 1.00 92.56 327 ILE A O 1
ATOM 2593 N N . SER A 1 328 ? 24.537 3.498 -14.464 1.00 93.44 328 SER A N 1
ATOM 2594 C CA . SER A 1 328 ? 25.110 3.984 -13.215 1.00 93.44 328 SER A CA 1
ATOM 2595 C C . SER A 1 328 ? 25.192 2.867 -12.194 1.00 93.44 328 SER A C 1
ATOM 2597 O O . SER A 1 328 ? 24.357 1.969 -12.202 1.00 93.44 328 SER A O 1
ATOM 2599 N N . TYR A 1 329 ? 26.154 2.944 -11.288 1.00 94.56 329 TYR A N 1
ATOM 2600 C CA . TYR A 1 329 ? 26.282 2.026 -10.161 1.00 94.56 329 TYR A CA 1
ATOM 2601 C C . TYR A 1 329 ? 25.458 2.463 -8.943 1.00 94.56 329 TYR A C 1
ATOM 2603 O O . TYR A 1 329 ? 25.382 1.728 -7.962 1.00 94.56 329 TYR A O 1
ATOM 2611 N N . THR A 1 330 ? 24.818 3.637 -8.998 1.00 89.56 330 THR A N 1
ATOM 2612 C CA . THR A 1 330 ? 23.922 4.131 -7.946 1.00 89.56 330 THR A CA 1
ATOM 2613 C C . THR A 1 330 ? 22.594 4.625 -8.527 1.00 89.56 330 THR A C 1
ATOM 2615 O O . THR A 1 330 ? 22.497 5.103 -9.664 1.00 89.56 330 THR A O 1
ATOM 2618 N N . SER A 1 331 ? 21.522 4.514 -7.747 1.00 79.75 331 SER A N 1
ATOM 2619 C CA . SER A 1 331 ? 20.173 4.889 -8.186 1.00 79.75 331 SER A CA 1
ATOM 2620 C C . SER A 1 331 ? 20.030 6.387 -8.457 1.00 79.75 331 SER A C 1
ATOM 2622 O O . SER A 1 331 ? 19.314 6.770 -9.385 1.00 79.75 331 SER A O 1
ATOM 2624 N N . GLU A 1 332 ? 20.791 7.219 -7.750 1.00 80.00 332 GLU A N 1
ATOM 2625 C CA . GLU A 1 332 ? 20.783 8.687 -7.854 1.00 80.00 332 GLU A CA 1
ATOM 2626 C C . GLU A 1 332 ? 21.941 9.255 -8.695 1.00 80.00 332 GLU A C 1
ATOM 2628 O O . GLU A 1 332 ? 21.916 10.422 -9.073 1.00 80.00 332 GLU A O 1
ATOM 2633 N N . GLY A 1 333 ? 22.942 8.439 -9.043 1.00 82.06 333 GLY A N 1
ATOM 2634 C CA . GLY A 1 333 ? 24.132 8.883 -9.774 1.00 82.06 333 GLY A CA 1
ATOM 2635 C C . GLY A 1 333 ? 23.880 9.342 -11.214 1.00 82.06 333 GLY A C 1
ATOM 2636 O O . GLY A 1 333 ? 22.847 9.049 -11.822 1.00 82.06 333 GLY A O 1
ATOM 2637 N N . GLY A 1 334 ? 24.861 10.047 -11.780 1.00 88.12 334 GLY A N 1
ATOM 2638 C CA . GLY A 1 334 ? 24.932 10.303 -13.220 1.00 88.12 334 GLY A CA 1
ATOM 2639 C C . GLY A 1 334 ? 25.288 9.039 -14.013 1.00 88.12 334 GLY A C 1
ATOM 2640 O O . GLY A 1 334 ? 25.318 7.937 -13.476 1.00 88.12 334 GLY A O 1
ATOM 2641 N N . VAL A 1 335 ? 25.565 9.182 -15.309 1.00 90.88 335 VAL A N 1
ATOM 2642 C CA . VAL A 1 335 ? 26.062 8.060 -16.121 1.00 90.88 335 VAL A CA 1
ATOM 2643 C C . VAL A 1 335 ? 27.511 7.764 -15.733 1.00 90.88 335 VAL A C 1
ATOM 2645 O O . VAL A 1 335 ? 28.387 8.596 -15.953 1.00 90.88 335 VAL A O 1
ATOM 2648 N N . ASP A 1 336 ? 27.756 6.577 -15.184 1.00 95.56 336 ASP A N 1
ATOM 2649 C CA . ASP A 1 336 ? 29.093 6.108 -14.809 1.00 95.56 336 ASP A CA 1
ATOM 2650 C C . ASP A 1 336 ? 29.808 5.430 -15.985 1.00 95.56 336 ASP A C 1
ATOM 2652 O O . ASP A 1 336 ? 31.037 5.471 -16.091 1.00 95.56 336 ASP A O 1
ATOM 2656 N N . ALA A 1 337 ? 29.044 4.777 -16.866 1.00 96.06 337 ALA A N 1
ATOM 2657 C CA . ALA A 1 337 ? 29.576 4.043 -18.006 1.00 96.06 337 ALA A CA 1
ATOM 2658 C C . ALA A 1 337 ? 28.522 3.794 -19.096 1.00 96.06 337 ALA A C 1
ATOM 2660 O O . ALA A 1 337 ? 27.325 4.004 -18.907 1.00 96.06 337 ALA A O 1
ATOM 2661 N N . TYR A 1 338 ? 28.984 3.294 -20.237 1.00 94.00 338 TYR A N 1
ATOM 2662 C CA . TYR A 1 338 ? 28.177 2.896 -21.381 1.00 94.00 338 TYR A CA 1
ATOM 2663 C C . TYR A 1 338 ? 28.411 1.416 -21.654 1.00 94.00 338 TYR A C 1
ATOM 2665 O O . TYR A 1 338 ? 29.513 1.011 -22.023 1.00 94.00 338 TYR A O 1
ATOM 2673 N N . LEU A 1 339 ? 27.371 0.613 -21.458 1.00 92.81 339 LEU A N 1
ATOM 2674 C CA . LEU A 1 339 ? 27.378 -0.819 -21.721 1.00 92.81 339 LEU A CA 1
ATOM 2675 C C . LEU A 1 339 ? 26.803 -1.073 -23.117 1.00 92.81 339 LEU A C 1
ATOM 2677 O O . LEU A 1 339 ? 25.662 -0.718 -23.388 1.00 92.81 339 LEU A O 1
ATOM 2681 N N . LEU A 1 340 ? 27.575 -1.685 -24.006 1.00 92.12 340 LEU A N 1
ATOM 2682 C CA . LEU A 1 340 ? 27.130 -2.125 -25.323 1.00 92.12 340 LEU A CA 1
ATOM 2683 C C . LEU A 1 340 ? 26.789 -3.613 -25.278 1.00 92.12 340 LEU A C 1
ATOM 2685 O O . LEU A 1 340 ? 27.674 -4.446 -25.108 1.00 92.12 340 LEU A O 1
ATOM 2689 N N . GLU A 1 341 ? 25.520 -3.938 -25.498 1.00 89.38 341 GLU A N 1
ATOM 2690 C CA . GLU A 1 341 ? 25.057 -5.289 -25.811 1.00 89.38 341 GLU A CA 1
ATOM 2691 C C . GLU A 1 341 ? 25.085 -5.482 -27.329 1.00 89.38 341 GLU A C 1
ATOM 2693 O O . GLU A 1 341 ? 24.548 -4.683 -28.096 1.00 89.38 341 GLU A O 1
ATOM 2698 N N . THR A 1 342 ? 25.687 -6.573 -27.773 1.00 88.25 342 THR A N 1
ATOM 2699 C CA . THR A 1 342 ? 25.651 -7.040 -29.160 1.00 88.25 342 THR A CA 1
ATOM 2700 C C . THR A 1 342 ? 25.109 -8.460 -29.187 1.00 88.25 342 THR A C 1
ATOM 2702 O O . THR A 1 342 ? 25.245 -9.202 -28.218 1.00 88.25 342 THR A O 1
ATOM 2705 N N . SER A 1 343 ? 24.462 -8.848 -30.284 1.00 81.25 343 SER A N 1
ATOM 2706 C CA . SER A 1 343 ? 23.933 -10.205 -30.449 1.00 81.25 343 SER A CA 1
ATOM 2707 C C . SER A 1 343 ? 24.463 -10.836 -31.729 1.00 81.25 343 SER A C 1
ATOM 2709 O O . SER A 1 343 ? 24.334 -10.265 -32.811 1.00 81.25 343 SER A O 1
ATOM 2711 N N . LYS A 1 344 ? 25.030 -12.040 -31.620 1.00 82.44 344 LYS A N 1
ATOM 2712 C CA . LYS A 1 344 ? 25.446 -12.855 -32.768 1.00 82.44 344 LYS A CA 1
ATOM 2713 C C . LYS A 1 344 ? 24.969 -14.286 -32.563 1.00 82.44 344 LYS A C 1
ATOM 2715 O O . LYS A 1 344 ? 25.291 -14.901 -31.554 1.00 82.44 344 LYS A O 1
ATOM 2720 N N . SER A 1 345 ? 24.199 -14.817 -33.514 1.00 80.06 345 SER A N 1
ATOM 2721 C CA . SER A 1 345 ? 23.681 -16.196 -33.455 1.00 80.06 345 SER A CA 1
ATOM 2722 C C . SER A 1 345 ? 22.984 -16.530 -32.125 1.00 80.06 345 SER A C 1
ATOM 2724 O O . SER A 1 345 ? 23.249 -17.566 -31.526 1.00 80.06 345 SER A O 1
ATOM 2726 N N . ASN A 1 346 ? 22.119 -15.629 -31.645 1.00 72.62 346 ASN A N 1
ATOM 2727 C CA . ASN A 1 346 ? 21.414 -15.702 -30.354 1.00 72.62 346 ASN A CA 1
ATOM 2728 C C . ASN A 1 346 ? 22.285 -15.634 -29.089 1.00 72.62 346 ASN A C 1
ATOM 2730 O O . ASN A 1 346 ? 21.728 -15.589 -27.993 1.00 72.62 346 ASN A O 1
ATOM 2734 N N . GLN A 1 347 ? 23.609 -15.544 -29.210 1.00 78.81 347 GLN A N 1
ATOM 2735 C CA . GLN A 1 347 ? 24.496 -15.288 -28.083 1.00 78.81 347 GLN A CA 1
ATOM 2736 C C . GLN A 1 347 ? 24.662 -13.778 -27.889 1.00 78.81 347 GLN A C 1
ATOM 2738 O O . GLN A 1 347 ? 24.977 -13.054 -28.839 1.00 78.81 347 GLN A O 1
ATOM 2743 N N . LYS A 1 348 ? 24.423 -13.307 -26.660 1.00 85.75 348 LYS A N 1
ATOM 2744 C CA . LYS A 1 348 ? 24.680 -11.920 -26.265 1.00 85.75 348 LYS A CA 1
ATOM 2745 C C . LYS A 1 348 ? 26.152 -11.763 -25.875 1.00 85.75 348 LYS A C 1
ATOM 2747 O O . LYS A 1 348 ? 26.700 -12.626 -25.195 1.00 85.75 348 LYS A O 1
ATOM 2752 N N . SER A 1 349 ? 26.768 -10.668 -26.298 1.00 91.50 349 SER A N 1
ATOM 2753 C CA . SER A 1 349 ? 28.099 -10.225 -25.879 1.00 91.50 349 SER A CA 1
ATOM 2754 C C . SER A 1 349 ? 28.017 -8.794 -25.379 1.00 91.50 349 SER A C 1
ATOM 2756 O O . SER A 1 349 ? 27.266 -7.982 -25.924 1.00 91.50 349 SER A O 1
ATOM 2758 N N . TYR A 1 350 ? 28.799 -8.485 -24.355 1.00 94.19 350 TYR A N 1
ATOM 2759 C CA . TYR A 1 350 ? 28.752 -7.202 -23.677 1.00 94.19 350 TYR A CA 1
ATOM 2760 C C . TYR A 1 350 ? 30.140 -6.600 -23.646 1.00 94.19 350 TYR A C 1
ATOM 2762 O O . TYR A 1 350 ? 31.110 -7.290 -23.350 1.00 94.19 350 TYR A O 1
ATOM 2770 N N . VAL A 1 351 ? 30.232 -5.305 -23.907 1.00 96.06 351 VAL A N 1
ATOM 2771 C CA . VAL A 1 351 ? 31.434 -4.528 -23.620 1.00 96.06 351 VAL A CA 1
ATOM 2772 C C . VAL A 1 351 ? 31.042 -3.256 -22.890 1.00 96.06 351 VAL A C 1
ATOM 2774 O O . VAL A 1 351 ? 29.931 -2.765 -23.066 1.00 96.06 351 VAL A O 1
ATOM 2777 N N . ILE A 1 352 ? 31.933 -2.710 -22.077 1.00 97.06 352 ILE A N 1
ATOM 2778 C CA . ILE A 1 352 ? 31.689 -1.474 -21.335 1.00 97.06 352 ILE A CA 1
ATOM 2779 C C . ILE A 1 352 ? 32.799 -0.462 -21.601 1.00 97.06 352 ILE A C 1
ATOM 2781 O O . ILE A 1 352 ? 33.965 -0.824 -21.758 1.00 97.06 352 ILE A O 1
ATOM 2785 N N . ALA A 1 353 ? 32.434 0.815 -21.638 1.00 97.12 353 ALA A N 1
ATOM 2786 C CA . ALA A 1 353 ? 33.381 1.918 -21.715 1.00 97.12 353 ALA A CA 1
ATOM 2787 C C . ALA A 1 353 ? 32.935 3.087 -20.834 1.00 97.12 353 ALA A C 1
ATOM 2789 O O . ALA A 1 353 ? 31.752 3.251 -20.545 1.00 97.12 353 ALA A O 1
ATOM 2790 N N . LYS A 1 354 ? 33.877 3.947 -20.439 1.00 96.88 354 LYS A N 1
ATOM 2791 C CA . LYS A 1 354 ? 33.568 5.157 -19.653 1.00 96.88 354 LYS A CA 1
ATOM 2792 C C . LYS A 1 354 ? 32.919 6.273 -20.476 1.00 96.88 354 LYS A C 1
ATOM 2794 O O . LYS A 1 354 ? 32.315 7.172 -19.903 1.00 96.88 354 LYS A O 1
ATOM 2799 N N . SER A 1 355 ? 33.043 6.241 -21.803 1.00 95.31 355 SER A N 1
ATOM 2800 C CA . SER A 1 355 ? 32.476 7.251 -22.699 1.00 95.31 355 SER A CA 1
ATOM 2801 C C . SER A 1 355 ? 31.716 6.616 -23.857 1.00 95.31 355 SER A C 1
ATOM 2803 O O . SER A 1 355 ? 32.053 5.527 -24.325 1.00 95.31 355 SER A O 1
ATOM 2805 N N . LEU A 1 356 ? 30.702 7.333 -24.340 1.00 92.00 356 LEU A N 1
ATOM 2806 C CA . LEU A 1 356 ? 29.924 6.932 -25.505 1.00 92.00 356 LEU A CA 1
ATOM 2807 C C . LEU A 1 356 ? 30.803 6.855 -26.762 1.00 92.00 356 LEU A C 1
ATOM 2809 O O . LEU A 1 356 ? 30.691 5.900 -27.526 1.00 92.00 356 LEU A O 1
ATOM 2813 N N . ASP A 1 357 ? 31.722 7.808 -26.934 1.00 93.19 357 ASP A N 1
ATOM 2814 C CA . ASP A 1 357 ? 32.633 7.859 -28.083 1.00 93.19 357 ASP A CA 1
ATOM 2815 C C . ASP A 1 357 ? 33.504 6.605 -28.198 1.00 93.19 357 ASP A C 1
ATOM 2817 O O . ASP A 1 357 ? 33.700 6.099 -29.301 1.00 93.19 357 ASP A O 1
ATOM 2821 N N . ALA A 1 358 ? 33.977 6.053 -27.074 1.00 95.00 358 ALA A N 1
ATOM 2822 C CA . ALA A 1 358 ? 34.754 4.814 -27.080 1.00 95.00 358 ALA A CA 1
ATOM 2823 C C . ALA A 1 358 ? 33.907 3.626 -27.561 1.00 95.00 358 ALA A C 1
ATOM 2825 O O . ALA A 1 358 ? 34.354 2.846 -28.400 1.00 95.00 358 ALA A O 1
ATOM 2826 N N . VAL A 1 359 ? 32.655 3.522 -27.100 1.00 92.06 359 VAL A N 1
ATOM 2827 C CA . VAL A 1 359 ? 31.715 2.491 -27.569 1.00 92.06 359 VAL A CA 1
ATOM 2828 C C . VAL A 1 359 ? 31.434 2.631 -29.069 1.00 92.06 359 VAL A C 1
ATOM 2830 O O . VAL A 1 359 ? 31.408 1.631 -29.792 1.00 92.06 359 VAL A O 1
ATOM 2833 N N . ILE A 1 360 ? 31.251 3.863 -29.553 1.00 90.56 360 ILE A N 1
ATOM 2834 C CA . ILE A 1 360 ? 31.045 4.154 -30.978 1.00 90.56 360 ILE A CA 1
ATOM 2835 C C . ILE A 1 360 ? 32.283 3.752 -31.789 1.00 90.56 360 ILE A C 1
ATOM 2837 O O . ILE A 1 360 ? 32.142 3.044 -32.788 1.00 90.56 360 ILE A O 1
ATOM 2841 N N . ALA A 1 361 ? 33.482 4.148 -31.355 1.00 92.06 361 ALA A N 1
ATOM 2842 C CA . ALA A 1 361 ? 34.741 3.824 -32.023 1.00 92.06 361 ALA A CA 1
ATOM 2843 C C . ALA A 1 361 ? 34.964 2.306 -32.094 1.00 92.06 361 ALA A C 1
ATOM 2845 O O . ALA A 1 361 ? 35.191 1.765 -33.177 1.00 92.06 361 ALA A O 1
ATOM 2846 N N . TYR A 1 362 ? 34.774 1.597 -30.978 1.00 93.62 362 TYR A N 1
ATOM 2847 C CA . TYR A 1 362 ? 34.814 0.135 -30.937 1.00 93.62 362 TYR A CA 1
ATOM 2848 C C . TYR A 1 362 ? 33.886 -0.496 -31.962 1.00 93.62 362 TYR A C 1
ATOM 2850 O O . TYR A 1 362 ? 34.258 -1.439 -32.662 1.00 93.62 362 TYR A O 1
ATOM 2858 N N . ARG A 1 363 ? 32.673 0.041 -32.093 1.00 88.75 363 ARG A N 1
ATOM 2859 C CA . ARG A 1 363 ? 31.692 -0.526 -33.005 1.00 88.75 363 ARG A CA 1
ATOM 2860 C C . ARG A 1 363 ? 31.987 -0.225 -34.473 1.00 88.75 363 ARG A C 1
ATOM 2862 O O . ARG A 1 363 ? 31.731 -1.087 -35.312 1.00 88.75 363 ARG A O 1
ATOM 2869 N N . GLN A 1 364 ? 32.495 0.967 -34.779 1.00 90.06 364 GLN A N 1
ATOM 2870 C CA . GLN A 1 364 ? 32.756 1.423 -36.146 1.00 90.06 364 GLN A CA 1
ATOM 2871 C C . GLN A 1 364 ? 34.068 0.880 -36.720 1.00 90.06 364 GLN A C 1
ATOM 2873 O O . GLN A 1 364 ? 34.100 0.475 -37.880 1.00 90.06 364 GLN A O 1
ATOM 2878 N N . SER A 1 365 ? 35.143 0.875 -35.930 1.00 92.62 365 SER A N 1
ATOM 2879 C CA . SER A 1 365 ? 36.496 0.539 -36.396 1.00 92.62 365 SER A CA 1
ATOM 2880 C C . SER A 1 365 ? 37.107 -0.679 -35.702 1.00 92.62 365 SER A C 1
ATOM 2882 O O . SER A 1 365 ? 38.167 -1.144 -36.119 1.00 92.62 365 SER A O 1
ATOM 2884 N N . GLY A 1 366 ? 36.463 -1.217 -34.661 1.00 92.75 366 GLY A N 1
ATOM 2885 C CA . GLY A 1 366 ? 37.043 -2.267 -33.824 1.00 92.75 366 GLY A CA 1
ATOM 2886 C C . GLY A 1 366 ? 38.070 -1.752 -32.812 1.00 92.75 366 GLY A C 1
ATOM 2887 O O . GLY A 1 366 ? 38.763 -2.571 -32.206 1.00 92.75 366 GLY A O 1
ATOM 2888 N N . ASP A 1 367 ? 38.188 -0.431 -32.629 1.00 95.69 367 ASP A N 1
ATOM 2889 C CA . ASP A 1 367 ? 39.109 0.167 -31.660 1.00 95.69 367 ASP A CA 1
ATOM 2890 C C . ASP A 1 367 ? 38.769 -0.275 -30.230 1.00 95.69 367 ASP A C 1
ATOM 2892 O O . ASP A 1 367 ? 37.682 -0.030 -29.715 1.00 95.69 367 ASP A O 1
ATOM 2896 N N . ARG A 1 368 ? 39.713 -0.952 -29.577 1.00 96.69 368 ARG A N 1
ATOM 2897 C CA . ARG A 1 368 ? 39.545 -1.469 -28.212 1.00 96.69 368 ARG A CA 1
ATOM 2898 C C . ARG A 1 368 ? 40.026 -0.495 -27.138 1.00 96.69 368 ARG A C 1
ATOM 2900 O O . ARG A 1 368 ? 40.023 -0.842 -25.958 1.00 96.69 368 ARG A O 1
ATOM 2907 N N . THR A 1 369 ? 40.456 0.704 -27.515 1.00 96.75 369 THR A N 1
ATOM 2908 C CA . THR A 1 369 ? 40.940 1.709 -26.569 1.00 96.75 369 THR A CA 1
ATOM 2909 C C . THR A 1 369 ? 39.820 2.116 -25.611 1.00 96.75 369 THR A C 1
ATOM 2911 O O . THR A 1 369 ? 38.800 2.664 -26.015 1.00 96.75 369 THR A O 1
ATOM 2914 N N . GLY A 1 370 ? 40.009 1.838 -24.317 1.00 96.00 370 GLY A N 1
ATOM 2915 C CA . GLY A 1 370 ? 39.019 2.148 -23.279 1.00 96.00 370 GLY A CA 1
ATOM 2916 C C . GLY A 1 370 ? 37.822 1.192 -23.216 1.00 96.00 370 GLY A C 1
ATOM 2917 O O . GLY A 1 370 ? 36.853 1.509 -22.527 1.00 96.00 370 GLY A O 1
ATOM 2918 N N . ILE A 1 371 ? 37.896 0.046 -23.902 1.00 97.62 371 ILE A N 1
ATOM 2919 C CA . ILE A 1 371 ? 36.872 -1.002 -23.887 1.00 97.62 371 ILE A CA 1
ATOM 2920 C C . ILE A 1 371 ? 37.266 -2.123 -22.929 1.00 97.62 371 ILE A C 1
ATOM 2922 O O . ILE A 1 371 ? 38.349 -2.696 -23.035 1.00 97.62 371 ILE A O 1
ATOM 2926 N N . GLU A 1 372 ? 36.350 -2.482 -22.038 1.00 97.31 372 GLU A N 1
ATOM 2927 C CA . GLU A 1 372 ? 36.407 -3.709 -21.244 1.00 97.31 372 GLU A CA 1
ATOM 2928 C C . GLU A 1 372 ? 35.406 -4.721 -21.824 1.00 97.31 372 GLU A C 1
ATOM 2930 O O . GLU A 1 372 ? 34.233 -4.406 -22.022 1.00 97.31 372 GLU A O 1
ATOM 2935 N N . ASP A 1 373 ? 35.874 -5.935 -22.122 1.00 96.12 373 ASP A N 1
ATOM 2936 C CA . ASP A 1 373 ? 35.028 -7.032 -22.604 1.00 96.12 373 ASP A CA 1
ATOM 2937 C C . ASP A 1 373 ? 34.371 -7.743 -21.416 1.00 96.12 373 ASP A C 1
ATOM 2939 O O . ASP A 1 373 ? 35.053 -8.251 -20.527 1.00 96.12 373 ASP A O 1
ATOM 2943 N N . LEU A 1 374 ? 33.040 -7.765 -21.410 1.00 95.19 374 LEU A N 1
ATOM 2944 C CA . LEU A 1 374 ? 32.201 -8.353 -20.371 1.00 95.19 374 LEU A CA 1
ATOM 2945 C C . LEU A 1 374 ? 31.286 -9.460 -20.918 1.00 95.19 374 LEU A C 1
ATOM 2947 O O . LEU A 1 374 ? 30.246 -9.752 -20.330 1.00 95.19 374 LEU A O 1
ATOM 2951 N N . SER A 1 375 ? 31.634 -10.088 -22.043 1.00 88.06 375 SER A N 1
ATOM 2952 C CA . SER A 1 375 ? 30.736 -11.007 -22.760 1.00 88.06 375 SER A CA 1
ATOM 2953 C C . SER A 1 375 ? 30.239 -12.215 -21.950 1.00 88.06 375 SER A C 1
ATOM 2955 O O . SER A 1 375 ? 29.198 -12.773 -22.284 1.00 88.06 375 SER A O 1
ATOM 2957 N N . SER A 1 376 ? 30.927 -12.593 -20.870 1.00 85.56 376 SER A N 1
ATOM 2958 C CA . SER A 1 376 ? 30.514 -13.638 -19.915 1.00 85.56 376 SER A CA 1
ATOM 2959 C C . SER A 1 376 ? 30.205 -13.107 -18.508 1.00 85.56 376 SER A C 1
ATOM 2961 O O . SER A 1 376 ? 29.997 -13.885 -17.582 1.00 85.56 376 SER A O 1
ATOM 2963 N N . ASN A 1 377 ? 30.221 -11.787 -18.333 1.00 93.12 377 ASN A N 1
ATOM 2964 C CA . ASN A 1 377 ? 30.369 -11.126 -17.038 1.00 93.12 377 ASN A CA 1
ATOM 2965 C C . ASN A 1 377 ? 29.262 -10.096 -16.778 1.00 93.12 377 ASN A C 1
ATOM 2967 O O . ASN A 1 377 ? 29.387 -9.272 -15.877 1.00 93.12 377 ASN A O 1
ATOM 2971 N N . VAL A 1 378 ? 28.184 -10.124 -17.557 1.00 91.31 378 VAL A N 1
ATOM 2972 C CA . VAL A 1 378 ? 26.988 -9.319 -17.305 1.00 91.31 378 VAL A CA 1
ATOM 2973 C C . VAL A 1 378 ? 25.807 -10.247 -17.129 1.00 91.31 378 VAL A C 1
ATOM 2975 O O . VAL A 1 378 ? 25.498 -11.057 -18.002 1.00 91.31 378 VAL A O 1
ATOM 2978 N N . GLU A 1 379 ? 25.125 -10.078 -16.008 1.00 88.62 379 GLU A N 1
ATOM 2979 C CA . GLU A 1 379 ? 23.830 -10.678 -15.750 1.00 88.62 379 GLU A CA 1
ATOM 2980 C C . GLU A 1 379 ? 22.791 -9.559 -15.781 1.00 88.62 379 GLU A C 1
ATOM 2982 O O . GLU A 1 379 ? 22.790 -8.676 -14.929 1.00 88.62 379 GLU A O 1
ATOM 2987 N N . MET A 1 380 ? 21.936 -9.553 -16.800 1.00 81.38 380 MET A N 1
ATOM 2988 C CA . MET A 1 380 ? 20.794 -8.640 -16.856 1.00 81.38 380 MET A CA 1
ATOM 2989 C C . MET A 1 380 ? 19.665 -9.229 -16.002 1.00 81.38 380 MET A C 1
ATOM 2991 O O . MET A 1 380 ? 19.396 -10.425 -16.099 1.00 81.38 380 MET A O 1
ATOM 2995 N N . PHE A 1 381 ? 18.965 -8.416 -15.218 1.00 74.56 381 PHE A N 1
ATOM 2996 C CA . PHE A 1 381 ? 17.740 -8.836 -14.538 1.00 74.56 381 PHE A CA 1
ATOM 2997 C C . PHE A 1 381 ? 16.526 -8.407 -15.375 1.00 74.56 381 PHE A C 1
ATOM 2999 O O . PHE A 1 381 ? 16.464 -7.291 -15.886 1.00 74.56 381 PHE A O 1
ATOM 3006 N N . GLY A 1 382 ? 15.566 -9.311 -15.559 1.00 57.50 382 GLY A N 1
ATOM 3007 C CA . GLY A 1 382 ? 14.232 -9.018 -16.101 1.00 57.50 382 GLY A CA 1
ATOM 3008 C C . GLY A 1 382 ? 13.206 -9.806 -15.281 1.00 57.50 382 GLY A C 1
ATOM 3009 O O . GLY A 1 382 ? 13.587 -10.830 -14.732 1.00 57.50 382 GLY A O 1
ATOM 3010 N N . CYS A 1 383 ? 11.944 -9.415 -15.135 1.00 52.38 383 CYS A N 1
ATOM 3011 C CA . CYS A 1 383 ? 11.145 -8.523 -15.963 1.00 52.38 383 CYS A CA 1
ATOM 3012 C C . CYS A 1 383 ? 10.656 -7.284 -15.193 1.00 52.38 383 CYS A C 1
ATOM 3014 O O . CYS A 1 383 ? 10.487 -7.340 -13.983 1.00 52.38 383 CYS A O 1
ATOM 3016 N N . TRP A 1 384 ? 10.401 -6.180 -15.895 1.00 49.78 384 TRP A N 1
ATOM 3017 C CA . TRP A 1 384 ? 9.728 -5.018 -15.305 1.00 49.78 384 TRP A CA 1
ATOM 3018 C C . TRP A 1 384 ? 8.265 -4.991 -15.748 1.00 49.78 384 TRP A C 1
ATOM 3020 O O . TRP A 1 384 ? 7.988 -5.075 -16.952 1.00 49.78 384 TRP A O 1
ATOM 3030 N N . ASP A 1 385 ? 7.356 -4.822 -14.788 1.00 46.94 385 ASP A N 1
ATOM 3031 C CA . ASP A 1 385 ? 6.019 -4.296 -15.045 1.00 46.94 385 ASP A CA 1
ATOM 3032 C C . ASP A 1 385 ? 6.188 -2.827 -15.427 1.00 46.94 385 ASP A C 1
ATOM 3034 O O . ASP A 1 385 ? 6.490 -1.975 -14.594 1.00 46.94 385 ASP A O 1
ATOM 3038 N N . VAL A 1 386 ? 6.058 -2.515 -16.716 1.00 41.00 386 VAL A N 1
ATOM 3039 C CA . VAL A 1 386 ? 6.224 -1.132 -17.195 1.00 41.00 386 VAL A CA 1
ATOM 3040 C C . VAL A 1 386 ? 5.005 -0.258 -16.843 1.00 41.00 386 VAL A C 1
ATOM 3042 O O . VAL A 1 386 ? 5.017 0.946 -17.071 1.00 41.00 386 VAL A O 1
ATOM 3045 N N . ASN A 1 387 ? 3.949 -0.859 -16.285 1.00 38.00 387 ASN A N 1
ATOM 3046 C CA . ASN A 1 387 ? 2.772 -0.221 -15.690 1.00 38.00 387 ASN A CA 1
ATOM 3047 C C . ASN A 1 387 ? 1.842 -1.342 -15.190 1.00 38.00 387 ASN A C 1
ATOM 3049 O O . ASN A 1 387 ? 1.581 -2.232 -15.990 1.00 38.00 387 ASN A O 1
ATOM 3053 N N . PRO A 1 388 ? 1.289 -1.347 -13.964 1.00 38.69 388 PRO A N 1
ATOM 3054 C CA . PRO A 1 388 ? 0.472 -2.455 -13.448 1.00 38.69 388 PRO A CA 1
ATOM 3055 C C . PRO A 1 388 ? -0.952 -2.492 -14.045 1.00 38.69 388 PRO A C 1
ATOM 3057 O O . PRO A 1 388 ? -1.948 -2.496 -13.328 1.00 38.69 388 PRO A O 1
ATOM 3060 N N . ALA A 1 389 ? -1.078 -2.518 -15.372 1.00 33.03 389 ALA A N 1
ATOM 3061 C CA . ALA A 1 389 ? -2.312 -2.903 -16.045 1.00 33.03 389 ALA A CA 1
ATOM 3062 C C . ALA A 1 389 ? -2.304 -4.426 -16.245 1.00 33.03 389 ALA A C 1
ATOM 3064 O O . ALA A 1 389 ? -2.128 -4.932 -17.351 1.00 33.03 389 ALA A O 1
ATOM 3065 N N . THR A 1 390 ? -2.439 -5.172 -15.150 1.00 40.34 390 THR A N 1
ATOM 3066 C CA . THR A 1 390 ? -2.662 -6.620 -15.189 1.00 40.34 390 THR A CA 1
ATOM 3067 C C . THR A 1 390 ? -3.992 -6.903 -15.883 1.00 40.34 390 THR A C 1
ATOM 3069 O O . THR A 1 390 ? -5.026 -6.337 -15.521 1.00 40.34 390 THR A O 1
ATOM 3072 N N . MET A 1 391 ? -3.993 -7.791 -16.879 1.00 40.25 391 MET A N 1
ATOM 3073 C CA . MET A 1 391 ? -5.238 -8.338 -17.404 1.00 40.25 391 MET A CA 1
ATOM 3074 C C . MET A 1 391 ? -5.638 -9.537 -16.544 1.00 40.25 391 MET A C 1
ATOM 3076 O O . MET A 1 391 ? -4.898 -10.508 -16.399 1.00 40.25 391 MET A O 1
ATOM 3080 N N . HIS A 1 392 ? -6.831 -9.472 -15.970 1.00 40.81 392 HIS A N 1
ATOM 3081 C CA . HIS A 1 392 ? -7.446 -10.619 -15.319 1.00 40.81 392 HIS A CA 1
ATOM 3082 C C . HIS A 1 392 ? -8.438 -11.223 -16.304 1.00 40.81 392 HIS A C 1
ATOM 3084 O O . HIS A 1 392 ? -9.322 -10.526 -16.804 1.00 40.81 392 HIS A O 1
ATOM 3090 N N . LEU A 1 393 ? -8.252 -12.499 -16.627 1.00 40.47 393 LEU A N 1
ATOM 3091 C CA . LEU A 1 393 ? -9.207 -13.264 -17.417 1.00 40.47 393 LEU A CA 1
ATOM 3092 C C . LEU A 1 393 ? -10.016 -14.127 -16.447 1.00 40.47 393 LEU A C 1
ATOM 3094 O O . LEU A 1 393 ? -9.426 -14.766 -15.577 1.00 40.47 393 LEU A O 1
ATOM 3098 N N . ALA A 1 394 ? -11.342 -14.086 -16.575 1.00 41.16 394 ALA A N 1
ATOM 3099 C CA . ALA A 1 394 ? -12.271 -14.922 -15.816 1.00 41.16 394 ALA A CA 1
ATOM 3100 C C . ALA A 1 394 ? -12.584 -16.218 -16.560 1.00 41.16 394 ALA A C 1
ATOM 3102 O O . ALA A 1 394 ? -12.654 -16.164 -17.813 1.00 41.16 394 ALA A O 1
#

Radius of gyration: 28.71 Å; chains: 1; bounding box: 67×47×102 Å

pLDDT: mean 82.82, std 18.91, range [33.03, 98.19]

Foldseek 3Di:
DDDDDPVVVVVVVVVVVVVPDDDPPPVLQPPDQLPLQDVVVLPPPPPQDPVRVVVCPDDDDPDFFDDDDLQFLLCLRQQRFPDDDPFPQCPLVSVVLLLVQLPDQEHDQRGGLLSVVLSVVCLVVVNDDPVVVSNVLSVVCVVLSVVQDPPDDLLVNLVSLQVVLCSLPDPVCPVVCVSRVSSSVSSNSNSVQLNDQAEDNNPDPPSHHDRRVDGLPQLLVCLRVPPDQDPAWDWDDRPSHTYTQGSNSVSSVSSVCSSVPNPPSQWRAGPKRFDDDSPCPPDDQDDPPVRHGFFWWFADPPDTQTKHFPDDWPPPVPQVFKTWTQIDSDPPDDRQWIKIWGDDPNQIWIKIARDPVCVVCCRPPVDCVRIDTRSPGMGGGDIDPPDPPIDRRD